Protein AF-A0A4W5QNN4-F1 (afdb_monomer_lite)

Secondary structure (DSSP, 8-state):
-------TT-S---HHHHHHHHHHHHHHHHHH-----HHHHHHHHHHHHHHHHHHHHHHHHHHHHHHHHHHHHHHHHHHHHHHHHHHHHHHHHHHHHHHHHHHHHHHHHHHHHHHHHHHHHHHHHHHHHHHHHHHHHHHHHHHHHHHHHHHHHHHHHHHHHHHHHHHHHHHHHTTTTTSSSSSSSSSSSSSHHHHHHHHHHHHHHHHHHHHHHHHHHHHHHHHHHHHHHHHHHHHHHHHHHHHHHHHHHHHHHHHHHHHHHHHHHHHHHHHHHHHHHHHHHHHHHHHHHHHHHHHHHHHHHHHHHHHHHHHHHHHHHHHHHHHHHHHHHHHHHHHHHHHHHHHHHHHHHHHHHHHHHHHHHHHHHHHHHHHHHHHHHHHHHHHHHHHH-SS-HHHHHHHHHHHHHHSS----

InterPro domains:
  IPR029090 Protein of unknown function DUF4659 [PF15558] (35-406)
  IPR029090 Protein of unknown function DUF4659 [PTHR33663] (2-407)

pLDDT: mean 85.76, std 15.89, range [29.8, 98.31]

Foldseek 3Di:
DDPPPDDPPDLPPDPVLVVVLVVVQVVCCVPPVDHDDPVVSSVSSVVVVVVVVVVVVVVVVVVVVVVVVVVVVVVVVVVVVVVVVVVVVVVVVVVVVVVVVVVVVVVVVVVVVVVVVVVVVVVVVVVVVVVVVVVVVVVVVVVVVVVVVVVVVVVVVVVVVVVVVVVVVVVVVVVPVVPPDPPPPPPPPPPPPVVVVVVVVVVVVVVVVVVVVVVVVVVVVVVVVVVVVVVVVVVVVVVVVVVVVVVVVVVVVVVVVVVVVVVVVVVVVVVVVVVVVVVVVVVVVVVVVVVVVVVVVVVVVVVVVVVVVVVVVVVVVVVVVVVVVVVVVVVVVVVVVVVVVVVVVVVVVVVVVVVVVVVVVVVVVVVVVVVVVVVVVVVVVVVVVVVVPPDDVVNVVVVVVVVVVVVPDDDD

Sequence (412 aa):
MMVSSLSLGDLRHSPATERQLERLTRDIRKKMNVTVPEKDRKIAALMLVKHQEEQCRLRLSQQEEQEREEARRQEEVQRVHAERRRRNELEKSMQRWQDGLEARRRQKERQEKELASQREQEVLLQEDRWRRLTQEQEVRKRDKKEMARREAEERKCLQEQLLKDMERLEQAGREKEVQLSQEKEQRARRSRVIRERRERKRLQQENQRENLRCLLLKREVQQQMEEEEALMRSALEEKLQRSWEKRSQAVALRLRELQVRSAREEEQIQRAQLRASWHSQQQLREKEVLAQLSQRRMEKASQHAHTQRRSKAQRAQQENMERLLCHQRLLDRVQREEETERQLRECCLSLKERRRERLQRQREEVQEEARRVARASFHMREKVREATDGRTFHQMALQAQLAASLLGRGKI

Radius of gyration: 88.64 Å; chains: 1; bounding box: 181×78×273 Å

Structure (mmCIF, N/CA/C/O backbone):
data_AF-A0A4W5QNN4-F1
#
_entry.id   AF-A0A4W5QNN4-F1
#
loop_
_atom_site.group_PDB
_atom_site.id
_atom_site.type_symbol
_atom_site.label_atom_id
_atom_site.label_alt_id
_atom_site.label_comp_id
_atom_site.label_asym_id
_atom_site.label_entity_id
_atom_site.label_seq_id
_atom_site.pdbx_PDB_ins_code
_atom_site.Cartn_x
_atom_site.Cartn_y
_atom_site.Cartn_z
_atom_site.occupancy
_atom_site.B_iso_or_equiv
_atom_site.auth_seq_id
_atom_site.auth_comp_id
_atom_site.auth_asym_id
_atom_site.auth_atom_id
_atom_site.pdbx_PDB_model_num
ATOM 1 N N . MET A 1 1 ? 22.170 22.038 -37.205 1.00 40.25 1 MET A N 1
ATOM 2 C CA . MET A 1 1 ? 22.817 22.479 -38.460 1.00 40.25 1 MET A CA 1
ATOM 3 C C . MET A 1 1 ? 23.568 21.286 -39.015 1.00 40.25 1 MET A C 1
ATOM 5 O O . MET A 1 1 ? 24.335 20.693 -38.268 1.00 40.25 1 MET A O 1
ATOM 9 N N . MET A 1 2 ? 23.264 20.863 -40.244 1.00 29.80 2 MET A N 1
ATOM 10 C CA . MET A 1 2 ? 23.907 19.695 -40.851 1.00 29.80 2 MET A CA 1
ATOM 11 C C . MET A 1 2 ? 25.413 19.943 -40.931 1.00 29.80 2 MET A C 1
ATOM 13 O O . MET A 1 2 ? 25.853 20.882 -41.590 1.00 29.80 2 MET A O 1
ATOM 17 N N . VAL A 1 3 ? 26.190 19.111 -40.240 1.00 44.44 3 VAL A N 1
ATOM 18 C CA . VAL A 1 3 ? 27.628 19.002 -40.472 1.00 44.44 3 VAL A CA 1
ATOM 19 C C . VAL A 1 3 ? 27.765 18.300 -41.815 1.00 44.44 3 VAL A C 1
ATOM 21 O O . VAL A 1 3 ? 27.774 17.074 -41.896 1.00 44.44 3 VAL A O 1
ATOM 24 N N . SER A 1 4 ? 27.761 19.090 -42.885 1.00 42.09 4 SER A N 1
ATOM 25 C CA . SER A 1 4 ? 28.131 18.631 -44.214 1.00 42.09 4 SER A CA 1
ATOM 26 C C . SER A 1 4 ? 29.523 18.026 -44.097 1.00 42.09 4 SER A C 1
ATOM 28 O O . SER A 1 4 ? 30.479 18.732 -43.787 1.00 42.09 4 SER A O 1
ATOM 30 N N . SER A 1 5 ? 29.638 16.714 -44.277 1.00 43.34 5 SER A N 1
ATOM 31 C CA . SER A 1 5 ? 30.927 16.042 -44.399 1.00 43.34 5 SER A CA 1
ATOM 32 C C . SER A 1 5 ? 31.689 16.697 -45.550 1.00 43.34 5 SER A C 1
ATOM 34 O O . SER A 1 5 ? 31.292 16.570 -46.710 1.00 43.34 5 SER A O 1
ATOM 36 N N . LEU A 1 6 ? 32.725 17.463 -45.213 1.00 50.00 6 LEU A N 1
ATOM 37 C CA . LEU A 1 6 ? 33.488 18.265 -46.157 1.00 50.00 6 LEU A CA 1
ATOM 38 C C . LEU A 1 6 ? 34.253 17.328 -47.100 1.00 50.00 6 LEU A C 1
ATOM 40 O O . LEU A 1 6 ? 35.199 16.641 -46.716 1.00 50.00 6 LEU A O 1
ATOM 44 N N . SER A 1 7 ? 33.769 17.257 -48.341 1.00 45.44 7 SER A N 1
ATOM 45 C CA . SER A 1 7 ? 34.364 16.492 -49.434 1.00 45.44 7 SER A CA 1
ATOM 46 C C . SER A 1 7 ? 35.771 17.014 -49.742 1.00 45.44 7 SER A C 1
ATOM 48 O O . SER A 1 7 ? 35.960 18.190 -50.043 1.00 45.44 7 SER A O 1
ATOM 50 N N . LEU A 1 8 ? 36.760 16.118 -49.708 1.00 52.94 8 LEU A N 1
ATOM 51 C CA . LEU A 1 8 ? 38.180 16.389 -49.983 1.00 52.94 8 LEU A CA 1
ATOM 52 C C . LEU A 1 8 ? 38.479 16.808 -51.437 1.00 52.94 8 LEU A C 1
ATOM 54 O O . LEU A 1 8 ? 39.624 17.139 -51.750 1.00 52.94 8 LEU A O 1
ATOM 58 N N . GLY A 1 9 ? 37.488 16.766 -52.332 1.00 51.56 9 GLY A N 1
ATOM 59 C CA . GLY A 1 9 ? 37.681 17.012 -53.762 1.00 51.56 9 GLY A CA 1
ATOM 60 C C . GLY A 1 9 ? 37.871 18.480 -54.141 1.00 51.56 9 GLY A C 1
ATOM 61 O O . GLY A 1 9 ? 38.321 18.759 -55.247 1.00 51.56 9 GLY A O 1
ATOM 62 N N . ASP A 1 10 ? 37.555 19.414 -53.242 1.00 54.44 10 ASP A N 1
ATOM 63 C CA . ASP A 1 10 ? 37.076 20.715 -53.690 1.00 54.44 10 ASP A CA 1
ATOM 64 C C . ASP A 1 10 ? 37.463 21.810 -52.668 1.00 54.44 10 ASP A C 1
ATOM 66 O O . ASP A 1 10 ? 36.779 22.115 -51.695 1.00 54.44 10 ASP A O 1
ATOM 70 N N . LEU A 1 11 ? 38.676 22.343 -52.839 1.00 54.69 11 LEU A N 1
ATOM 71 C CA . LEU A 1 11 ? 39.424 23.130 -51.838 1.00 54.69 11 LEU A CA 1
ATOM 72 C C . LEU A 1 11 ? 39.124 24.638 -51.842 1.00 54.69 11 LEU A C 1
ATOM 74 O O . LEU A 1 11 ? 39.886 25.420 -51.273 1.00 54.69 11 LEU A O 1
ATOM 78 N N . ARG A 1 12 ? 38.041 25.048 -52.506 1.00 54.34 12 ARG A N 1
ATOM 79 C CA . ARG A 1 12 ? 37.681 26.450 -52.771 1.00 54.34 12 ARG A CA 1
ATOM 80 C C . ARG A 1 12 ? 36.270 26.814 -52.301 1.00 54.34 12 ARG A C 1
ATOM 82 O O . ARG A 1 12 ? 35.530 27.456 -53.027 1.00 54.34 12 ARG A O 1
ATOM 89 N N . HIS A 1 13 ? 35.845 26.372 -51.114 1.00 58.59 13 HIS A N 1
ATOM 90 C CA . HIS A 1 13 ? 34.402 26.403 -50.795 1.00 58.59 13 HIS A CA 1
ATOM 91 C C . HIS A 1 13 ? 33.977 27.163 -49.544 1.00 58.59 13 HIS A C 1
ATOM 93 O O . HIS A 1 13 ? 32.803 27.131 -49.186 1.00 58.59 13 HIS A O 1
ATOM 99 N N . SER A 1 14 ? 34.870 27.928 -48.915 1.00 66.62 14 SER A N 1
ATOM 100 C CA . SER A 1 14 ? 34.431 28.991 -48.009 1.00 66.62 14 SER A CA 1
ATOM 101 C C . SER A 1 14 ? 35.081 30.317 -48.403 1.00 66.62 14 SER A C 1
ATOM 103 O O . SER A 1 14 ? 36.300 30.467 -48.283 1.00 66.62 14 SER A O 1
ATOM 105 N N . PRO A 1 15 ? 34.298 31.329 -48.826 1.00 71.50 15 PRO A N 1
ATOM 106 C CA . PRO A 1 15 ? 34.848 32.638 -49.172 1.00 71.50 15 PRO A CA 1
ATOM 107 C C . PRO A 1 15 ? 35.560 33.284 -47.973 1.00 71.50 15 PRO A C 1
ATOM 109 O O . PRO A 1 15 ? 36.391 34.171 -48.145 1.00 71.50 15 PRO A O 1
ATOM 112 N N . ALA A 1 16 ? 35.271 32.839 -46.744 1.00 74.94 16 ALA A N 1
ATOM 113 C CA . ALA A 1 16 ? 35.962 33.283 -45.540 1.00 74.94 16 ALA A CA 1
ATOM 114 C C . ALA A 1 16 ? 37.374 32.683 -45.406 1.00 74.94 16 ALA A C 1
ATOM 116 O O . ALA A 1 16 ? 38.309 33.424 -45.093 1.00 74.94 16 ALA A O 1
ATOM 117 N N . THR A 1 17 ? 37.557 31.383 -45.680 1.00 76.94 17 THR A N 1
ATOM 118 C CA . THR A 1 17 ? 38.886 30.740 -45.643 1.00 76.94 17 THR A CA 1
ATOM 119 C C . THR A 1 17 ? 39.766 31.230 -46.784 1.00 76.94 17 THR A C 1
ATOM 121 O O . THR A 1 17 ? 40.950 31.477 -46.573 1.00 76.94 17 THR A O 1
ATOM 124 N N . GLU A 1 18 ? 39.191 31.454 -47.968 1.00 76.88 18 GLU A N 1
ATOM 125 C CA . GLU A 1 18 ? 39.908 32.023 -49.114 1.00 76.88 18 GLU A CA 1
ATOM 126 C C . GLU A 1 18 ? 40.383 33.453 -48.840 1.00 76.88 18 GLU A C 1
ATOM 128 O O . GLU A 1 18 ? 41.553 33.766 -49.048 1.00 76.88 18 GLU A O 1
ATOM 133 N N . ARG A 1 19 ? 39.534 34.309 -48.254 1.00 82.12 19 ARG A N 1
ATOM 134 C CA . ARG A 1 19 ? 39.940 35.661 -47.827 1.00 82.12 19 ARG A CA 1
ATOM 135 C C . ARG A 1 19 ? 41.051 35.630 -46.774 1.00 82.12 19 ARG A C 1
ATOM 137 O O . ARG A 1 19 ? 41.921 36.499 -46.791 1.00 82.12 19 ARG A O 1
ATOM 144 N N . GLN A 1 20 ? 41.039 34.661 -45.856 1.00 83.38 20 GLN A N 1
ATOM 145 C CA . GLN A 1 20 ? 42.106 34.485 -44.862 1.00 83.38 20 GLN A CA 1
ATOM 146 C C . GLN A 1 20 ? 43.416 33.996 -45.500 1.00 83.38 20 GLN A C 1
ATOM 148 O O . GLN A 1 20 ? 44.473 34.553 -45.209 1.00 83.38 20 GLN A O 1
ATOM 153 N N . LEU A 1 21 ? 43.355 33.036 -46.426 1.00 84.81 21 LEU A N 1
ATOM 154 C CA . LEU A 1 21 ? 44.500 32.581 -47.226 1.00 84.81 21 LEU A CA 1
ATOM 155 C C . LEU A 1 21 ? 45.106 33.699 -48.067 1.00 84.81 21 LEU A C 1
ATOM 157 O O . LEU A 1 21 ? 46.327 33.841 -48.137 1.00 84.81 21 LEU A O 1
ATOM 161 N N . GLU A 1 22 ? 44.271 34.507 -48.711 1.00 83.38 22 GLU A N 1
ATOM 162 C CA . GLU A 1 22 ? 44.728 35.648 -49.492 1.00 83.38 22 GLU A CA 1
ATOM 163 C C . GLU A 1 22 ? 45.416 36.692 -48.617 1.00 83.38 22 GLU A C 1
ATOM 165 O O . GLU A 1 22 ? 46.450 37.222 -49.013 1.00 83.38 22 GLU A O 1
ATOM 170 N N . ARG A 1 23 ? 44.898 36.966 -47.413 1.00 87.00 23 ARG A N 1
ATOM 171 C CA . ARG A 1 23 ? 45.561 37.855 -46.446 1.00 87.00 23 ARG A CA 1
ATOM 172 C C . ARG A 1 23 ? 46.927 37.303 -46.038 1.00 87.00 23 ARG A C 1
ATOM 174 O O . ARG A 1 23 ? 47.924 37.993 -46.213 1.00 87.00 23 ARG A O 1
ATOM 181 N N . LEU A 1 24 ? 46.992 36.035 -45.628 1.00 86.25 24 LEU A N 1
ATOM 182 C CA . LEU A 1 24 ? 48.241 35.377 -45.228 1.00 86.25 24 LEU A CA 1
ATOM 183 C C . LEU A 1 24 ? 49.274 35.343 -46.363 1.00 86.25 24 LEU A C 1
ATOM 185 O O . LEU A 1 24 ? 50.443 35.659 -46.161 1.00 86.25 24 LEU A O 1
ATOM 189 N N . THR A 1 25 ? 48.851 35.020 -47.585 1.00 84.81 25 THR A N 1
ATOM 190 C CA . THR A 1 25 ? 49.751 34.994 -48.747 1.00 84.81 25 THR A CA 1
ATOM 191 C C . THR A 1 25 ? 50.188 36.391 -49.191 1.00 84.81 25 THR A C 1
ATOM 193 O O . THR A 1 25 ? 51.325 36.541 -49.638 1.00 84.81 25 THR A O 1
ATOM 196 N N . ARG A 1 26 ? 49.340 37.423 -49.057 1.00 85.62 26 ARG A N 1
ATOM 197 C CA . ARG A 1 26 ? 49.727 38.831 -49.273 1.00 85.62 26 ARG A CA 1
ATOM 198 C C . ARG A 1 26 ? 50.728 39.300 -48.214 1.00 85.62 26 ARG A C 1
ATOM 200 O O . ARG A 1 26 ? 51.687 39.977 -48.570 1.00 85.62 26 ARG A O 1
ATOM 207 N N . ASP A 1 27 ? 50.558 38.903 -46.957 1.00 86.06 27 ASP A N 1
ATOM 208 C CA . ASP A 1 27 ? 51.460 39.273 -45.861 1.00 86.06 27 ASP A CA 1
ATOM 209 C C . ASP A 1 27 ? 52.831 38.594 -45.982 1.00 86.06 27 ASP A C 1
ATOM 211 O O . ASP A 1 27 ? 53.856 39.245 -45.789 1.00 86.06 27 ASP A O 1
ATOM 215 N N . ILE A 1 28 ? 52.876 37.320 -46.388 1.00 85.56 28 ILE A N 1
ATOM 216 C CA . ILE A 1 28 ? 54.133 36.604 -46.671 1.00 85.56 28 ILE A CA 1
ATOM 217 C C . ILE A 1 28 ? 54.857 37.236 -47.866 1.00 85.56 28 ILE A C 1
ATOM 219 O O . ILE A 1 28 ? 56.062 37.477 -47.796 1.00 85.56 28 ILE A O 1
ATOM 223 N N . ARG A 1 29 ? 54.123 37.585 -48.935 1.00 84.00 29 ARG A N 1
ATOM 224 C CA . ARG A 1 29 ? 54.688 38.305 -50.088 1.00 84.00 29 ARG A CA 1
ATOM 225 C C . ARG A 1 29 ? 55.283 39.655 -49.682 1.00 84.00 29 ARG A C 1
ATOM 227 O O . ARG A 1 29 ? 56.365 39.975 -50.146 1.00 84.00 29 ARG A O 1
ATOM 234 N N . LYS A 1 30 ? 54.625 40.415 -48.798 1.00 85.44 30 LYS A N 1
ATOM 235 C CA . LYS A 1 30 ? 55.131 41.707 -48.293 1.00 85.44 30 LYS A CA 1
ATOM 236 C C . LYS A 1 30 ? 56.356 41.574 -47.383 1.00 85.44 30 LYS A C 1
ATOM 238 O O . LYS A 1 30 ? 57.214 42.444 -47.410 1.00 85.44 30 LYS A O 1
ATOM 243 N N . LYS A 1 31 ? 56.418 40.529 -46.550 1.00 84.69 31 LYS A N 1
ATOM 244 C CA . LYS A 1 31 ? 57.498 40.341 -45.563 1.00 84.69 31 LYS A CA 1
ATOM 245 C C . LYS A 1 31 ? 58.742 39.669 -46.140 1.00 84.69 31 LYS A C 1
ATOM 247 O O . LYS A 1 31 ? 59.839 39.949 -45.676 1.00 84.69 31 LYS A O 1
ATOM 252 N N . MET A 1 32 ? 58.575 38.765 -47.106 1.00 79.94 32 MET A N 1
ATOM 253 C CA . MET A 1 32 ? 59.659 37.911 -47.605 1.00 79.94 32 MET A CA 1
ATOM 254 C C . MET A 1 32 ? 59.909 38.039 -49.114 1.00 79.94 32 MET A C 1
ATOM 256 O O . MET A 1 32 ? 60.841 37.420 -49.606 1.00 79.94 32 MET A O 1
ATOM 260 N N . ASN A 1 33 ? 59.102 38.809 -49.860 1.00 76.06 33 ASN A N 1
ATOM 261 C CA . ASN A 1 33 ? 59.194 38.982 -51.322 1.00 76.06 33 ASN A CA 1
ATOM 262 C C . ASN A 1 33 ? 59.162 37.674 -52.143 1.00 76.06 33 ASN A C 1
ATOM 264 O O . ASN A 1 33 ? 59.575 37.652 -53.300 1.00 76.06 33 ASN A O 1
ATOM 268 N N . VAL A 1 34 ? 58.628 36.582 -51.580 1.00 78.75 34 VAL A N 1
ATOM 269 C CA . VAL A 1 34 ? 58.527 35.270 -52.242 1.00 78.75 34 VAL A CA 1
ATOM 270 C C . VAL A 1 34 ? 57.070 34.927 -52.558 1.00 78.75 34 VAL A C 1
ATOM 272 O O . VAL A 1 34 ? 56.147 35.190 -51.780 1.00 78.75 34 VAL A O 1
ATOM 275 N N . THR A 1 35 ? 56.844 34.316 -53.723 1.00 80.06 35 THR A N 1
ATOM 276 C CA . THR A 1 35 ? 55.543 33.773 -54.121 1.00 80.06 35 THR A CA 1
ATOM 277 C C . THR A 1 35 ? 55.355 32.368 -53.556 1.00 80.06 35 THR A C 1
ATOM 279 O O . THR A 1 35 ? 56.071 31.441 -53.910 1.00 80.06 35 THR A O 1
ATOM 282 N N . VAL A 1 36 ? 54.366 32.207 -52.673 1.00 82.69 36 VAL A N 1
ATOM 283 C CA . VAL A 1 36 ? 54.040 30.904 -52.069 1.00 82.69 36 VAL A CA 1
ATOM 284 C C . VAL A 1 36 ? 53.586 29.906 -53.151 1.00 82.69 36 VAL A C 1
ATOM 286 O O . VAL A 1 36 ? 52.629 30.231 -53.868 1.00 82.69 36 VAL A O 1
ATOM 289 N N . PRO A 1 37 ? 54.206 28.713 -53.243 1.00 87.94 37 PRO A N 1
ATOM 290 C CA . PRO A 1 37 ? 53.805 27.651 -54.164 1.00 87.94 37 PRO A CA 1
ATOM 291 C C . PRO A 1 37 ? 52.351 27.198 -53.974 1.00 87.94 37 PRO A C 1
ATOM 293 O O . PRO A 1 37 ? 51.795 27.236 -52.875 1.00 87.94 37 PRO A O 1
ATOM 296 N N . GLU A 1 38 ? 51.724 26.708 -55.045 1.00 80.94 38 GLU A N 1
ATOM 297 C CA . GLU A 1 38 ? 50.323 26.255 -55.013 1.00 80.94 38 GLU A CA 1
ATOM 298 C C . GLU A 1 38 ? 50.093 25.061 -54.076 1.00 80.94 38 GLU A C 1
ATOM 300 O O . GLU A 1 38 ? 49.039 24.965 -53.445 1.00 80.94 38 GLU A O 1
ATOM 305 N N . LYS A 1 39 ? 51.098 24.185 -53.930 1.00 84.62 39 LYS A N 1
ATOM 306 C CA . LYS A 1 39 ? 51.061 23.052 -52.993 1.00 84.62 39 LYS A CA 1
ATOM 307 C C . LYS A 1 39 ? 50.910 23.528 -51.546 1.00 84.62 39 LYS A C 1
ATOM 309 O O . LYS A 1 39 ? 50.015 23.060 -50.847 1.00 84.62 39 LYS A O 1
ATOM 314 N N . ASP A 1 40 ? 51.704 24.510 -51.131 1.00 84.94 40 ASP A N 1
ATOM 315 C CA . ASP A 1 40 ? 51.678 25.030 -49.758 1.00 84.94 40 ASP A CA 1
ATOM 316 C C . ASP A 1 40 ? 50.414 25.848 -49.484 1.00 84.94 40 ASP A C 1
ATOM 318 O O . ASP A 1 40 ? 49.848 25.778 -48.395 1.00 84.94 40 ASP A O 1
ATOM 322 N N . ARG A 1 41 ? 49.889 26.550 -50.498 1.00 82.50 41 ARG A N 1
ATOM 323 C CA . ARG A 1 41 ? 48.567 27.199 -50.418 1.00 82.50 41 ARG A CA 1
ATOM 324 C C . ARG A 1 41 ? 47.446 26.191 -50.180 1.00 82.50 41 ARG A C 1
ATOM 326 O O . ARG A 1 41 ? 46.555 26.450 -49.376 1.00 82.50 41 ARG A O 1
ATOM 333 N N . LYS A 1 42 ? 47.500 25.040 -50.852 1.00 83.94 42 LYS A N 1
ATOM 334 C CA . LYS A 1 42 ? 46.541 23.940 -50.686 1.00 83.94 42 LYS A CA 1
ATOM 335 C C . LYS A 1 42 ? 46.651 23.285 -49.305 1.00 83.94 42 LYS A C 1
ATOM 337 O O . LYS A 1 42 ? 45.623 23.001 -48.695 1.00 83.94 42 LYS A O 1
ATOM 342 N N . ILE A 1 43 ? 47.865 23.107 -48.783 1.00 84.44 43 ILE A N 1
ATOM 343 C CA . ILE A 1 43 ? 48.087 22.602 -47.418 1.00 84.44 43 ILE A CA 1
ATOM 344 C C . ILE A 1 43 ? 47.555 23.601 -46.381 1.00 84.44 43 ILE A C 1
ATOM 346 O O . ILE A 1 43 ? 46.793 23.212 -45.499 1.00 84.44 43 ILE A O 1
ATOM 350 N N . ALA A 1 44 ? 47.863 24.892 -46.522 1.00 84.75 44 ALA A N 1
ATOM 351 C CA . ALA A 1 44 ? 47.355 25.934 -45.631 1.00 84.75 44 ALA A CA 1
ATOM 352 C C . ALA A 1 44 ? 45.819 26.032 -45.663 1.00 84.75 44 ALA A C 1
ATOM 354 O O . ALA A 1 44 ? 45.192 26.220 -44.621 1.00 84.75 44 ALA A O 1
ATOM 355 N N . ALA A 1 45 ? 45.198 25.845 -46.833 1.00 83.50 45 ALA A N 1
ATOM 356 C CA . ALA A 1 45 ? 43.744 25.789 -46.960 1.00 83.50 45 ALA A CA 1
ATOM 357 C C . ALA A 1 45 ? 43.140 24.620 -46.180 1.00 83.50 45 ALA A C 1
ATOM 359 O O . ALA A 1 45 ? 42.201 24.816 -45.410 1.00 83.50 45 ALA A O 1
ATOM 360 N N . LEU A 1 46 ? 43.723 23.427 -46.317 1.00 84.75 46 LEU A N 1
ATOM 361 C CA . LEU A 1 46 ? 43.318 22.250 -45.550 1.00 84.75 46 LEU A CA 1
ATOM 362 C C . LEU A 1 46 ? 43.483 22.462 -44.043 1.00 84.75 46 LEU A C 1
ATOM 364 O O . LEU A 1 46 ? 42.593 22.091 -43.282 1.00 84.75 46 LEU A O 1
ATOM 368 N N . MET A 1 47 ? 44.581 23.082 -43.607 1.00 87.50 47 MET A N 1
ATOM 369 C CA . MET A 1 47 ? 44.819 23.377 -42.191 1.00 87.50 47 MET A CA 1
ATOM 370 C C . MET A 1 47 ? 43.786 24.353 -41.618 1.00 87.50 47 MET A C 1
ATOM 372 O O . MET A 1 47 ? 43.302 24.139 -40.510 1.00 87.50 47 MET A O 1
ATOM 376 N N . LEU A 1 48 ? 43.402 25.392 -42.366 1.00 86.56 48 LEU A N 1
ATOM 377 C CA . LEU A 1 48 ? 42.373 26.341 -41.927 1.00 86.56 48 LEU A CA 1
ATOM 378 C C . LEU A 1 48 ? 40.991 25.688 -41.825 1.00 86.56 48 LEU A C 1
ATOM 380 O O . LEU A 1 48 ? 40.271 25.946 -40.864 1.00 86.56 48 LEU A O 1
ATOM 384 N N . VAL A 1 49 ? 40.634 24.822 -42.777 1.00 85.81 49 VAL A N 1
ATOM 385 C CA . VAL A 1 49 ? 39.368 24.073 -42.739 1.00 85.81 49 VAL A CA 1
ATOM 386 C C . VAL A 1 49 ? 39.355 23.089 -41.568 1.00 85.81 49 VAL A C 1
ATOM 388 O O . VAL A 1 49 ? 38.408 23.093 -40.789 1.00 85.81 49 VAL A O 1
ATOM 391 N N . LYS A 1 50 ? 40.433 22.320 -41.371 1.00 84.56 50 LYS A N 1
ATOM 392 C CA . LYS A 1 50 ? 40.609 21.422 -40.215 1.00 84.56 50 LYS A CA 1
ATOM 393 C C . LYS A 1 50 ? 40.466 22.164 -38.888 1.00 84.56 50 LYS A C 1
ATOM 395 O O . LYS A 1 50 ? 39.725 21.723 -38.018 1.00 84.56 50 LYS A O 1
ATOM 400 N N . HIS A 1 51 ? 41.111 23.322 -38.758 1.00 87.62 51 HIS A N 1
ATOM 401 C CA . HIS A 1 51 ? 40.999 24.143 -37.558 1.00 87.62 51 HIS A CA 1
ATOM 402 C C . HIS A 1 51 ? 39.563 24.640 -37.331 1.00 87.62 51 HIS A C 1
ATOM 404 O O . HIS A 1 51 ? 39.081 24.651 -36.203 1.00 87.62 51 HIS A O 1
ATOM 410 N N . GLN A 1 52 ? 38.844 25.019 -38.392 1.00 85.81 52 GLN A N 1
ATOM 411 C CA . GLN A 1 52 ? 37.435 25.408 -38.286 1.00 85.81 52 GLN A CA 1
ATOM 412 C C . GLN A 1 52 ? 36.537 24.237 -37.879 1.00 85.81 52 GLN A C 1
ATOM 414 O O . GLN A 1 52 ? 35.681 24.411 -37.015 1.00 85.81 52 GLN A O 1
ATOM 419 N N . GLU A 1 53 ? 36.747 23.045 -38.439 1.00 86.75 53 GLU A N 1
ATOM 420 C CA . GLU A 1 53 ? 36.041 21.829 -38.025 1.00 86.75 53 GLU A CA 1
ATOM 421 C C . GLU A 1 53 ? 36.286 21.513 -36.545 1.00 86.75 53 GLU A C 1
ATOM 423 O O . GLU A 1 53 ? 35.341 21.216 -35.816 1.00 86.75 53 GLU A O 1
ATOM 428 N N . GLU A 1 54 ? 37.534 21.613 -36.084 1.00 89.94 54 GLU A N 1
ATOM 429 C CA . GLU A 1 54 ? 37.904 21.426 -34.679 1.00 89.94 54 GLU A CA 1
ATOM 430 C C . GLU A 1 54 ? 37.217 22.456 -33.776 1.00 89.94 54 GLU A C 1
ATOM 432 O O . GLU A 1 54 ? 36.619 22.082 -32.771 1.00 89.94 54 GLU A O 1
ATOM 437 N N . GLN A 1 55 ? 37.204 23.735 -34.160 1.00 88.50 55 GLN A N 1
ATOM 438 C CA . GLN A 1 55 ? 36.497 24.789 -33.424 1.00 88.50 55 GLN A CA 1
ATOM 439 C C . GLN A 1 55 ? 34.983 24.546 -33.374 1.00 88.50 55 GLN A C 1
ATOM 441 O O . GLN A 1 55 ? 34.357 24.733 -32.331 1.00 88.50 55 GLN A O 1
ATOM 446 N N . CYS A 1 56 ? 34.377 24.100 -34.476 1.00 89.56 56 CYS A N 1
ATOM 447 C CA . CYS A 1 56 ? 32.966 23.724 -34.507 1.00 89.56 56 CYS A CA 1
ATOM 448 C C . CYS A 1 56 ? 32.680 22.526 -33.594 1.00 89.56 56 CYS A C 1
ATOM 450 O O . CYS A 1 56 ? 31.711 22.564 -32.839 1.00 89.56 56 CYS A O 1
ATOM 452 N N . ARG A 1 57 ? 33.532 21.494 -33.611 1.00 91.94 57 ARG A N 1
ATOM 453 C CA . ARG A 1 57 ? 33.411 20.329 -32.721 1.00 91.94 57 ARG A CA 1
ATOM 454 C C . ARG A 1 57 ? 33.561 20.711 -31.252 1.00 91.94 57 ARG A C 1
ATOM 456 O O . ARG A 1 57 ? 32.770 20.253 -30.438 1.00 91.94 57 ARG A O 1
ATOM 463 N N . LEU A 1 58 ? 34.520 21.575 -30.919 1.00 94.88 58 LEU A N 1
ATOM 464 C CA . LEU A 1 58 ? 34.712 22.074 -29.556 1.00 94.88 58 LEU A CA 1
ATOM 465 C C . LEU A 1 58 ? 33.490 22.857 -29.069 1.00 94.88 58 LEU A C 1
ATOM 467 O O . LEU A 1 58 ? 33.021 22.612 -27.964 1.00 94.88 58 LEU A O 1
ATOM 471 N N . ARG A 1 59 ? 32.926 23.743 -29.901 1.00 95.69 59 ARG A N 1
ATOM 472 C CA . ARG A 1 59 ? 31.701 24.487 -29.558 1.00 95.69 59 ARG A CA 1
ATOM 473 C C . ARG A 1 59 ? 30.504 23.567 -29.344 1.00 95.69 59 ARG A C 1
ATOM 475 O O . ARG A 1 59 ? 29.774 23.763 -28.382 1.00 95.69 59 ARG A O 1
ATOM 482 N N . LEU A 1 60 ? 30.322 22.564 -30.204 1.00 94.19 60 LEU A N 1
ATOM 483 C CA . LEU A 1 60 ? 29.264 21.563 -30.037 1.00 94.19 60 LEU A CA 1
ATOM 484 C C . LEU A 1 60 ? 29.456 20.766 -28.742 1.00 94.19 60 LEU A C 1
ATOM 486 O O . LEU A 1 60 ? 28.515 20.622 -27.974 1.00 94.19 60 LEU A O 1
ATOM 490 N N . SER A 1 61 ? 30.683 20.329 -28.452 1.00 92.31 61 SER A N 1
ATOM 491 C CA . SER A 1 61 ? 30.999 19.626 -27.204 1.00 92.31 61 SER A CA 1
ATOM 492 C C . SER A 1 61 ? 30.714 20.483 -25.969 1.00 92.31 61 SER A C 1
ATOM 494 O O . SER A 1 61 ? 30.173 19.976 -24.992 1.00 92.31 61 SER A O 1
ATOM 496 N N . GLN A 1 62 ? 31.053 21.774 -26.007 1.00 95.44 62 GLN A N 1
ATOM 497 C CA . GLN A 1 62 ? 30.770 22.712 -24.917 1.00 95.44 62 GLN A CA 1
ATOM 498 C C . GLN A 1 62 ? 29.265 22.930 -24.729 1.00 95.44 62 GLN A C 1
ATOM 500 O O . GLN A 1 62 ? 28.795 22.991 -23.597 1.00 95.44 62 GLN A O 1
ATOM 505 N N . GLN A 1 63 ? 28.502 23.019 -25.821 1.00 94.75 63 GLN A N 1
ATOM 506 C CA . GLN A 1 63 ? 27.043 23.135 -25.769 1.00 94.75 63 GLN A CA 1
ATOM 507 C C . GLN A 1 63 ? 26.402 21.883 -25.163 1.00 94.75 63 GLN A C 1
ATOM 509 O O . GLN A 1 63 ? 25.584 21.995 -24.257 1.00 94.75 63 GLN A O 1
ATOM 514 N N . GLU A 1 64 ? 26.822 20.692 -25.591 1.00 94.19 64 GLU A N 1
ATOM 515 C CA . GLU A 1 64 ? 26.335 19.434 -25.015 1.00 94.19 64 GLU A CA 1
ATOM 516 C C . GLU A 1 64 ? 26.677 19.304 -23.523 1.00 94.19 64 GLU A C 1
ATOM 518 O O . GLU A 1 64 ? 25.896 18.755 -22.747 1.00 94.19 64 GLU A O 1
ATOM 523 N N . GLU A 1 65 ? 27.845 19.788 -23.100 1.00 94.00 65 GLU A N 1
ATOM 524 C CA . GLU A 1 65 ? 28.244 19.792 -21.692 1.00 94.00 65 GLU A CA 1
ATOM 525 C C . GLU A 1 65 ? 27.383 20.751 -20.861 1.00 94.00 65 GLU A C 1
ATOM 527 O O . GLU A 1 65 ? 26.888 20.359 -19.806 1.00 94.00 65 GLU A O 1
ATOM 532 N N . GLN A 1 66 ? 27.101 21.950 -21.377 1.00 95.56 66 GLN A N 1
ATOM 533 C CA . GLN A 1 66 ? 26.182 22.903 -20.748 1.00 95.56 66 GLN A CA 1
ATOM 534 C C . GLN A 1 66 ? 24.769 22.328 -20.610 1.00 95.56 66 GLN A C 1
ATOM 536 O O . GLN A 1 66 ? 24.199 22.365 -19.522 1.00 95.56 66 GLN A O 1
ATOM 541 N N . GLU A 1 67 ? 24.227 21.718 -21.666 1.00 95.38 67 GLU A N 1
ATOM 542 C CA . GLU A 1 67 ? 22.913 21.066 -21.615 1.00 95.38 67 GLU A CA 1
ATOM 543 C C . GLU A 1 67 ? 22.880 19.932 -20.576 1.00 95.38 67 GLU A C 1
ATOM 545 O O . GLU A 1 67 ? 21.898 19.769 -19.846 1.00 95.38 67 GLU A O 1
ATOM 550 N N . ARG A 1 68 ? 23.972 19.165 -20.446 1.00 94.56 68 ARG A N 1
ATOM 551 C CA . ARG A 1 68 ? 24.102 18.123 -19.414 1.00 94.56 68 ARG A CA 1
ATOM 552 C C . ARG A 1 68 ? 24.166 18.708 -18.007 1.00 94.56 68 ARG A C 1
ATOM 554 O O . ARG A 1 68 ? 23.575 18.132 -17.094 1.00 94.56 68 ARG A O 1
ATOM 561 N N . GLU A 1 69 ? 24.882 19.807 -17.805 1.00 95.75 69 GLU A N 1
ATOM 562 C CA . GLU A 1 69 ? 24.932 20.496 -16.514 1.00 95.75 69 GLU A CA 1
ATOM 563 C C . GLU A 1 69 ? 23.572 21.084 -16.133 1.00 95.75 69 GLU A C 1
ATOM 565 O O . GLU A 1 69 ? 23.135 20.940 -14.990 1.00 95.75 69 GLU A O 1
ATOM 570 N N . GLU A 1 70 ? 22.867 21.697 -17.081 1.00 95.88 70 GLU A N 1
ATOM 571 C CA . GLU A 1 70 ? 21.522 22.228 -16.871 1.00 95.88 70 GLU A CA 1
ATOM 572 C C . GLU A 1 70 ? 20.525 21.118 -16.538 1.00 95.88 70 GLU A C 1
ATOM 574 O O . GLU A 1 70 ? 19.762 21.252 -15.578 1.00 95.88 70 GLU A O 1
ATOM 579 N N . ALA A 1 71 ? 20.578 19.990 -17.252 1.00 94.88 71 ALA A N 1
ATOM 580 C CA . ALA A 1 71 ? 19.767 18.817 -16.942 1.00 94.88 71 ALA A CA 1
ATOM 581 C C . ALA A 1 71 ? 20.039 18.301 -15.517 1.00 94.88 71 ALA A C 1
ATOM 583 O O . ALA A 1 71 ? 19.098 18.056 -14.762 1.00 94.88 71 ALA A O 1
ATOM 584 N N . ARG A 1 72 ? 21.311 18.220 -15.099 1.00 95.31 72 ARG A N 1
ATOM 585 C CA . ARG A 1 72 ? 21.681 17.830 -13.724 1.00 95.31 72 ARG A CA 1
ATOM 586 C C . ARG A 1 72 ? 21.135 18.803 -12.684 1.00 95.31 72 ARG A C 1
ATOM 588 O O . ARG A 1 72 ? 20.542 18.362 -11.704 1.00 95.31 72 ARG A O 1
ATOM 595 N N . ARG A 1 73 ? 21.264 20.114 -12.908 1.00 96.94 73 ARG A N 1
ATOM 596 C CA . ARG A 1 73 ? 20.716 21.140 -12.001 1.00 96.94 73 ARG A CA 1
ATOM 597 C C . ARG A 1 73 ? 19.197 21.030 -11.884 1.00 96.94 73 ARG A C 1
ATOM 599 O O . ARG A 1 73 ? 18.654 21.121 -10.785 1.00 96.94 73 ARG A O 1
ATOM 606 N N . GLN A 1 74 ? 18.499 20.805 -12.996 1.00 94.31 74 GLN A N 1
ATOM 607 C CA . GLN A 1 74 ? 17.048 20.611 -12.990 1.00 94.31 74 GLN A CA 1
ATOM 608 C C . GLN A 1 74 ? 16.649 19.345 -12.225 1.00 94.31 74 GLN A C 1
ATOM 610 O O . GLN A 1 74 ? 15.715 19.388 -11.422 1.00 94.31 74 GLN A O 1
ATOM 615 N N . GLU A 1 75 ? 17.368 18.237 -12.414 1.00 95.06 75 GLU A N 1
ATOM 616 C CA . GLU A 1 75 ? 17.157 17.016 -11.635 1.00 95.06 75 GLU A CA 1
ATOM 617 C C . GLU A 1 75 ? 17.389 17.237 -10.136 1.00 95.06 75 GLU A C 1
ATOM 619 O O . GLU A 1 75 ? 16.585 16.789 -9.321 1.00 95.06 75 GLU A O 1
ATOM 624 N N . GLU A 1 76 ? 18.454 17.938 -9.749 1.00 95.31 76 GLU A N 1
ATOM 625 C CA . GLU A 1 76 ? 18.750 18.255 -8.348 1.00 95.31 76 GLU A CA 1
ATOM 626 C C . GLU A 1 76 ? 17.641 19.098 -7.714 1.00 95.31 76 GLU A C 1
ATOM 628 O O . GLU A 1 76 ? 17.152 18.765 -6.633 1.00 95.31 76 GLU A O 1
ATOM 633 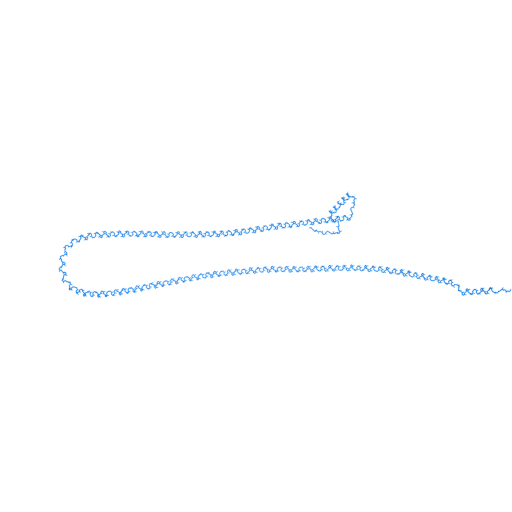N N . VAL A 1 77 ? 17.163 20.131 -8.413 1.00 97.06 77 VAL A N 1
ATOM 634 C CA . VAL A 1 77 ? 16.031 20.954 -7.964 1.00 97.06 77 VAL A CA 1
ATOM 635 C C . VAL A 1 77 ? 14.774 20.100 -7.781 1.00 97.06 77 VAL A C 1
ATOM 637 O O . VAL A 1 77 ? 14.096 20.203 -6.755 1.00 97.06 77 VAL A O 1
ATOM 640 N N . GLN A 1 78 ? 14.473 19.202 -8.724 1.00 95.69 78 GLN A N 1
ATOM 641 C CA . GLN A 1 78 ? 13.341 18.280 -8.601 1.00 95.69 78 GLN A CA 1
ATOM 642 C C . GLN A 1 78 ? 13.497 17.325 -7.410 1.00 95.69 78 GLN A C 1
ATOM 644 O O . GLN A 1 78 ? 12.531 17.115 -6.671 1.00 95.69 78 GLN A O 1
ATOM 649 N N . ARG A 1 79 ? 14.702 16.788 -7.177 1.00 94.94 79 ARG A N 1
ATOM 650 C CA . ARG A 1 79 ? 15.005 15.917 -6.030 1.00 94.94 79 ARG A CA 1
ATOM 651 C C . ARG A 1 79 ? 14.807 16.656 -4.710 1.00 94.94 79 ARG A C 1
ATOM 653 O O . ARG A 1 79 ? 14.084 16.159 -3.850 1.00 94.94 79 ARG A O 1
ATOM 660 N N . VAL A 1 80 ? 15.345 17.867 -4.577 1.00 97.00 80 VAL A N 1
ATOM 661 C CA . VAL A 1 80 ? 15.181 18.702 -3.375 1.00 97.00 80 VAL A CA 1
ATOM 662 C C . VAL A 1 80 ? 13.707 19.036 -3.133 1.00 97.00 80 VAL A C 1
ATOM 664 O O . VAL A 1 80 ? 13.220 18.935 -2.005 1.00 97.00 80 VAL A O 1
ATOM 667 N N . HIS A 1 81 ? 12.951 19.380 -4.179 1.00 96.88 81 HIS A N 1
ATOM 668 C CA . HIS A 1 81 ? 11.512 19.612 -4.048 1.00 96.88 81 HIS A CA 1
ATOM 669 C C . HIS A 1 81 ? 10.748 18.355 -3.623 1.00 96.88 81 HIS A C 1
ATOM 671 O O . HIS A 1 81 ? 9.855 18.447 -2.774 1.00 96.88 81 HIS A O 1
ATOM 677 N N . ALA A 1 82 ? 11.085 17.191 -4.178 1.00 95.75 82 ALA A N 1
ATOM 678 C CA . ALA A 1 82 ? 10.479 15.921 -3.799 1.00 95.75 82 ALA A CA 1
ATOM 679 C C . ALA A 1 82 ? 10.796 15.560 -2.339 1.00 95.75 82 ALA A C 1
ATOM 681 O O . ALA A 1 82 ? 9.893 15.179 -1.593 1.00 95.75 82 ALA A O 1
ATOM 682 N N . GLU A 1 83 ? 12.039 15.746 -1.893 1.00 96.69 83 GLU A N 1
ATOM 683 C CA . GLU A 1 83 ? 12.427 15.540 -0.496 1.00 96.69 83 GLU A CA 1
ATOM 684 C C . GLU A 1 83 ? 11.705 16.495 0.451 1.00 96.69 83 GLU A C 1
ATOM 686 O O . GLU A 1 83 ? 11.199 16.066 1.488 1.00 96.69 83 GLU A O 1
ATOM 691 N N . ARG A 1 84 ? 11.579 17.775 0.086 1.00 97.44 84 ARG A N 1
ATOM 692 C CA . ARG A 1 84 ? 10.836 18.752 0.888 1.00 97.44 84 ARG A CA 1
ATOM 693 C C . ARG A 1 84 ? 9.363 18.368 1.022 1.00 97.44 84 ARG A C 1
ATOM 695 O O . ARG A 1 84 ? 8.808 18.471 2.110 1.00 97.44 84 ARG A O 1
ATOM 702 N N . ARG A 1 85 ? 8.730 17.881 -0.053 1.00 96.44 85 ARG A N 1
ATOM 703 C CA . ARG A 1 85 ? 7.350 17.365 0.006 1.00 96.44 85 ARG A CA 1
ATOM 704 C C . ARG A 1 85 ? 7.239 16.163 0.939 1.00 96.44 85 ARG A C 1
ATOM 706 O O . ARG A 1 85 ? 6.374 16.174 1.807 1.00 96.44 85 ARG A O 1
ATOM 713 N N . ARG A 1 86 ? 8.154 15.194 0.826 1.00 96.88 86 ARG A N 1
ATOM 714 C CA . ARG A 1 86 ? 8.201 14.024 1.717 1.00 96.88 86 ARG A CA 1
ATOM 715 C C . ARG A 1 86 ? 8.358 14.426 3.184 1.00 96.88 86 ARG A C 1
ATOM 717 O O . ARG A 1 86 ? 7.627 13.921 4.028 1.00 96.88 86 ARG A O 1
ATOM 724 N N . ARG A 1 87 ? 9.262 15.364 3.493 1.00 96.38 87 ARG A N 1
ATOM 725 C CA . ARG A 1 87 ? 9.439 15.892 4.859 1.00 96.38 87 ARG A CA 1
ATOM 726 C C . ARG A 1 87 ? 8.164 16.558 5.374 1.00 96.38 87 ARG A C 1
ATOM 728 O O . ARG A 1 87 ? 7.697 16.202 6.449 1.00 96.38 87 ARG A O 1
ATOM 735 N N . ASN A 1 88 ? 7.541 17.423 4.575 1.00 97.44 88 ASN A N 1
ATOM 736 C CA . ASN A 1 88 ? 6.286 18.080 4.950 1.00 97.44 88 ASN A CA 1
ATOM 737 C C . ASN A 1 88 ? 5.142 17.075 5.187 1.00 97.44 88 ASN A C 1
ATOM 739 O O . ASN A 1 88 ? 4.297 17.282 6.055 1.00 97.44 88 ASN A O 1
ATOM 743 N N . GLU A 1 89 ? 5.064 16.001 4.399 1.00 97.25 89 GLU A N 1
ATOM 744 C CA . GLU A 1 89 ? 4.071 14.936 4.587 1.00 97.25 89 GLU A CA 1
ATOM 745 C C . GLU A 1 89 ? 4.311 14.156 5.883 1.00 97.25 89 GLU A C 1
ATOM 747 O O . GLU A 1 89 ? 3.359 13.897 6.623 1.00 97.25 89 GLU A O 1
ATOM 752 N N . LEU A 1 90 ? 5.572 13.845 6.195 1.00 97.31 90 LEU A N 1
ATOM 753 C CA . LEU A 1 90 ? 5.958 13.208 7.454 1.00 97.31 90 LEU A CA 1
ATOM 754 C C . LEU A 1 90 ? 5.629 14.095 8.659 1.00 97.31 90 LEU A C 1
ATOM 756 O O . LEU A 1 90 ? 5.019 13.615 9.613 1.00 97.31 90 LEU A O 1
ATOM 760 N N . GLU A 1 91 ? 5.953 15.388 8.598 1.00 97.44 91 GLU A N 1
ATOM 761 C CA . GLU A 1 91 ? 5.617 16.357 9.647 1.00 97.44 91 GLU A CA 1
ATOM 762 C C . GLU A 1 91 ? 4.105 16.436 9.873 1.00 97.44 91 GLU A C 1
ATOM 764 O O . GLU A 1 91 ? 3.645 16.323 11.008 1.00 97.44 91 GLU A O 1
ATOM 769 N N . LYS A 1 92 ? 3.307 16.524 8.801 1.00 97.06 92 LYS A N 1
ATOM 770 C CA . LYS A 1 92 ? 1.838 16.508 8.897 1.00 97.06 92 LYS A CA 1
ATOM 771 C C . LYS A 1 92 ? 1.308 15.202 9.484 1.00 97.06 92 LYS A C 1
ATOM 773 O O . LYS A 1 92 ? 0.346 15.219 10.248 1.00 97.06 92 LYS A O 1
ATOM 778 N N . SER A 1 93 ? 1.901 14.065 9.123 1.00 96.56 93 SER A N 1
ATOM 779 C CA . SER A 1 93 ? 1.524 12.766 9.688 1.00 96.56 93 SER A CA 1
ATOM 780 C C . SER A 1 93 ? 1.831 12.701 11.185 1.00 96.56 93 SER A C 1
ATOM 782 O O . SER A 1 93 ? 1.004 12.227 11.963 1.00 96.56 93 SER A O 1
ATOM 784 N N . MET A 1 94 ? 2.994 13.208 11.594 1.00 96.25 94 MET A N 1
ATOM 785 C CA . MET A 1 94 ? 3.405 13.266 12.993 1.00 96.25 94 MET A CA 1
ATOM 786 C C . MET A 1 94 ? 2.509 14.208 13.805 1.00 96.25 94 MET A C 1
ATOM 788 O O . MET A 1 94 ? 2.065 13.828 14.884 1.00 96.25 94 MET A O 1
ATOM 792 N N . GLN A 1 95 ? 2.170 15.382 13.263 1.00 97.56 95 GLN A N 1
ATOM 793 C CA . GLN A 1 95 ? 1.233 16.327 13.881 1.00 97.56 95 GLN A CA 1
ATOM 794 C C . GLN A 1 95 ? -0.140 15.689 14.103 1.00 97.56 95 GLN A C 1
ATOM 796 O O . GLN A 1 95 ? -0.622 15.656 15.226 1.00 97.56 95 GLN A O 1
ATOM 801 N N . ARG A 1 96 ? -0.726 15.055 13.077 1.00 97.56 96 ARG A N 1
ATOM 802 C CA . ARG A 1 96 ? -2.016 14.350 13.219 1.00 97.56 96 ARG A CA 1
ATOM 803 C C . ARG A 1 96 ? -1.978 13.259 14.286 1.00 97.56 96 ARG A C 1
ATOM 805 O O . ARG A 1 96 ? -2.973 13.017 14.965 1.00 97.56 96 ARG A O 1
ATOM 812 N N . TRP A 1 97 ? -0.847 12.569 14.410 1.00 97.12 97 TRP A N 1
ATOM 813 C CA . TRP A 1 97 ? -0.664 11.554 15.439 1.00 97.12 97 TRP A CA 1
ATOM 814 C C . TRP A 1 97 ? -0.580 12.173 16.842 1.00 97.12 97 TRP A C 1
ATOM 816 O O . TRP A 1 97 ? -1.239 11.675 17.756 1.00 97.12 97 TRP A O 1
ATOM 826 N N . GLN A 1 98 ? 0.157 13.277 17.004 1.00 96.56 98 GLN A N 1
ATOM 827 C CA . GLN A 1 98 ? 0.224 14.041 18.255 1.00 96.56 98 GLN A CA 1
ATOM 828 C C . GLN A 1 98 ? -1.154 14.590 18.646 1.00 96.56 98 GLN A C 1
ATOM 830 O O . GLN A 1 98 ? -1.611 14.330 19.758 1.00 96.56 98 GLN A O 1
ATOM 835 N N . ASP A 1 99 ? -1.868 15.219 17.712 1.00 97.44 99 ASP A N 1
ATOM 836 C CA . ASP A 1 99 ? -3.236 15.710 17.910 1.00 97.44 99 ASP A CA 1
ATOM 837 C C . ASP A 1 99 ? -4.183 14.574 18.320 1.00 97.44 99 ASP A C 1
ATOM 839 O O . ASP A 1 99 ? -4.993 14.712 19.238 1.00 97.44 99 ASP A O 1
ATOM 843 N N . GLY A 1 100 ? -4.056 13.408 17.677 1.00 97.69 100 GLY A N 1
ATOM 844 C CA . GLY A 1 100 ? -4.824 12.212 18.015 1.00 97.69 100 GLY A CA 1
ATOM 845 C C . GLY A 1 100 ? -4.536 11.695 19.428 1.00 97.69 100 GLY A C 1
ATOM 846 O O . GLY A 1 100 ? -5.456 11.258 20.126 1.00 97.69 100 GLY A O 1
ATOM 847 N N . LEU A 1 101 ? -3.282 11.755 19.882 1.00 97.00 101 LEU A N 1
ATOM 848 C CA . LEU A 1 101 ? -2.915 11.414 21.257 1.00 97.00 101 LEU A CA 1
ATOM 849 C C . LEU A 1 101 ? -3.451 12.430 22.264 1.00 97.00 101 LEU A C 1
ATOM 851 O O . LEU A 1 101 ? -3.990 12.028 23.297 1.00 97.00 101 LEU A O 1
ATOM 855 N N . GLU A 1 102 ? -3.336 13.724 21.976 1.00 97.38 102 GLU A N 1
ATOM 856 C CA . GLU A 1 102 ? -3.874 14.777 22.833 1.00 97.38 102 GLU A CA 1
ATOM 857 C C . GLU A 1 102 ? -5.393 14.697 22.947 1.00 97.38 102 GLU A C 1
ATOM 859 O O . GLU A 1 102 ? -5.925 14.778 24.053 1.00 97.38 102 GLU A O 1
ATOM 864 N N . ALA A 1 103 ? -6.103 14.461 21.843 1.00 96.81 103 ALA A N 1
ATOM 865 C CA . ALA A 1 103 ? -7.550 14.277 21.850 1.00 96.81 103 ALA A CA 1
ATOM 866 C C . ALA A 1 103 ? -7.961 13.106 22.755 1.00 96.81 103 ALA A C 1
ATOM 868 O O . ALA A 1 103 ? -8.877 13.245 23.567 1.00 96.81 103 ALA A O 1
ATOM 869 N N . ARG A 1 104 ? -7.236 11.980 22.689 1.00 96.50 104 ARG A N 1
ATOM 870 C CA . ARG A 1 104 ? -7.459 10.830 23.582 1.00 96.50 104 ARG A CA 1
ATOM 871 C C . ARG A 1 104 ? -7.173 11.168 25.043 1.00 96.50 104 ARG A C 1
ATOM 873 O O . ARG A 1 104 ? -7.937 10.754 25.909 1.00 96.50 104 ARG A O 1
ATOM 880 N N . ARG A 1 105 ? -6.101 11.916 25.333 1.00 97.00 105 ARG A N 1
ATOM 881 C CA . ARG A 1 105 ? -5.794 12.381 26.698 1.00 97.00 105 ARG A CA 1
ATOM 882 C C . ARG A 1 105 ? -6.903 13.284 27.237 1.00 97.00 105 ARG A C 1
ATOM 884 O O . ARG A 1 105 ? -7.416 13.011 28.314 1.00 97.00 105 ARG A O 1
ATOM 891 N N . ARG A 1 106 ? -7.340 14.279 26.459 1.00 97.38 106 ARG A N 1
ATOM 892 C CA . ARG A 1 106 ? -8.443 15.187 26.823 1.00 97.38 106 ARG A CA 1
ATOM 893 C C . ARG A 1 106 ? -9.756 14.433 27.033 1.00 97.38 106 ARG A C 1
ATOM 895 O O . ARG A 1 106 ? -10.514 14.768 27.934 1.00 97.38 106 ARG A O 1
ATOM 902 N N . GLN A 1 107 ? -10.036 13.413 26.221 1.00 96.69 107 GLN A N 1
ATOM 903 C CA . GLN A 1 107 ? -11.225 12.578 26.394 1.00 96.69 107 GLN A CA 1
ATOM 904 C C . GLN A 1 107 ? -11.176 11.782 27.702 1.00 96.69 107 GLN A C 1
ATOM 906 O O . GLN A 1 107 ? -12.167 11.771 28.426 1.00 96.69 107 GLN A O 1
ATOM 911 N N . LYS A 1 108 ? -10.032 11.168 28.029 1.00 96.44 108 LYS A N 1
ATOM 912 C CA . LYS A 1 108 ? -9.842 10.484 29.316 1.00 96.44 108 LYS A CA 1
ATOM 913 C C . LYS A 1 108 ? -10.001 11.440 30.491 1.00 96.44 108 LYS A C 1
ATOM 915 O O . LYS A 1 108 ? -10.739 11.132 31.411 1.00 96.44 108 LYS A O 1
ATOM 920 N N . GLU A 1 109 ? -9.393 12.620 30.417 1.00 96.75 109 GLU A N 1
ATOM 921 C CA . GLU A 1 109 ? -9.502 13.628 31.473 1.00 96.75 109 GLU A CA 1
ATOM 922 C C . GLU A 1 109 ? -10.957 14.088 31.682 1.00 96.75 109 GLU A C 1
ATOM 924 O O . GLU A 1 109 ? -11.395 14.275 32.813 1.00 96.75 109 GLU A O 1
ATOM 929 N N . ARG A 1 110 ? -11.744 14.234 30.606 1.00 96.81 110 ARG A N 1
ATOM 930 C CA . ARG A 1 110 ? -13.185 14.531 30.709 1.00 96.81 110 ARG A CA 1
ATOM 931 C C . ARG A 1 110 ? -13.952 13.399 31.385 1.00 96.81 110 ARG A C 1
ATOM 933 O O . ARG A 1 110 ? -14.728 13.671 32.290 1.00 96.81 110 ARG A O 1
ATOM 940 N N . GLN A 1 111 ? -13.697 12.155 30.987 1.00 96.00 111 GLN A N 1
ATOM 941 C CA . GLN A 1 111 ? -14.321 10.984 31.608 1.00 96.00 111 GLN A CA 1
ATOM 942 C C . GLN A 1 111 ? -13.957 10.872 33.092 1.00 96.00 111 GLN A C 1
ATOM 944 O O . GLN A 1 111 ? -14.821 10.604 33.918 1.00 96.00 111 GLN A O 1
ATOM 949 N N . GLU A 1 112 ? -12.698 11.117 33.451 1.00 96.00 112 GLU A N 1
ATOM 950 C CA . GLU A 1 112 ? -12.246 11.132 34.843 1.00 96.00 112 GLU A CA 1
ATOM 951 C C . GLU A 1 112 ? -12.930 12.238 35.650 1.00 96.00 112 GLU A C 1
ATOM 953 O O . GLU A 1 112 ? -13.373 11.977 36.765 1.00 96.00 112 GLU A O 1
ATOM 958 N N . LYS A 1 113 ? -13.085 13.441 35.079 1.00 96.44 113 LYS A N 1
ATOM 959 C CA . LYS A 1 113 ? -13.829 14.543 35.710 1.00 96.44 113 LYS A CA 1
ATOM 960 C C . LYS A 1 113 ? -15.304 14.203 35.901 1.00 96.44 113 LYS A C 1
ATOM 962 O O . LYS A 1 113 ? -15.823 14.404 36.989 1.00 96.44 113 LYS A O 1
ATOM 967 N N . GLU A 1 114 ? -15.963 13.649 34.887 1.00 96.44 114 GLU A N 1
ATOM 968 C CA . GLU A 1 114 ? -17.364 13.218 34.981 1.00 96.44 114 GLU A CA 1
ATOM 969 C C . GLU A 1 114 ? -17.550 12.148 36.064 1.00 96.44 114 GLU A C 1
ATOM 971 O O . GLU A 1 114 ? -18.454 12.256 36.891 1.00 96.44 114 GLU A O 1
ATOM 976 N N . LEU A 1 115 ? -16.663 11.150 36.111 1.00 96.94 115 LEU A N 1
ATOM 977 C CA . LEU A 1 115 ? -16.674 10.115 37.146 1.00 96.94 115 LEU A CA 1
ATOM 978 C C . LEU A 1 115 ? -16.385 10.688 38.538 1.00 96.94 115 LEU A C 1
ATOM 980 O O . LEU A 1 115 ? -17.003 10.262 39.512 1.00 96.94 115 LEU A O 1
ATOM 984 N N . ALA A 1 116 ? -15.462 11.645 38.656 1.00 96.31 116 ALA A N 1
ATOM 985 C CA . ALA A 1 116 ? -15.193 12.335 39.914 1.00 96.31 116 ALA A CA 1
ATOM 986 C C . ALA A 1 116 ? -16.427 13.115 40.389 1.00 96.31 116 ALA A C 1
ATOM 988 O O . ALA A 1 116 ? -16.838 12.945 41.532 1.00 96.31 116 ALA A O 1
ATOM 989 N N . SER A 1 117 ? -17.087 13.865 39.503 1.00 95.75 117 SER A N 1
ATOM 990 C CA . SER A 1 117 ? -18.326 14.581 39.825 1.00 95.75 117 SER A CA 1
ATOM 991 C C . SER A 1 117 ? -19.467 13.640 40.218 1.00 95.75 117 SER A C 1
ATOM 993 O O . SER A 1 117 ? -20.222 13.946 41.137 1.00 95.75 117 SER A O 1
ATOM 995 N N . GLN A 1 118 ? -19.593 12.475 39.574 1.00 95.75 118 GLN A N 1
ATOM 996 C CA . GLN A 1 118 ? -20.566 11.454 39.982 1.00 95.75 118 GLN A CA 1
ATOM 997 C C . GLN A 1 118 ? -20.273 10.935 41.393 1.00 95.75 118 GLN A C 1
ATOM 999 O O . GLN A 1 118 ? -21.180 10.862 42.218 1.00 95.75 118 GLN A O 1
ATOM 1004 N N . ARG A 1 119 ? -19.005 10.639 41.703 1.00 95.50 119 ARG A N 1
ATOM 1005 C CA . ARG A 1 119 ? -18.593 10.210 43.048 1.00 95.50 119 ARG A CA 1
ATOM 1006 C C . ARG A 1 119 ? -18.857 11.285 44.096 1.00 95.50 119 ARG A C 1
ATOM 1008 O O . ARG A 1 119 ? -19.337 10.962 45.174 1.00 95.50 119 ARG A O 1
ATOM 1015 N N . GLU A 1 120 ? -18.580 12.549 43.789 1.00 94.56 120 GLU A N 1
ATOM 1016 C CA . GLU A 1 120 ? -18.890 13.671 44.682 1.00 94.56 120 GLU A CA 1
ATOM 1017 C C . GLU A 1 120 ? -20.394 13.754 44.964 1.00 94.56 120 GLU A C 1
ATOM 1019 O O . GLU A 1 120 ? -20.797 13.860 46.120 1.00 94.56 120 GLU A O 1
ATOM 1024 N N . GLN A 1 121 ? -21.238 13.621 43.936 1.00 94.69 121 GLN A N 1
ATOM 1025 C CA . GLN A 1 121 ? -22.693 13.581 44.109 1.00 94.69 121 GLN A CA 1
ATOM 1026 C C . GLN A 1 121 ? -23.143 12.385 44.955 1.00 94.69 121 GLN A C 1
ATOM 1028 O O . GLN A 1 121 ? -23.985 12.540 45.839 1.00 94.69 121 GLN A O 1
ATOM 1033 N N . GLU A 1 122 ? -22.579 11.198 44.729 1.00 94.44 122 GLU A N 1
ATOM 1034 C CA . GLU A 1 122 ? -22.866 10.014 45.541 1.00 94.44 122 GLU A CA 1
ATOM 1035 C C . GLU A 1 122 ? -22.476 10.224 47.007 1.00 94.44 122 GLU A C 1
ATOM 1037 O O . GLU A 1 122 ? -23.264 9.900 47.896 1.00 94.44 122 GLU A O 1
ATOM 1042 N N . VAL A 1 123 ? -21.301 10.804 47.269 1.00 96.12 123 VAL A N 1
ATOM 1043 C CA . VAL A 1 123 ? -20.843 11.127 48.626 1.00 96.12 123 VAL A CA 1
ATOM 1044 C C . VAL A 1 123 ? -21.793 12.119 49.290 1.00 96.12 123 VAL A C 1
ATOM 1046 O O . VAL A 1 123 ? -22.232 11.854 50.406 1.00 96.12 123 VAL A O 1
ATOM 1049 N N . LEU A 1 124 ? -22.198 13.190 48.600 1.00 96.69 124 LEU A N 1
ATOM 1050 C CA . LEU A 1 124 ? -23.166 14.159 49.128 1.00 96.69 124 LEU A CA 1
ATOM 1051 C C . LEU A 1 124 ? -24.508 13.500 49.480 1.00 96.69 124 LEU A C 1
ATOM 1053 O O . LEU A 1 124 ? -25.050 13.721 50.562 1.00 96.69 124 LEU A O 1
ATOM 1057 N N . LEU A 1 125 ? -25.023 12.627 48.610 1.00 96.12 125 LEU A N 1
ATOM 1058 C CA . LEU A 1 125 ? -26.261 11.891 48.876 1.00 96.12 125 LEU A CA 1
ATOM 1059 C C . LEU A 1 125 ? -26.126 10.933 50.064 1.00 96.12 125 LEU A C 1
ATOM 1061 O O . LEU A 1 125 ? -27.083 10.753 50.822 1.00 96.12 125 LEU A O 1
ATOM 1065 N N . GLN A 1 126 ? -24.966 10.295 50.230 1.00 92.94 126 GLN A N 1
ATOM 1066 C CA . GLN A 1 126 ? -24.694 9.459 51.396 1.00 92.94 126 GLN A CA 1
ATOM 1067 C C . GLN A 1 126 ? -24.617 10.310 52.662 1.00 92.94 126 GLN A C 1
ATOM 1069 O O . GLN A 1 126 ? -25.289 9.983 53.638 1.00 92.94 126 GLN A O 1
ATOM 1074 N N . GLU A 1 127 ? -23.874 11.417 52.652 1.00 94.88 127 GLU A N 1
ATOM 1075 C CA . GLU A 1 127 ? -23.804 12.349 53.779 1.00 94.88 127 GLU A CA 1
ATOM 1076 C C . GLU A 1 127 ? -25.193 12.827 54.206 1.00 94.88 127 GLU A C 1
ATOM 1078 O O . GLU A 1 127 ? -25.505 12.794 55.394 1.00 94.88 127 GLU A O 1
ATOM 1083 N N . ASP A 1 128 ? -26.061 13.190 53.262 1.00 93.75 128 ASP A N 1
ATOM 1084 C CA . ASP A 1 128 ? -27.435 13.593 53.559 1.00 93.75 128 ASP A CA 1
ATOM 1085 C C . ASP A 1 128 ? -28.255 12.463 54.194 1.00 93.75 128 ASP A C 1
ATOM 1087 O O . ASP A 1 128 ? -29.017 12.701 55.136 1.00 93.75 128 ASP A O 1
ATOM 1091 N N . ARG A 1 129 ? -28.091 11.215 53.735 1.00 95.06 129 ARG A N 1
ATOM 1092 C CA . ARG A 1 129 ? -28.724 10.046 54.373 1.00 95.06 129 ARG A CA 1
ATOM 1093 C C . ARG A 1 129 ? -28.226 9.858 55.802 1.00 95.06 129 ARG A C 1
ATOM 1095 O O . ARG A 1 129 ? -29.040 9.650 56.699 1.00 95.06 129 ARG A O 1
ATOM 1102 N N . TRP A 1 130 ? -26.918 9.966 56.025 1.00 93.44 130 TRP A N 1
ATOM 1103 C CA . TRP A 1 130 ? -26.325 9.875 57.359 1.00 93.44 130 TRP A CA 1
ATOM 1104 C C . TRP A 1 130 ? -26.817 10.997 58.270 1.00 93.44 130 TRP A C 1
ATOM 1106 O O . TRP A 1 130 ? -27.216 10.711 59.394 1.00 93.44 130 TRP A O 1
ATOM 1116 N N . ARG A 1 131 ? -26.877 12.241 57.780 1.00 95.50 131 ARG A N 1
ATOM 1117 C CA . ARG A 1 131 ? -27.423 13.394 58.515 1.00 95.50 131 ARG A CA 1
ATOM 1118 C C . ARG A 1 131 ? -28.881 13.175 58.917 1.00 95.50 131 ARG A C 1
ATOM 1120 O O . ARG A 1 131 ? -29.247 13.468 60.050 1.00 95.50 131 ARG A O 1
ATOM 1127 N N . ARG A 1 132 ? -29.714 12.625 58.028 1.00 94.06 132 ARG A N 1
ATOM 1128 C CA . ARG A 1 132 ? -31.109 12.282 58.358 1.00 94.06 132 ARG A CA 1
ATOM 1129 C C . ARG A 1 132 ? -31.180 11.195 59.427 1.00 94.06 132 ARG A C 1
ATOM 1131 O O . ARG A 1 132 ? -31.899 11.357 60.406 1.00 94.06 132 ARG A O 1
ATOM 1138 N N . LEU A 1 133 ? -30.390 10.129 59.295 1.00 93.69 133 LEU A N 1
ATOM 1139 C CA . LEU A 1 133 ? -30.352 9.047 60.284 1.00 93.69 133 LEU A CA 1
ATOM 1140 C C . LEU A 1 133 ? -29.845 9.519 61.654 1.00 93.69 133 LEU A C 1
ATOM 1142 O O . LEU A 1 133 ? -30.371 9.086 62.680 1.00 93.69 133 LEU A O 1
ATOM 1146 N N . THR A 1 134 ? -28.842 10.401 61.702 1.00 92.56 134 THR A N 1
ATOM 1147 C CA . THR A 1 134 ? -28.357 10.969 62.968 1.00 92.56 134 THR A CA 1
ATOM 1148 C C . THR A 1 134 ? -29.401 11.884 63.595 1.00 92.56 134 THR A C 1
ATOM 1150 O O . THR A 1 134 ? -29.672 11.735 64.784 1.00 92.56 134 THR A O 1
ATOM 1153 N N . GLN A 1 135 ? -30.061 12.742 62.809 1.00 91.81 135 GLN A N 1
ATOM 1154 C CA . GLN A 1 135 ? -31.180 13.567 63.277 1.00 91.81 135 GLN A CA 1
ATOM 1155 C C . GLN A 1 135 ? -32.339 12.713 63.814 1.00 91.81 135 GLN A C 1
ATOM 1157 O O . GLN A 1 135 ? -32.823 12.963 64.916 1.00 91.81 135 GLN A O 1
ATOM 1162 N N . GLU A 1 136 ? -32.745 11.657 63.106 1.00 93.44 136 GLU A N 1
ATOM 1163 C CA . GLU A 1 136 ? -33.776 10.720 63.572 1.00 93.44 136 GLU A CA 1
ATOM 1164 C C . GLU A 1 136 ? -33.373 10.021 64.876 1.00 93.44 136 GLU A C 1
ATOM 1166 O O . GLU A 1 136 ? -34.191 9.869 65.787 1.00 93.44 136 GLU A O 1
ATOM 1171 N N . GLN A 1 137 ? -32.110 9.602 65.006 1.00 91.75 137 GLN A N 1
ATOM 1172 C CA . GLN A 1 137 ? -31.614 9.035 66.259 1.00 91.75 137 GLN A CA 1
ATOM 1173 C C . GLN A 1 137 ? -31.602 10.055 67.399 1.00 91.75 137 GLN A C 1
ATOM 1175 O O . GLN A 1 137 ? -31.905 9.687 68.535 1.00 91.75 137 GLN A O 1
ATOM 1180 N N . GLU A 1 138 ? -31.246 11.311 67.134 1.00 91.50 138 GLU A N 1
ATOM 1181 C CA . GLU A 1 138 ? -31.290 12.376 68.133 1.00 91.50 138 GLU A CA 1
ATOM 1182 C C . GLU A 1 138 ? -32.717 12.652 68.603 1.00 91.50 138 GLU A C 1
ATOM 1184 O O . GLU A 1 138 ? -32.939 12.716 69.813 1.00 91.50 138 GLU A O 1
ATOM 1189 N N . VAL A 1 139 ? -33.684 12.731 67.684 1.00 93.00 139 VAL A N 1
ATOM 1190 C CA . VAL A 1 139 ? -35.112 12.871 68.011 1.00 93.00 139 VAL A CA 1
ATOM 1191 C C . VAL A 1 139 ? -35.581 11.683 68.849 1.00 93.00 139 VAL A C 1
ATOM 1193 O O . VAL A 1 139 ? -36.043 11.881 69.966 1.00 93.00 139 VAL A O 1
ATOM 1196 N N . ARG A 1 140 ? -35.305 10.441 68.427 1.00 90.75 140 ARG A N 1
ATOM 1197 C CA . ARG A 1 140 ? -35.637 9.239 69.219 1.00 90.75 140 ARG A CA 1
ATOM 1198 C C . ARG A 1 140 ? -35.019 9.256 70.620 1.00 90.75 140 ARG A C 1
ATOM 1200 O O . ARG A 1 140 ? -35.634 8.782 71.573 1.00 90.75 140 ARG A O 1
ATOM 1207 N N . LYS A 1 141 ? -33.784 9.752 70.769 1.00 91.56 141 LYS A N 1
ATOM 1208 C CA . LYS A 1 141 ? -33.132 9.901 72.083 1.00 91.56 141 LYS A CA 1
ATOM 1209 C C . LYS A 1 141 ? -33.810 10.983 72.928 1.00 91.56 141 LYS A C 1
ATOM 1211 O O . LYS A 1 141 ? -33.885 10.805 74.142 1.00 91.56 141 LYS A O 1
ATOM 1216 N N . ARG A 1 142 ? -34.274 12.082 72.324 1.00 91.06 142 ARG A N 1
ATOM 1217 C CA . ARG A 1 142 ? -35.045 13.137 73.006 1.00 91.06 142 ARG A CA 1
ATOM 1218 C C . ARG A 1 142 ? -36.407 12.611 73.449 1.00 91.06 142 ARG A C 1
ATOM 1220 O O . ARG A 1 142 ? -36.680 12.672 74.641 1.00 91.06 142 ARG A O 1
ATOM 1227 N N . ASP A 1 143 ? -37.155 11.961 72.563 1.00 90.38 143 ASP A N 1
ATOM 1228 C CA . ASP A 1 143 ? -38.466 11.379 72.872 1.00 90.38 143 ASP A CA 1
ATOM 1229 C C . ASP A 1 143 ? -38.376 10.373 74.026 1.00 90.38 143 ASP A C 1
ATOM 1231 O O . ASP A 1 143 ? -39.141 10.442 74.981 1.00 90.38 143 ASP A O 1
ATOM 1235 N N . LYS A 1 144 ? -37.376 9.477 74.017 1.00 92.44 144 LYS A N 1
ATOM 1236 C CA . LYS A 1 144 ? -37.143 8.540 75.134 1.00 92.44 144 LYS A CA 1
ATOM 1237 C C . LYS A 1 144 ? -36.866 9.253 76.457 1.00 92.44 144 LYS A C 1
ATOM 1239 O O . LYS A 1 144 ? -37.331 8.801 77.500 1.00 92.44 144 LYS A O 1
ATOM 1244 N N . LYS A 1 145 ? -36.093 10.344 76.431 1.00 86.69 145 LYS A N 1
ATOM 1245 C CA . LYS A 1 145 ? -35.821 11.154 77.628 1.00 86.69 145 LYS A CA 1
ATOM 1246 C C . LYS A 1 145 ? -37.081 11.866 78.116 1.00 86.69 145 LYS A C 1
ATOM 1248 O O . LYS A 1 145 ? -37.280 11.947 79.322 1.00 86.69 145 LYS A O 1
ATOM 1253 N N . GLU A 1 146 ? -37.921 12.364 77.213 1.00 90.75 146 GLU A N 1
ATOM 1254 C CA . GLU A 1 146 ? -39.201 12.988 77.561 1.00 90.75 146 GLU A CA 1
ATOM 1255 C C . GLU A 1 146 ? -40.192 11.977 78.143 1.00 90.75 146 GLU A C 1
ATOM 1257 O O . GLU A 1 146 ? -40.783 12.247 79.184 1.00 90.75 146 GLU A O 1
ATOM 1262 N N . MET A 1 147 ? -40.310 10.786 77.550 1.00 87.44 147 MET A N 1
ATOM 1263 C CA . MET A 1 147 ? -41.144 9.705 78.088 1.00 87.44 147 MET A CA 1
ATOM 1264 C C . MET A 1 147 ? -40.674 9.268 79.478 1.00 87.44 147 MET A C 1
ATOM 1266 O O . MET A 1 147 ? -41.483 9.185 80.395 1.00 87.44 147 MET A O 1
ATOM 1270 N N . ALA A 1 148 ? -39.363 9.095 79.681 1.00 90.12 148 ALA A N 1
ATOM 1271 C CA . ALA A 1 148 ? -38.813 8.773 80.999 1.00 90.12 148 ALA A CA 1
ATOM 1272 C C . ALA A 1 148 ? -39.077 9.875 82.045 1.00 90.12 148 ALA A C 1
ATOM 1274 O O . ALA A 1 148 ? -39.282 9.566 83.217 1.00 90.12 148 ALA A O 1
ATOM 1275 N N . ARG A 1 149 ? -39.088 11.157 81.640 1.00 87.94 149 ARG A N 1
ATOM 1276 C CA . ARG A 1 149 ? -39.478 12.273 82.520 1.00 87.94 149 ARG A CA 1
ATOM 1277 C C . ARG A 1 149 ? -40.955 12.193 82.905 1.00 87.94 149 ARG A C 1
ATOM 1279 O O . ARG A 1 149 ? -41.247 12.273 84.092 1.00 87.94 149 ARG A O 1
ATOM 1286 N N . ARG A 1 150 ? -41.853 11.965 81.940 1.00 87.31 150 ARG A N 1
ATOM 1287 C CA . ARG A 1 150 ? -43.299 11.815 82.193 1.00 87.31 150 ARG A CA 1
ATOM 1288 C C . ARG A 1 150 ? -43.598 10.633 83.113 1.00 87.31 150 ARG A C 1
ATOM 1290 O O . ARG A 1 150 ? -44.292 10.802 84.104 1.00 87.31 150 ARG A O 1
ATOM 1297 N N . GLU A 1 151 ? -42.997 9.470 82.861 1.00 88.50 151 GLU A N 1
ATOM 1298 C CA . GLU A 1 151 ? -43.150 8.297 83.735 1.00 88.50 151 GLU A CA 1
ATOM 1299 C C . GLU A 1 151 ? -42.636 8.559 85.162 1.00 88.50 151 GLU A C 1
ATOM 1301 O O . GLU A 1 151 ? -43.218 8.079 86.135 1.00 88.50 151 GLU A O 1
ATOM 1306 N N . ALA A 1 152 ? -41.539 9.308 85.318 1.00 86.69 152 ALA A N 1
ATOM 1307 C CA . ALA A 1 152 ? -41.022 9.686 86.633 1.00 86.69 152 ALA A CA 1
ATOM 1308 C C . ALA A 1 152 ? -41.949 10.677 87.362 1.00 86.69 152 ALA A C 1
ATOM 1310 O O . ALA A 1 152 ? -42.152 10.542 88.570 1.00 86.69 152 ALA A O 1
ATOM 1311 N N . GLU A 1 153 ? -42.528 11.638 86.640 1.00 84.94 153 GLU A N 1
ATOM 1312 C CA . GLU A 1 153 ? -43.540 12.564 87.161 1.00 84.94 153 GLU A CA 1
ATOM 1313 C C . GLU A 1 153 ? -44.808 11.811 87.596 1.00 84.94 153 GLU A C 1
ATOM 1315 O O . GLU A 1 153 ? -45.267 11.993 88.721 1.00 84.94 153 GLU A O 1
ATOM 1320 N N . GLU A 1 154 ? -45.310 10.882 86.778 1.00 82.75 154 GLU A N 1
ATOM 1321 C CA . GLU A 1 154 ? -46.461 10.030 87.106 1.00 82.75 154 GLU A CA 1
ATOM 1322 C C . GLU A 1 154 ? -46.205 9.158 88.346 1.00 82.75 154 GLU A C 1
ATOM 1324 O O .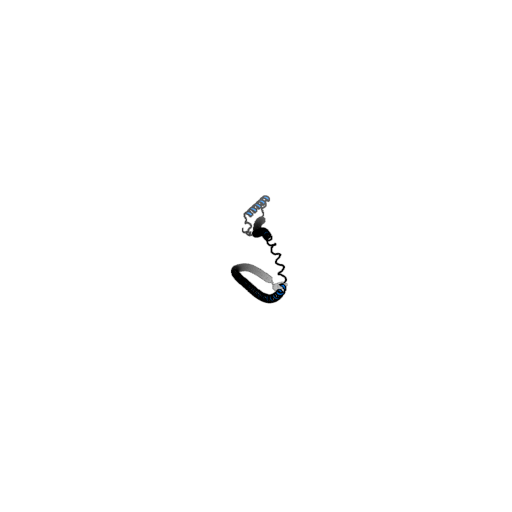 GLU A 1 154 ? -47.045 9.095 89.247 1.00 82.75 154 GLU A O 1
ATOM 1329 N N . ARG A 1 155 ? -45.022 8.534 88.457 1.00 86.25 155 ARG A N 1
ATOM 1330 C CA . ARG A 1 155 ? -44.627 7.756 89.648 1.00 86.25 155 ARG A CA 1
ATOM 1331 C C . ARG A 1 155 ? -44.576 8.616 90.907 1.00 86.25 155 ARG A C 1
ATOM 1333 O O . ARG A 1 155 ? -45.012 8.162 91.964 1.00 86.25 155 ARG A O 1
ATOM 1340 N N . LYS A 1 156 ? -44.078 9.851 90.799 1.00 82.88 156 LYS A N 1
ATOM 1341 C CA . LYS A 1 156 ? -44.060 10.810 91.910 1.00 82.88 156 LYS A CA 1
ATOM 1342 C C . LYS A 1 156 ? -45.484 11.175 92.341 1.00 82.88 156 LYS A C 1
ATOM 1344 O O . LYS A 1 156 ? -45.782 11.126 93.531 1.00 82.88 156 LYS A O 1
ATOM 1349 N N . CYS A 1 157 ? -46.381 11.448 91.393 1.00 75.81 157 CYS A N 1
ATOM 1350 C CA . CYS A 1 157 ? -47.787 11.730 91.688 1.00 75.81 157 CYS A CA 1
ATOM 1351 C C . CYS A 1 157 ? -48.494 10.548 92.373 1.00 75.81 157 CYS A C 1
ATOM 1353 O O . CYS A 1 157 ? -49.225 10.752 93.341 1.00 75.81 157 CYS A O 1
ATOM 1355 N N . LEU A 1 158 ? -48.252 9.313 91.921 1.00 81.25 158 LEU A N 1
ATOM 1356 C CA . LEU A 1 158 ? -48.809 8.106 92.547 1.00 81.25 158 LEU A CA 1
ATOM 1357 C C . LEU A 1 158 ? -48.285 7.906 93.978 1.00 81.25 158 LEU A C 1
ATOM 1359 O O . LEU A 1 158 ? -49.044 7.526 94.869 1.00 81.25 158 LEU A O 1
ATOM 1363 N N . GLN A 1 159 ? -47.008 8.206 94.224 1.00 80.38 159 GLN A N 1
ATOM 1364 C CA . GLN A 1 159 ? -46.409 8.123 95.556 1.00 80.38 159 GLN A CA 1
ATOM 1365 C C . GLN A 1 159 ? -46.986 9.178 96.517 1.00 80.38 159 GLN A C 1
ATOM 1367 O O . GLN A 1 159 ? -47.262 8.872 97.676 1.00 80.38 159 GLN A O 1
ATOM 1372 N N . GLU A 1 160 ? -47.238 10.397 96.034 1.00 77.94 160 GLU A N 1
ATOM 1373 C CA . GLU A 1 160 ? -47.898 11.462 96.803 1.00 77.94 160 GLU A CA 1
ATOM 1374 C C . GLU A 1 160 ? -49.369 11.141 97.126 1.00 77.94 160 GLU A C 1
ATOM 1376 O O . GLU A 1 160 ? -49.864 11.527 98.186 1.00 77.94 160 GLU A O 1
ATOM 1381 N N . GLN A 1 161 ? -50.075 10.426 96.242 1.00 70.56 161 GLN A N 1
ATOM 1382 C CA . GLN A 1 161 ? -51.442 9.951 96.497 1.00 70.56 161 GLN A CA 1
ATOM 1383 C C . GLN A 1 161 ? -51.470 8.840 97.555 1.00 70.56 161 GLN A C 1
ATOM 1385 O O . GLN A 1 161 ? -52.246 8.923 98.505 1.00 70.56 161 GLN A O 1
ATOM 1390 N N . LEU A 1 162 ? -50.569 7.858 97.450 1.00 80.00 162 LEU A N 1
ATOM 1391 C CA . LEU A 1 162 ? -50.434 6.769 98.423 1.00 80.00 162 LEU A CA 1
ATOM 1392 C C . LEU A 1 162 ? -50.141 7.274 99.843 1.00 80.00 162 LEU A C 1
ATOM 1394 O O . LEU A 1 162 ? -50.735 6.779 100.796 1.00 80.00 162 LEU A O 1
ATOM 1398 N N . LEU A 1 163 ? -49.267 8.274 100.000 1.00 76.19 163 LEU A N 1
ATOM 1399 C CA . LEU A 1 163 ? -48.955 8.845 101.316 1.00 76.19 163 LEU A CA 1
ATOM 1400 C C . LEU A 1 163 ? -50.171 9.538 101.954 1.00 76.19 163 LEU A C 1
ATOM 1402 O O . LEU A 1 163 ? -50.438 9.334 103.135 1.00 76.19 163 LEU A O 1
ATOM 1406 N N . LYS A 1 164 ? -50.968 10.268 101.163 1.00 68.00 164 LYS A N 1
ATOM 1407 C CA . LYS A 1 164 ? -52.208 10.907 101.639 1.00 68.00 164 LYS A CA 1
ATOM 1408 C C . LYS A 1 164 ? -53.274 9.896 102.064 1.00 68.00 164 LYS A C 1
ATOM 1410 O O . LYS A 1 164 ? -54.031 10.165 102.994 1.00 68.00 164 LYS A O 1
ATOM 1415 N N . ASP A 1 165 ? -53.353 8.746 101.400 1.00 67.06 165 ASP A N 1
ATOM 1416 C CA . ASP A 1 165 ? -54.305 7.692 101.763 1.00 67.06 165 ASP A CA 1
ATOM 1417 C C . ASP A 1 165 ? -53.843 6.878 102.983 1.00 67.06 165 ASP A C 1
ATOM 1419 O O . ASP A 1 165 ? -54.673 6.497 103.812 1.00 67.06 165 ASP A O 1
ATOM 1423 N N . MET A 1 166 ? -52.533 6.691 103.171 1.00 68.44 166 MET A N 1
ATOM 1424 C CA . MET A 1 166 ? -51.978 6.086 104.390 1.00 68.44 166 MET A CA 1
ATOM 1425 C C . MET A 1 166 ? -52.225 6.952 105.633 1.00 68.44 166 MET A C 1
ATOM 1427 O O . MET A 1 166 ? -52.662 6.430 106.659 1.00 68.44 166 MET A O 1
ATOM 1431 N N . GLU A 1 167 ? -52.067 8.275 105.528 1.00 65.56 167 GLU A N 1
ATOM 1432 C CA . GLU A 1 167 ? -52.392 9.219 106.611 1.00 65.56 167 GLU A CA 1
ATOM 1433 C C . GLU A 1 167 ? -53.882 9.166 107.016 1.00 65.56 167 GLU A C 1
ATOM 1435 O O . GLU A 1 167 ? -54.218 9.337 108.189 1.00 65.56 167 GLU A O 1
ATOM 1440 N N . ARG A 1 168 ? -54.788 8.863 106.072 1.00 58.22 168 ARG A N 1
ATOM 1441 C CA . ARG A 1 168 ? -56.232 8.685 106.333 1.00 58.22 168 ARG A CA 1
ATOM 1442 C C . ARG A 1 168 ? -56.556 7.351 107.012 1.00 58.22 168 ARG A C 1
ATOM 1444 O O . ARG A 1 168 ? -57.452 7.292 107.854 1.00 58.22 168 ARG A O 1
ATOM 1451 N N . LEU A 1 169 ? -55.846 6.278 106.662 1.00 62.44 169 LEU A N 1
ATOM 1452 C CA . LEU A 1 169 ? -56.058 4.941 107.232 1.00 62.44 169 LEU A CA 1
ATOM 1453 C C . LEU A 1 169 ? -55.528 4.824 108.668 1.00 62.44 169 LEU A C 1
ATOM 1455 O O . LEU A 1 169 ? -56.169 4.184 109.504 1.00 62.44 169 LEU A O 1
ATOM 1459 N N . GLU A 1 170 ? -54.414 5.483 108.988 1.00 60.84 170 GLU A N 1
ATOM 1460 C CA . GLU A 1 170 ? -53.872 5.522 110.354 1.00 60.84 170 GLU A CA 1
ATOM 1461 C C . GLU A 1 170 ? -54.790 6.266 111.337 1.00 60.84 170 GLU A C 1
ATOM 1463 O O . GLU A 1 170 ? -54.872 5.896 112.511 1.00 60.84 170 GLU A O 1
ATOM 1468 N N . GLN A 1 171 ? -55.546 7.260 110.861 1.00 51.53 171 GLN A N 1
ATOM 1469 C CA . GLN A 1 171 ? -56.570 7.945 111.656 1.00 51.53 171 GLN A CA 1
ATOM 1470 C C . GLN A 1 171 ? -57.779 7.036 111.948 1.00 51.53 171 GLN A C 1
ATOM 1472 O O . GLN A 1 171 ? -58.331 7.094 113.043 1.00 51.53 171 GLN A O 1
ATOM 1477 N N . ALA A 1 172 ? -58.136 6.129 111.029 1.00 52.94 172 ALA A N 1
ATOM 1478 C CA . ALA A 1 172 ? -59.261 5.200 111.188 1.00 52.94 172 ALA A CA 1
ATOM 1479 C C . ALA A 1 172 ? -58.942 3.942 112.032 1.00 52.94 172 ALA A C 1
ATOM 1481 O O . ALA A 1 172 ? -59.854 3.280 112.534 1.00 52.94 172 ALA A O 1
ATOM 1482 N N . GLY A 1 173 ? -57.661 3.576 112.180 1.00 57.19 173 GLY A N 1
ATOM 1483 C CA . GLY A 1 173 ? -57.222 2.378 112.913 1.00 57.19 173 GLY A CA 1
ATOM 1484 C C . GLY A 1 173 ? -57.256 2.514 114.439 1.00 57.19 173 GLY A C 1
ATOM 1485 O O . GLY A 1 173 ? -57.578 1.553 115.138 1.00 57.19 173 GLY A O 1
ATOM 1486 N N . ARG A 1 174 ? -57.015 3.721 114.964 1.00 48.69 174 ARG A N 1
ATOM 1487 C CA . ARG A 1 174 ? -56.930 3.980 116.415 1.00 48.69 174 ARG A CA 1
ATOM 1488 C C . ARG A 1 174 ? -58.268 3.832 117.154 1.00 48.69 174 ARG A C 1
ATOM 1490 O O . ARG A 1 174 ? -58.276 3.674 118.369 1.00 48.69 174 ARG A O 1
ATOM 1497 N N . GLU A 1 175 ? -59.390 3.807 116.436 1.00 50.44 175 GLU A N 1
ATOM 1498 C CA . GLU A 1 175 ? -60.736 3.692 117.018 1.00 50.44 175 GLU A CA 1
ATOM 1499 C C . GLU A 1 175 ? -61.260 2.242 117.099 1.00 50.44 175 GLU A C 1
ATOM 1501 O O . GLU A 1 175 ? -62.206 1.972 117.838 1.00 50.44 175 GLU A O 1
ATOM 1506 N N . LYS A 1 176 ? -60.648 1.274 116.394 1.00 48.75 176 LYS A N 1
ATOM 1507 C CA . LYS A 1 176 ? -61.154 -0.118 116.307 1.00 48.75 176 LYS A CA 1
ATOM 1508 C C . LYS A 1 176 ? -60.391 -1.146 117.154 1.00 48.75 176 LYS A C 1
ATOM 1510 O O . LYS A 1 176 ? -60.873 -2.267 117.319 1.00 48.75 176 LYS A O 1
ATOM 1515 N N . GLU A 1 177 ? -59.242 -0.793 117.728 1.00 45.50 177 GLU A N 1
ATOM 1516 C CA . GLU A 1 177 ? -58.398 -1.728 118.496 1.00 45.50 177 GLU A CA 1
ATOM 1517 C C . GLU A 1 177 ? -58.853 -1.985 119.944 1.00 45.50 177 GLU A C 1
ATOM 1519 O O . GLU A 1 177 ? -58.469 -2.992 120.534 1.00 45.50 177 GLU A O 1
ATOM 1524 N N . VAL A 1 178 ? -59.741 -1.165 120.514 1.00 50.34 178 VAL A N 1
ATOM 1525 C CA . VAL A 1 178 ? -60.190 -1.341 121.912 1.00 50.34 178 VAL A CA 1
ATOM 1526 C C . VAL A 1 178 ? -61.290 -2.410 122.061 1.00 50.34 178 VAL A C 1
ATOM 1528 O O . VAL A 1 178 ? -61.501 -2.930 123.151 1.00 50.34 178 VAL A O 1
ATOM 1531 N N . GLN A 1 179 ? -61.970 -2.810 120.981 1.00 44.81 179 GLN A N 1
ATOM 1532 C CA . GLN A 1 179 ? -63.212 -3.596 121.090 1.00 44.81 179 GLN A CA 1
ATOM 1533 C C . GLN A 1 179 ? -63.085 -5.107 120.804 1.00 44.81 179 GLN A C 1
ATOM 1535 O O . GLN A 1 179 ? -64.014 -5.850 121.097 1.00 44.81 179 GLN A O 1
ATOM 1540 N N . LEU A 1 180 ? -61.965 -5.613 120.268 1.00 53.34 180 LEU A N 1
ATOM 1541 C CA . LEU A 1 180 ? -61.890 -6.993 119.733 1.00 53.34 180 LEU A CA 1
ATOM 1542 C C . LEU A 1 180 ? -60.911 -7.946 120.444 1.00 53.34 180 LEU A C 1
ATOM 1544 O O . LEU A 1 180 ? -60.641 -9.037 119.929 1.00 53.34 180 LEU A O 1
ATOM 1548 N N . SER A 1 181 ? -60.385 -7.575 121.612 1.00 47.81 181 SER A N 1
ATOM 1549 C CA . SER A 1 181 ? -59.374 -8.370 122.327 1.00 47.81 181 SER A CA 1
ATOM 1550 C C . SER A 1 181 ? -59.938 -9.365 123.353 1.00 47.81 181 SER A C 1
ATOM 1552 O O . SER A 1 181 ? -59.251 -10.329 123.672 1.00 47.81 181 SER A O 1
ATOM 1554 N N . GLN A 1 182 ? -61.186 -9.226 123.816 1.00 41.28 182 GLN A N 1
ATOM 1555 C CA . GLN A 1 182 ? -61.717 -10.071 124.905 1.00 41.28 182 GLN A CA 1
ATOM 1556 C C . GLN A 1 182 ? -62.601 -11.255 124.456 1.00 41.28 182 GLN A C 1
ATOM 1558 O O . GLN A 1 182 ? -62.774 -12.209 125.210 1.00 41.28 182 GLN A O 1
ATOM 1563 N N . GLU A 1 183 ? -63.106 -11.285 123.217 1.00 47.19 183 GLU A N 1
ATOM 1564 C CA . GLU A 1 183 ? -64.076 -12.322 122.800 1.00 47.19 183 GLU A CA 1
ATOM 1565 C C . GLU A 1 183 ? -63.469 -13.540 122.075 1.00 47.19 183 GLU A C 1
ATOM 1567 O O . GLU A 1 183 ? -64.127 -14.573 121.908 1.00 47.19 183 GLU A O 1
ATOM 1572 N N . LYS A 1 184 ? -62.204 -13.468 121.638 1.00 46.34 184 LYS A N 1
ATOM 1573 C CA . LYS A 1 184 ? -61.608 -14.495 120.760 1.00 46.34 184 LYS A CA 1
ATOM 1574 C C . LYS A 1 184 ? -61.038 -15.715 121.488 1.00 46.34 184 LYS A C 1
ATOM 1576 O O . LYS A 1 184 ? -60.833 -16.751 120.854 1.00 46.34 184 LYS A O 1
ATOM 1581 N N . GLU A 1 185 ? -60.816 -15.652 122.799 1.00 43.66 185 GLU A N 1
ATOM 1582 C CA . GLU A 1 185 ? -59.979 -16.657 123.468 1.00 43.66 185 GLU A CA 1
ATOM 1583 C C . GLU A 1 185 ? -60.728 -17.923 123.925 1.00 43.66 185 GLU A C 1
ATOM 1585 O O . GLU A 1 185 ? -60.154 -19.014 123.946 1.00 43.66 185 GLU A O 1
ATOM 1590 N N . GLN A 1 186 ? -62.035 -17.849 124.199 1.00 42.81 186 GLN A N 1
ATOM 1591 C CA . GLN A 1 186 ? -62.763 -18.986 124.788 1.00 42.81 186 GLN A CA 1
ATOM 1592 C C . GLN A 1 186 ? -63.461 -19.909 123.770 1.00 42.81 186 GLN A C 1
ATOM 1594 O O . GLN A 1 186 ? -63.782 -21.056 124.088 1.00 42.81 186 GLN A O 1
ATOM 1599 N N . ARG A 1 187 ? -63.628 -19.487 122.507 1.00 43.47 187 ARG A N 1
ATOM 1600 C CA . ARG A 1 187 ? -64.285 -20.305 121.460 1.00 43.47 187 ARG A CA 1
ATOM 1601 C C . ARG A 1 187 ? -63.346 -21.271 120.719 1.00 43.47 187 ARG A C 1
ATOM 1603 O O . ARG A 1 187 ? -63.816 -22.217 120.087 1.00 43.47 187 ARG A O 1
ATOM 1610 N N . ALA A 1 188 ? -62.026 -21.093 120.809 1.00 49.19 188 ALA A N 1
ATOM 1611 C CA . ALA A 1 188 ? -61.074 -21.751 119.906 1.00 49.19 188 ALA A CA 1
ATOM 1612 C C . ALA A 1 188 ? -60.723 -23.217 120.245 1.00 49.19 188 ALA A C 1
ATOM 1614 O O . ALA A 1 188 ? -60.229 -23.941 119.380 1.00 49.19 188 ALA A O 1
ATOM 1615 N N . ARG A 1 189 ? -60.963 -23.704 121.472 1.00 50.84 189 ARG A N 1
ATOM 1616 C CA . ARG A 1 189 ? -60.354 -24.979 121.917 1.00 50.84 189 ARG A CA 1
ATOM 1617 C C . ARG A 1 189 ? -61.204 -26.239 121.719 1.00 50.84 189 ARG A C 1
ATOM 1619 O O . ARG A 1 189 ? -60.640 -27.325 121.662 1.00 50.84 189 ARG A O 1
ATOM 1626 N N . ARG A 1 190 ? -62.526 -26.140 121.543 1.00 48.12 190 ARG A N 1
ATOM 1627 C CA . ARG A 1 190 ? -63.408 -27.331 121.456 1.00 48.12 190 ARG A CA 1
ATOM 1628 C C . ARG A 1 190 ? -63.889 -27.677 120.035 1.00 48.12 190 ARG A C 1
ATOM 1630 O O . ARG A 1 190 ? -64.380 -28.775 119.810 1.00 48.12 190 ARG A O 1
ATOM 1637 N N . SER A 1 191 ? -63.654 -26.804 119.049 1.00 51.00 191 SER A N 1
ATOM 1638 C CA . SER A 1 191 ? -64.030 -27.020 117.637 1.00 51.00 191 SER A CA 1
ATOM 1639 C C . SER A 1 191 ? -62.962 -27.734 116.784 1.00 51.00 191 SER A C 1
ATOM 1641 O O . SER A 1 191 ? -63.254 -28.082 115.641 1.00 51.00 191 SER A O 1
ATOM 1643 N N . ARG A 1 192 ? -61.730 -27.930 117.276 1.00 55.66 192 ARG A N 1
ATOM 1644 C CA . ARG A 1 192 ? -60.558 -28.241 116.427 1.00 55.66 192 ARG A CA 1
ATOM 1645 C C . ARG A 1 192 ? -60.527 -29.690 115.903 1.00 55.66 192 ARG A C 1
ATOM 1647 O O . ARG A 1 192 ? -60.377 -29.912 114.710 1.00 55.66 192 ARG A O 1
ATOM 1654 N N . VAL A 1 193 ? -60.802 -30.679 116.756 1.00 55.75 193 VAL A N 1
ATOM 1655 C CA . VAL A 1 193 ? -60.536 -32.103 116.445 1.00 55.75 193 VAL A CA 1
ATOM 1656 C C . VAL A 1 193 ? -61.609 -32.767 115.558 1.00 55.75 193 VAL A C 1
ATOM 1658 O O . VAL A 1 193 ? -61.295 -33.570 114.681 1.00 55.75 193 VAL A O 1
ATOM 1661 N N . ILE A 1 194 ? -62.891 -32.415 115.716 1.00 56.50 194 ILE A N 1
ATOM 1662 C CA . ILE A 1 194 ? -63.981 -32.947 114.864 1.00 56.50 194 ILE A CA 1
ATOM 1663 C C . ILE A 1 194 ? -63.979 -32.284 113.475 1.00 56.50 194 ILE A C 1
ATOM 1665 O O . ILE A 1 194 ? -64.403 -32.885 112.482 1.00 56.50 194 ILE A O 1
ATOM 1669 N N . ARG A 1 195 ? -63.459 -31.056 113.396 1.00 59.84 195 ARG A N 1
ATOM 1670 C CA . ARG A 1 195 ? -63.327 -30.279 112.166 1.00 59.84 195 ARG A CA 1
ATOM 1671 C C . ARG A 1 195 ? -62.207 -30.832 111.275 1.00 59.84 195 ARG A C 1
ATOM 1673 O O . ARG A 1 195 ? -62.470 -31.112 110.109 1.00 59.84 195 ARG A O 1
ATOM 1680 N N . GLU A 1 196 ? -61.056 -31.181 111.849 1.00 64.25 196 GLU A N 1
ATOM 1681 C CA . GLU A 1 196 ? -59.906 -31.747 111.121 1.00 64.25 196 GLU A CA 1
ATOM 1682 C C . GLU A 1 196 ? -60.214 -33.079 110.402 1.00 64.25 196 GLU A C 1
ATOM 1684 O O . GLU A 1 196 ? -59.774 -33.306 109.272 1.00 64.25 196 GLU A O 1
ATOM 1689 N N . ARG A 1 197 ? -61.014 -33.977 111.001 1.00 65.06 197 ARG A N 1
ATOM 1690 C CA . ARG A 1 197 ? -61.352 -35.277 110.374 1.00 65.06 197 ARG A CA 1
ATOM 1691 C C . ARG A 1 197 ? -62.363 -35.141 109.226 1.00 65.06 197 ARG A C 1
ATOM 1693 O O . ARG A 1 197 ? -62.322 -35.929 108.280 1.00 65.06 197 ARG A O 1
ATOM 1700 N N . ARG A 1 198 ? -63.258 -34.147 109.296 1.00 68.06 198 ARG A N 1
ATOM 1701 C CA . ARG A 1 198 ? -64.188 -33.787 108.209 1.00 68.06 198 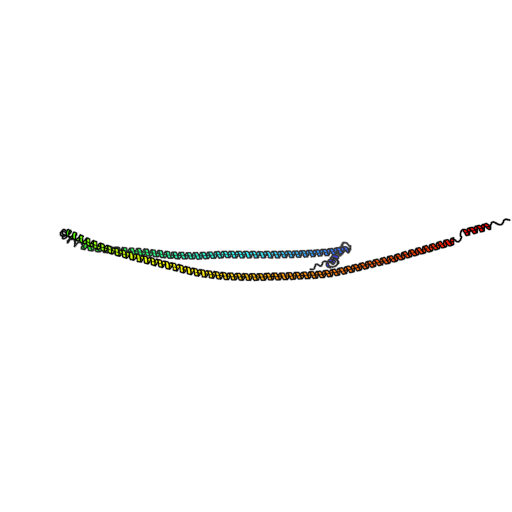ARG A CA 1
ATOM 1702 C C . ARG A 1 198 ? -63.463 -33.038 107.089 1.00 68.06 198 ARG A C 1
ATOM 1704 O O . ARG A 1 198 ? -63.729 -33.309 105.922 1.00 68.06 198 ARG A O 1
ATOM 1711 N N . GLU A 1 199 ? -62.509 -32.180 107.436 1.00 69.94 199 GLU A N 1
ATOM 1712 C CA . GLU A 1 199 ? -61.644 -31.473 106.486 1.00 69.94 199 GLU A CA 1
ATOM 1713 C C . GLU A 1 199 ? -60.747 -32.446 105.711 1.00 69.94 199 GLU A C 1
ATOM 1715 O O . GLU A 1 199 ? -60.697 -32.357 104.493 1.00 69.94 199 GLU A O 1
ATOM 1720 N N . ARG A 1 200 ? -60.161 -33.475 106.342 1.00 72.69 200 ARG A N 1
ATOM 1721 C CA . ARG A 1 200 ? -59.355 -34.487 105.622 1.00 72.69 200 ARG A CA 1
ATOM 1722 C C . ARG A 1 200 ? -60.122 -35.245 104.528 1.00 72.69 200 ARG A C 1
ATOM 1724 O O . ARG A 1 200 ? -59.562 -35.497 103.467 1.00 72.69 200 ARG A O 1
ATOM 1731 N N . LYS A 1 201 ? -61.394 -35.603 104.755 1.00 74.94 201 LYS A N 1
ATOM 1732 C CA . LYS A 1 201 ? -62.228 -36.267 103.729 1.00 74.94 201 LYS A CA 1
ATOM 1733 C C . LYS A 1 201 ? -62.676 -35.303 102.624 1.00 74.94 201 LYS A C 1
ATOM 1735 O O . LYS A 1 201 ? -62.751 -35.715 101.471 1.00 74.94 201 LYS A O 1
ATOM 1740 N N . ARG A 1 202 ? -62.936 -34.033 102.961 1.00 79.00 202 ARG A N 1
ATOM 1741 C CA . ARG A 1 202 ? -63.215 -32.973 101.975 1.00 79.00 202 ARG A CA 1
ATOM 1742 C C . ARG A 1 202 ? -62.002 -32.711 101.090 1.00 79.00 202 ARG A C 1
ATOM 1744 O O . ARG A 1 202 ? -62.140 -32.782 99.879 1.00 79.00 202 ARG A O 1
ATOM 1751 N N . LEU A 1 203 ? -60.817 -32.592 101.685 1.00 78.44 203 LEU A N 1
ATOM 1752 C CA . LEU A 1 203 ? -59.554 -32.416 100.970 1.00 78.44 203 LEU A CA 1
ATOM 1753 C C . LEU A 1 203 ? -59.244 -33.586 100.031 1.00 78.44 203 LEU A C 1
ATOM 1755 O O . LEU A 1 203 ? -58.742 -33.359 98.944 1.00 78.44 203 LEU A O 1
ATOM 1759 N N . GLN A 1 204 ? -59.562 -34.837 100.388 1.00 77.75 204 GLN A N 1
ATOM 1760 C CA . GLN A 1 204 ? -59.384 -35.972 99.466 1.00 77.75 204 GLN A CA 1
ATOM 1761 C C . GLN A 1 204 ? -60.306 -35.887 98.239 1.00 77.75 204 GLN A C 1
ATOM 1763 O O . GLN A 1 204 ? -59.871 -36.176 97.127 1.00 77.75 204 GLN A O 1
ATOM 1768 N N . GLN A 1 205 ? -61.562 -35.474 98.423 1.00 80.38 205 GLN A N 1
ATOM 1769 C CA . GLN A 1 205 ? -62.513 -35.289 97.321 1.00 80.38 205 GLN A CA 1
ATOM 1770 C C . GLN A 1 205 ? -62.183 -34.052 96.478 1.00 80.38 205 GLN A C 1
ATOM 1772 O O . GLN A 1 205 ? -62.301 -34.093 95.256 1.00 80.38 205 GLN A O 1
ATOM 1777 N N . GLU A 1 206 ? -61.741 -32.968 97.111 1.00 80.19 206 GLU A N 1
ATOM 1778 C CA . GLU A 1 206 ? -61.243 -31.760 96.449 1.00 80.19 206 GLU A CA 1
ATOM 1779 C C . GLU A 1 206 ? -59.980 -32.072 95.650 1.00 80.19 206 GLU A C 1
ATOM 1781 O O . GLU A 1 206 ? -59.932 -31.753 94.474 1.00 80.19 206 GLU A O 1
ATOM 1786 N N . ASN A 1 207 ? -59.040 -32.834 96.209 1.00 86.06 207 ASN A N 1
ATOM 1787 C CA . ASN A 1 207 ? -57.826 -33.262 95.519 1.00 86.06 207 ASN A CA 1
ATOM 1788 C C . ASN A 1 207 ? -58.145 -34.191 94.329 1.00 86.06 207 ASN A C 1
ATOM 1790 O O . ASN A 1 207 ? -57.582 -34.034 93.254 1.00 86.06 207 ASN A O 1
ATOM 1794 N N . GLN A 1 208 ? -59.121 -35.103 94.437 1.00 83.31 208 GLN A N 1
ATOM 1795 C CA . GLN A 1 208 ? -59.592 -35.884 93.278 1.00 83.31 208 GLN A CA 1
ATOM 1796 C C . GLN A 1 208 ? -60.229 -35.003 92.189 1.00 83.31 208 GLN A C 1
ATOM 1798 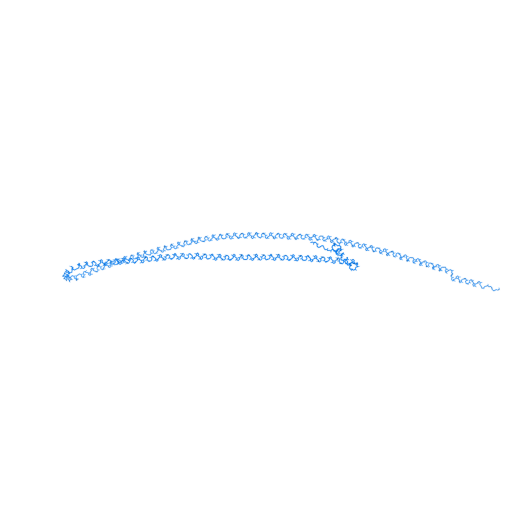O O . GLN A 1 208 ? -59.968 -35.208 91.003 1.00 83.31 208 GLN A O 1
ATOM 1803 N N . ARG A 1 209 ? -61.033 -34.005 92.574 1.00 85.06 209 ARG A N 1
ATOM 1804 C CA . ARG A 1 209 ? -61.636 -33.039 91.639 1.00 85.06 209 ARG A CA 1
ATOM 1805 C C . ARG A 1 209 ? -60.583 -32.147 90.985 1.00 85.06 209 ARG A C 1
ATOM 1807 O O . ARG A 1 209 ? -60.646 -31.922 89.781 1.00 85.06 209 ARG A O 1
ATOM 1814 N N . GLU A 1 210 ? -59.604 -31.682 91.749 1.00 84.50 210 GLU A N 1
ATOM 1815 C CA . GLU A 1 210 ? -58.468 -30.898 91.269 1.00 84.50 210 GLU A CA 1
ATOM 1816 C C . GLU A 1 210 ? -57.578 -31.725 90.344 1.00 84.50 210 GLU A C 1
ATOM 1818 O O . GLU A 1 210 ? -57.198 -31.233 89.291 1.00 84.50 210 GLU A O 1
ATOM 1823 N N . ASN A 1 211 ? -57.325 -32.999 90.649 1.00 85.50 211 ASN A N 1
ATOM 1824 C CA . ASN A 1 211 ? -56.568 -33.889 89.770 1.00 85.50 211 ASN A CA 1
ATOM 1825 C C . ASN A 1 211 ? -57.273 -34.103 88.428 1.00 85.50 211 ASN A C 1
ATOM 1827 O O . ASN A 1 211 ? -56.629 -34.020 87.384 1.00 85.50 211 ASN A O 1
ATOM 1831 N N . LEU A 1 212 ? -58.592 -34.320 88.428 1.00 88.94 212 LEU A N 1
ATOM 1832 C CA . LEU A 1 212 ? -59.371 -34.412 87.189 1.00 88.94 212 LEU A CA 1
ATOM 1833 C C . LEU A 1 212 ? -59.369 -33.083 86.422 1.00 88.94 212 LEU A C 1
ATOM 1835 O O . LEU A 1 212 ? -59.160 -33.086 85.211 1.00 88.94 212 LEU A O 1
ATOM 1839 N N . ARG A 1 213 ? -59.512 -31.949 87.117 1.00 91.12 213 ARG A N 1
ATOM 1840 C CA . ARG A 1 213 ? -59.411 -30.609 86.520 1.00 91.12 213 ARG A CA 1
ATOM 1841 C C . ARG A 1 213 ? -58.033 -30.367 85.896 1.00 91.12 213 ARG A C 1
ATOM 1843 O O . ARG A 1 213 ? -57.955 -29.885 84.773 1.00 91.12 213 ARG A O 1
ATOM 1850 N N . CYS A 1 214 ? -56.957 -30.747 86.580 1.00 86.94 214 CYS A N 1
ATOM 1851 C CA . CYS A 1 214 ? -55.584 -30.657 86.089 1.00 86.94 214 CYS A CA 1
ATOM 1852 C C . CYS A 1 214 ? -55.345 -31.570 84.880 1.00 86.94 214 CYS A C 1
ATOM 1854 O O . CYS A 1 214 ? -54.628 -31.182 83.964 1.00 86.94 214 CYS A O 1
ATOM 1856 N N . LEU A 1 215 ? -55.925 -32.774 84.854 1.00 91.62 215 LEU A N 1
ATOM 1857 C CA . LEU A 1 215 ? -55.822 -33.687 83.711 1.00 91.62 215 LEU A CA 1
ATOM 1858 C C . LEU A 1 215 ? -56.583 -33.170 82.484 1.00 91.62 215 LEU A C 1
ATOM 1860 O O . LEU A 1 215 ? -56.065 -33.280 81.376 1.00 91.62 215 LEU A O 1
ATOM 1864 N N . LEU A 1 216 ? -57.773 -32.595 82.670 1.00 90.56 216 LEU A N 1
ATOM 1865 C CA . LEU A 1 216 ? -58.535 -31.965 81.587 1.00 90.56 216 LEU A CA 1
ATOM 1866 C C . LEU A 1 216 ? -57.800 -30.744 81.037 1.00 90.56 216 LEU A C 1
ATOM 1868 O O . LEU A 1 216 ? -57.568 -30.685 79.837 1.00 90.56 216 LEU A O 1
ATOM 1872 N N . LEU A 1 217 ? -57.310 -29.862 81.912 1.00 93.19 217 LEU A N 1
ATOM 1873 C CA . LEU A 1 217 ? -56.516 -28.704 81.502 1.00 93.19 217 LEU A CA 1
ATOM 1874 C C . LEU A 1 217 ? -55.240 -29.126 80.756 1.00 93.19 217 LEU A C 1
ATOM 1876 O O . LEU A 1 217 ? -54.880 -28.519 79.758 1.00 93.19 217 LEU A O 1
ATOM 1880 N N . LYS A 1 218 ? -54.563 -30.199 81.191 1.00 92.88 218 LYS A N 1
ATOM 1881 C CA . LYS A 1 218 ? -53.408 -30.756 80.465 1.00 92.88 218 LYS A CA 1
ATOM 1882 C C . LYS A 1 218 ? -53.782 -31.249 79.068 1.00 92.88 218 LYS A C 1
ATOM 1884 O O . LYS A 1 218 ? -53.007 -31.025 78.147 1.00 92.88 218 LYS A O 1
ATOM 1889 N N . ARG A 1 219 ? -54.938 -31.904 78.909 1.00 93.06 219 ARG A N 1
ATOM 1890 C CA . ARG A 1 219 ? -55.435 -32.347 77.596 1.00 93.06 219 ARG A CA 1
ATOM 1891 C C . ARG A 1 219 ? -55.808 -31.168 76.703 1.00 93.06 219 ARG A C 1
ATOM 1893 O O . ARG A 1 219 ? -55.434 -31.178 75.541 1.00 93.06 219 ARG A O 1
ATOM 1900 N N . GLU A 1 220 ? -56.483 -30.158 77.245 1.00 92.44 220 GLU A N 1
ATOM 1901 C CA . GLU A 1 220 ? -56.830 -28.928 76.521 1.00 92.44 220 GLU A CA 1
ATOM 1902 C C . GLU A 1 220 ? -55.571 -28.188 76.057 1.00 92.44 220 GLU A C 1
ATOM 1904 O O . GLU A 1 220 ? -55.463 -27.830 74.891 1.00 92.44 220 GLU A O 1
ATOM 1909 N N . VAL A 1 221 ? -54.574 -28.038 76.935 1.00 93.44 221 VAL A N 1
ATOM 1910 C CA . VAL A 1 221 ? -53.282 -27.436 76.576 1.00 93.44 221 VAL A CA 1
ATOM 1911 C C . VAL A 1 221 ? -52.556 -28.273 75.520 1.00 93.44 221 VAL A C 1
ATOM 1913 O O . VAL A 1 221 ? -52.008 -27.711 74.583 1.00 93.44 221 VAL A O 1
ATOM 1916 N N . GLN A 1 222 ? -52.559 -29.606 75.625 1.00 93.00 222 GLN A N 1
ATOM 1917 C CA . GLN A 1 222 ? -51.955 -30.476 74.606 1.00 93.00 222 GLN A CA 1
ATOM 1918 C C . GLN A 1 222 ? -52.643 -30.336 73.244 1.00 93.00 222 GLN A C 1
ATOM 1920 O O . GLN A 1 222 ? -51.951 -30.206 72.241 1.00 93.00 222 GLN A O 1
ATOM 1925 N N . GLN A 1 223 ? -53.975 -30.293 73.210 1.00 92.50 223 GLN A N 1
ATOM 1926 C CA . GLN A 1 223 ? -54.735 -30.074 71.977 1.00 92.50 223 GLN A CA 1
ATOM 1927 C C . GLN A 1 223 ? -54.432 -28.704 71.365 1.00 92.50 223 GLN A C 1
ATOM 1929 O O . GLN A 1 223 ? -54.166 -28.625 70.171 1.00 92.50 223 GLN A O 1
ATOM 1934 N N . GLN A 1 224 ? -54.372 -27.644 72.177 1.00 91.81 224 GLN A N 1
ATOM 1935 C CA . GLN A 1 224 ? -53.992 -26.314 71.692 1.00 91.81 224 GLN A CA 1
ATOM 1936 C C . GLN A 1 224 ? -52.569 -26.286 71.128 1.00 91.81 224 GLN A C 1
ATOM 1938 O O . GLN A 1 224 ? -52.349 -25.709 70.070 1.00 91.81 224 GLN A O 1
ATOM 1943 N N . MET A 1 225 ? -51.613 -26.954 71.777 1.00 90.69 225 MET A N 1
ATOM 1944 C CA . MET A 1 225 ? -50.244 -27.060 71.263 1.00 90.69 225 MET A CA 1
ATOM 1945 C C . MET A 1 225 ? -50.191 -27.813 69.926 1.00 90.69 225 MET A C 1
ATOM 1947 O O . MET A 1 225 ? -49.494 -27.382 69.011 1.00 90.69 225 MET A O 1
ATOM 1951 N N . GLU A 1 226 ? -50.931 -28.914 69.782 1.00 93.81 226 GLU A N 1
ATOM 1952 C CA . GLU A 1 226 ? -51.005 -29.676 68.527 1.00 93.81 226 GLU A CA 1
ATOM 1953 C C . GLU A 1 226 ? -51.659 -28.863 67.396 1.00 93.81 226 GLU A C 1
ATOM 1955 O O . GLU A 1 226 ? -51.176 -28.878 66.260 1.00 93.81 226 GLU A O 1
ATOM 1960 N N . GLU A 1 227 ? -52.719 -28.112 67.704 1.00 93.19 227 GLU A N 1
ATOM 1961 C CA . GLU A 1 227 ? -53.379 -27.197 66.770 1.00 93.19 227 GLU A CA 1
ATOM 1962 C C . GLU A 1 227 ? -52.448 -26.049 66.351 1.00 93.19 227 GLU A C 1
ATOM 1964 O O . GLU A 1 227 ? -52.309 -25.769 65.158 1.00 93.19 227 GLU A O 1
ATOM 1969 N N . GLU A 1 228 ? -51.746 -25.422 67.297 1.00 93.44 228 GLU A N 1
ATOM 1970 C CA . GLU A 1 228 ? -50.752 -24.381 67.018 1.00 93.44 228 GLU A CA 1
ATOM 1971 C C . GLU A 1 228 ? -49.588 -24.919 66.177 1.00 93.44 228 GLU A C 1
ATOM 1973 O O . GLU A 1 228 ? -49.169 -24.276 65.213 1.00 93.44 228 GLU A O 1
ATOM 1978 N N . GLU A 1 229 ? -49.086 -26.120 66.473 1.00 94.25 229 GLU A N 1
ATOM 1979 C CA . GLU A 1 229 ? -48.055 -26.771 65.667 1.00 94.25 229 GLU A CA 1
ATOM 1980 C C . GLU A 1 229 ? -48.535 -27.069 64.243 1.00 94.25 229 GLU A C 1
ATOM 1982 O O . GLU A 1 229 ? -47.788 -26.844 63.288 1.00 94.25 229 GLU A O 1
ATOM 1987 N N . ALA A 1 230 ? -49.770 -27.543 64.068 1.00 95.12 230 ALA A N 1
ATOM 1988 C CA . ALA A 1 230 ? -50.353 -27.783 62.751 1.00 95.12 230 ALA A CA 1
ATOM 1989 C C . ALA A 1 230 ? -50.529 -26.478 61.952 1.00 95.12 230 ALA A C 1
ATOM 1991 O O . ALA A 1 230 ? -50.206 -26.425 60.758 1.00 95.12 230 ALA A O 1
ATOM 1992 N N . LEU A 1 231 ? -50.962 -25.396 62.607 1.00 96.31 231 LEU A N 1
ATOM 1993 C CA . LEU A 1 231 ? -51.038 -24.060 62.009 1.00 96.31 231 LEU A CA 1
ATOM 1994 C C . LEU A 1 231 ? -49.647 -23.523 61.642 1.00 96.31 231 LEU A C 1
ATOM 1996 O O . LEU A 1 231 ? -49.461 -22.954 60.567 1.00 96.31 231 LEU A O 1
ATOM 2000 N N . MET A 1 232 ? -48.635 -23.748 62.481 1.00 94.81 232 MET A N 1
ATOM 2001 C CA . MET A 1 232 ? -47.257 -23.373 62.163 1.00 94.81 232 MET A CA 1
ATOM 2002 C C . MET A 1 232 ? -46.699 -24.175 60.984 1.00 94.81 232 MET A C 1
ATOM 2004 O O . MET A 1 232 ? -46.064 -23.593 60.104 1.00 94.81 232 MET A O 1
ATOM 2008 N N . ARG A 1 233 ? -46.940 -25.491 60.932 1.00 96.31 233 ARG A N 1
ATOM 2009 C CA . ARG A 1 233 ? -46.489 -26.363 59.833 1.00 96.31 233 ARG A CA 1
ATOM 2010 C C . ARG A 1 233 ? -47.135 -25.967 58.507 1.00 96.31 233 ARG A C 1
ATOM 2012 O O . ARG A 1 233 ? -46.411 -25.722 57.546 1.00 96.31 233 ARG A O 1
ATOM 2019 N N . SER A 1 234 ? -48.455 -25.787 58.478 1.00 95.88 234 SER A N 1
ATOM 2020 C CA . SER A 1 234 ? -49.166 -25.315 57.279 1.00 95.88 234 SER A CA 1
ATOM 2021 C C . SER A 1 234 ? -48.696 -23.923 56.838 1.00 95.88 234 SER A C 1
ATOM 2023 O O . SER A 1 234 ? -48.387 -23.718 55.665 1.00 95.88 234 SER A O 1
ATOM 2025 N N . ALA A 1 235 ? -48.501 -22.984 57.770 1.00 96.94 235 ALA A N 1
ATOM 2026 C CA . ALA A 1 235 ? -47.958 -21.663 57.450 1.00 96.94 235 ALA A CA 1
ATOM 2027 C C . ALA A 1 235 ? -46.527 -21.721 56.877 1.00 96.94 235 ALA A C 1
ATOM 2029 O O . ALA A 1 235 ? -46.158 -20.892 56.038 1.00 96.94 235 ALA A O 1
ATOM 2030 N N . LEU A 1 236 ? -45.692 -22.665 57.323 1.00 96.62 236 LEU A N 1
ATOM 2031 C CA . LEU A 1 236 ? -44.352 -22.889 56.771 1.00 96.62 236 LEU A CA 1
ATOM 2032 C C . LEU A 1 236 ? -44.403 -23.528 55.380 1.00 96.62 236 LEU A C 1
ATOM 2034 O O . LEU A 1 236 ? -43.662 -23.096 54.495 1.00 96.62 236 LEU A O 1
ATOM 2038 N N . GLU A 1 237 ? -45.287 -24.498 55.163 1.00 96.75 237 GLU A N 1
ATOM 2039 C CA . GLU A 1 237 ? -45.510 -25.128 53.859 1.00 96.75 237 GLU A CA 1
ATOM 2040 C C . GLU A 1 237 ? -46.014 -24.117 52.825 1.00 96.75 237 GLU A C 1
ATOM 2042 O O . GLU A 1 237 ? -45.457 -24.035 51.729 1.00 96.75 237 GLU A O 1
ATOM 2047 N N . GLU A 1 238 ? -46.967 -23.256 53.188 1.00 96.81 238 GLU A N 1
ATOM 2048 C CA . GLU A 1 238 ? -47.415 -22.164 52.322 1.00 96.81 238 GLU A CA 1
ATOM 2049 C C . GLU A 1 238 ? -46.276 -21.193 51.986 1.00 96.81 238 GLU A C 1
ATOM 2051 O O . GLU A 1 238 ? -46.110 -20.780 50.836 1.00 96.81 238 GLU A O 1
ATOM 2056 N N . LYS A 1 239 ? -45.451 -20.814 52.972 1.00 97.19 239 LYS A N 1
ATOM 2057 C CA . LYS A 1 239 ? -44.279 -19.953 52.728 1.00 97.19 239 LYS A CA 1
ATOM 2058 C C . LYS A 1 239 ? -43.287 -20.623 51.780 1.00 97.19 239 LYS A C 1
ATOM 2060 O O . LYS A 1 239 ? -42.740 -19.951 50.900 1.00 97.19 239 LYS A O 1
ATOM 2065 N N . LEU A 1 240 ? -43.066 -21.926 51.941 1.00 97.25 240 LEU A N 1
ATOM 2066 C CA . LEU A 1 240 ? -42.195 -22.712 51.081 1.00 97.25 240 LEU A CA 1
ATOM 2067 C C . LEU A 1 240 ? -42.742 -22.750 49.650 1.00 97.25 240 LEU A C 1
ATOM 2069 O O . LEU A 1 240 ? -42.003 -22.408 48.727 1.00 97.25 240 LEU A O 1
ATOM 2073 N N . GLN A 1 241 ? -44.025 -23.060 49.462 1.00 96.94 241 GLN A N 1
ATOM 2074 C CA . GLN A 1 241 ? -44.695 -23.051 48.157 1.00 96.94 241 GLN A CA 1
ATOM 2075 C C . GLN A 1 241 ? -44.581 -21.683 47.475 1.00 96.94 241 GLN A C 1
ATOM 2077 O O . GLN A 1 241 ? -44.061 -21.592 46.364 1.00 96.94 241 GLN A O 1
ATOM 2082 N N . ARG A 1 242 ? -44.912 -20.595 48.184 1.00 97.44 242 ARG A N 1
ATOM 2083 C CA . ARG A 1 242 ? -44.759 -19.222 47.670 1.00 97.44 242 ARG A CA 1
ATOM 2084 C C . ARG A 1 242 ? -43.311 -18.909 47.280 1.00 97.44 242 ARG A C 1
ATOM 2086 O O . ARG A 1 242 ? -43.067 -18.162 46.334 1.00 97.44 242 ARG A O 1
ATOM 2093 N N . SER A 1 243 ? -42.324 -19.445 48.002 1.00 97.25 243 SER A N 1
ATOM 2094 C CA . SER A 1 243 ? -40.907 -19.269 47.655 1.00 97.25 243 SER A CA 1
ATOM 2095 C C . SER A 1 243 ? -40.518 -20.031 46.382 1.00 97.25 243 SER A C 1
ATOM 2097 O O . SER A 1 243 ? -39.770 -19.497 45.560 1.00 97.25 243 SER A O 1
ATOM 2099 N N . TRP A 1 244 ? -41.059 -21.235 46.178 1.00 96.31 244 TRP A N 1
ATOM 2100 C CA . TRP A 1 244 ? -40.863 -22.029 44.965 1.00 96.31 244 TRP A CA 1
ATOM 2101 C C . TRP A 1 244 ? -41.517 -21.386 43.750 1.00 96.31 244 TRP A C 1
ATOM 2103 O O . TRP A 1 244 ? -40.867 -21.252 42.715 1.00 96.31 244 TRP A O 1
ATOM 2113 N N . GLU A 1 245 ? -42.749 -20.902 43.886 1.00 97.75 245 GLU A N 1
ATOM 2114 C CA . GLU A 1 245 ? -43.450 -20.169 42.833 1.00 97.75 245 GLU A CA 1
ATOM 2115 C C . GLU A 1 245 ? -42.656 -18.935 42.405 1.00 97.75 245 GLU A C 1
ATOM 2117 O O . GLU A 1 245 ? -42.356 -18.776 41.223 1.00 97.75 245 GLU A O 1
ATOM 2122 N N . LYS A 1 246 ? -42.196 -18.120 43.362 1.00 97.12 246 LYS A N 1
ATOM 2123 C CA . LYS A 1 246 ? -41.345 -16.953 43.077 1.00 97.12 246 LYS A CA 1
ATOM 2124 C C . LYS A 1 246 ? -40.053 -17.333 42.355 1.00 97.12 246 LYS A C 1
ATOM 2126 O O . LYS A 1 246 ? -39.669 -16.663 41.399 1.00 97.12 246 LYS A O 1
ATOM 2131 N N . ARG A 1 247 ? -39.387 -18.414 42.778 1.00 96.81 247 ARG A N 1
ATOM 2132 C CA . ARG A 1 247 ? -38.181 -18.926 42.103 1.00 96.81 247 ARG A CA 1
ATOM 2133 C C . ARG A 1 247 ? -38.490 -19.380 40.678 1.00 96.81 247 ARG A C 1
ATOM 2135 O O . ARG A 1 247 ? -37.761 -19.011 39.762 1.00 96.81 247 ARG A O 1
ATOM 2142 N N . SER A 1 248 ? -39.576 -20.122 40.476 1.00 96.94 248 SER A N 1
ATOM 2143 C CA . SER A 1 248 ? -39.989 -20.600 39.152 1.00 96.94 248 SER A CA 1
ATOM 2144 C C . SER A 1 248 ? -40.308 -19.443 38.201 1.00 96.94 248 SER A C 1
ATOM 2146 O O . SER A 1 248 ? -39.848 -19.436 37.061 1.00 96.94 248 SER A O 1
ATOM 2148 N N . GLN A 1 249 ? -40.997 -18.408 38.692 1.00 97.62 249 GLN A N 1
ATOM 2149 C CA . GLN A 1 249 ? -41.310 -17.200 37.933 1.00 97.62 249 GLN A CA 1
ATOM 2150 C C . GLN A 1 249 ? -40.040 -16.426 37.576 1.00 97.62 249 GLN A C 1
ATOM 2152 O O . GLN A 1 249 ? -39.877 -16.020 36.427 1.00 97.62 249 GLN A O 1
ATOM 2157 N N . ALA A 1 250 ? -39.105 -16.274 38.518 1.00 97.56 250 ALA A N 1
ATOM 2158 C CA . ALA A 1 250 ? -37.825 -15.620 38.260 1.00 97.56 250 ALA A CA 1
ATOM 2159 C C . ALA A 1 250 ? -37.006 -16.361 37.188 1.00 97.56 250 ALA A C 1
ATOM 2161 O O . ALA A 1 250 ? -36.466 -15.733 36.277 1.00 97.56 250 ALA A O 1
ATOM 2162 N N . VAL A 1 251 ? -36.960 -17.697 37.246 1.00 97.94 251 VAL A N 1
ATOM 2163 C CA . VAL A 1 251 ? -36.293 -18.522 36.227 1.00 97.94 251 VAL A CA 1
ATOM 2164 C C . VAL A 1 251 ? -36.996 -18.398 34.874 1.00 97.94 251 VAL A C 1
ATOM 2166 O O . VAL A 1 251 ? -36.327 -18.212 33.860 1.00 97.94 251 VAL A O 1
ATOM 2169 N N . ALA A 1 252 ? -38.330 -18.429 34.837 1.00 97.56 252 ALA A N 1
ATOM 2170 C CA . ALA A 1 252 ? -39.095 -18.281 33.601 1.00 97.56 252 ALA A CA 1
ATOM 2171 C C . ALA A 1 252 ? -38.883 -16.907 32.943 1.00 97.56 252 ALA A C 1
ATOM 2173 O O . ALA A 1 252 ? -38.680 -16.828 31.730 1.00 97.56 252 ALA A O 1
ATOM 2174 N N . LEU A 1 253 ? -38.875 -15.825 33.730 1.00 97.75 253 LEU A N 1
ATOM 2175 C CA . LEU A 1 253 ? -38.542 -14.485 33.241 1.00 97.75 253 LEU A CA 1
ATOM 2176 C C . LEU A 1 253 ? -37.116 -14.441 32.694 1.00 97.75 253 LEU A C 1
ATOM 2178 O O . LEU A 1 253 ? -36.898 -13.929 31.597 1.00 97.75 253 LEU A O 1
ATOM 2182 N N . ARG A 1 254 ? -36.160 -15.054 33.398 1.00 97.12 254 ARG A N 1
ATOM 2183 C CA . ARG A 1 254 ? -34.771 -15.101 32.945 1.00 97.12 254 ARG A CA 1
ATOM 2184 C C . ARG A 1 254 ? -34.604 -15.872 31.638 1.00 97.12 254 ARG A C 1
ATOM 2186 O O . ARG A 1 254 ? -33.866 -15.425 30.765 1.00 97.12 254 ARG A O 1
ATOM 2193 N N . LEU A 1 255 ? -35.293 -16.999 31.475 1.00 97.88 255 LEU A N 1
ATOM 2194 C CA . LEU A 1 255 ? -35.283 -17.763 30.227 1.00 97.88 255 LEU A CA 1
ATOM 2195 C C . LEU A 1 255 ? -35.852 -16.942 29.065 1.00 97.88 255 LEU A C 1
ATOM 2197 O O . LEU A 1 255 ? -35.247 -16.910 27.997 1.00 97.88 255 LEU A O 1
ATOM 2201 N N . ARG A 1 256 ? -36.954 -16.215 29.284 1.00 97.62 256 ARG A N 1
ATOM 2202 C CA . ARG A 1 256 ? -37.526 -15.310 28.273 1.00 97.62 256 ARG A CA 1
ATOM 2203 C C . ARG A 1 256 ? -36.558 -14.188 27.899 1.00 97.62 256 ARG A C 1
ATOM 2205 O O . ARG A 1 256 ? -36.378 -13.908 26.719 1.00 97.62 256 ARG A O 1
ATOM 2212 N N . GLU A 1 257 ? -35.893 -13.571 28.876 1.00 97.38 257 GLU A N 1
ATOM 2213 C CA . GLU A 1 257 ? -34.858 -12.563 28.609 1.00 97.38 257 GLU A CA 1
ATOM 2214 C C . GLU A 1 257 ? -33.712 -13.123 27.763 1.00 97.38 257 GLU A C 1
ATOM 2216 O O . GLU A 1 257 ? -33.251 -12.455 26.839 1.00 97.38 257 GLU A O 1
ATOM 2221 N N . LEU A 1 258 ? -33.246 -14.336 28.074 1.00 97.44 258 LEU A N 1
ATOM 2222 C CA . LEU A 1 258 ? -32.179 -14.995 27.324 1.00 97.44 258 LEU A CA 1
ATOM 2223 C C . LEU A 1 258 ? -32.610 -15.317 25.891 1.00 97.44 258 LEU A C 1
ATOM 2225 O O . LEU A 1 258 ? -31.841 -15.052 24.977 1.00 97.44 258 LEU A O 1
ATOM 2229 N N . GLN A 1 259 ? -33.841 -15.788 25.684 1.00 97.50 259 GLN A N 1
ATOM 2230 C CA . GLN A 1 259 ? -34.398 -16.028 24.347 1.00 97.50 259 GLN A CA 1
ATOM 2231 C C . GLN A 1 259 ? -34.494 -14.740 23.519 1.00 97.50 259 GLN A C 1
ATOM 2233 O O . GLN A 1 259 ? -34.172 -14.724 22.335 1.00 97.50 259 GLN A O 1
ATOM 2238 N N . VAL A 1 260 ? -34.895 -13.626 24.137 1.00 97.19 260 VAL A N 1
ATOM 2239 C CA . VAL A 1 260 ? -34.927 -12.327 23.449 1.00 97.19 260 VAL A CA 1
ATOM 2240 C C . VAL A 1 260 ? -33.512 -11.850 23.110 1.00 97.19 260 VAL A C 1
ATOM 2242 O O . VAL A 1 260 ? -33.304 -11.242 22.060 1.00 97.19 260 VAL A O 1
ATOM 2245 N N . ARG A 1 261 ? -32.523 -12.112 23.974 1.00 97.44 261 ARG A N 1
ATOM 2246 C CA . ARG A 1 261 ? -31.116 -11.780 23.699 1.00 97.44 261 ARG A CA 1
ATOM 2247 C C . ARG A 1 261 ? -30.543 -12.635 22.572 1.00 97.44 261 ARG A C 1
ATOM 2249 O O . ARG A 1 261 ? -29.980 -12.052 21.653 1.00 97.44 261 ARG A O 1
ATOM 2256 N N . SER A 1 262 ? -30.755 -13.952 22.589 1.00 94.62 262 SER A N 1
ATOM 2257 C CA . SER A 1 262 ? -30.283 -14.842 21.522 1.00 94.62 262 SER A CA 1
ATOM 2258 C C . SER A 1 262 ? -30.897 -14.470 20.175 1.00 94.62 262 SER A C 1
ATOM 2260 O O . SER A 1 262 ? -30.167 -14.333 19.203 1.00 94.62 262 SER A O 1
ATOM 2262 N N . ALA A 1 263 ? -32.201 -14.177 20.122 1.00 97.25 263 ALA A N 1
ATOM 2263 C CA . ALA A 1 263 ? -32.855 -13.727 18.892 1.00 97.25 263 ALA A CA 1
ATOM 2264 C C . ALA A 1 263 ? -32.245 -12.417 18.352 1.00 97.25 263 ALA A C 1
ATOM 2266 O O . ALA A 1 263 ? -31.982 -12.286 17.159 1.00 97.25 263 ALA A O 1
ATOM 2267 N N . ARG A 1 264 ? -31.947 -11.448 19.231 1.00 97.31 264 ARG A N 1
ATOM 2268 C CA . ARG A 1 264 ? -31.275 -10.195 18.835 1.00 97.31 264 ARG A CA 1
ATOM 2269 C C . ARG A 1 264 ? -29.851 -10.430 18.336 1.00 97.31 264 ARG A C 1
ATOM 2271 O O . ARG A 1 264 ? -29.422 -9.760 17.399 1.00 97.31 264 ARG A O 1
ATOM 2278 N N . GLU A 1 265 ? -29.111 -11.333 18.968 1.00 96.38 265 GLU A N 1
ATOM 2279 C CA . GLU A 1 265 ? -27.759 -11.709 18.548 1.00 96.38 265 GLU A CA 1
ATOM 2280 C C . GLU A 1 265 ? -27.783 -12.416 17.188 1.00 96.38 265 GLU A C 1
ATOM 2282 O O . GLU A 1 265 ? -27.009 -12.058 16.303 1.00 96.38 265 GLU A O 1
ATOM 2287 N N . GLU A 1 266 ? -28.725 -13.333 16.969 1.00 96.75 266 GLU A N 1
ATOM 2288 C CA . GLU A 1 266 ? -28.945 -13.996 15.681 1.00 96.75 266 GLU A CA 1
ATOM 2289 C C . GLU A 1 266 ? -29.273 -12.990 14.574 1.00 96.75 266 GLU A C 1
ATOM 2291 O O . GLU A 1 266 ? -28.658 -13.031 13.507 1.00 96.75 266 GLU A O 1
ATOM 2296 N N . GLU A 1 267 ? -30.160 -12.024 14.828 1.00 97.12 267 GLU A N 1
ATOM 2297 C CA . GLU A 1 267 ? -30.441 -10.946 13.875 1.00 97.12 267 GLU A CA 1
ATOM 2298 C C . GLU A 1 267 ? -29.189 -10.117 13.549 1.00 97.12 267 GLU A C 1
ATOM 2300 O O . GLU A 1 267 ? -28.961 -9.743 12.394 1.00 97.12 267 GLU A O 1
ATOM 2305 N N . GLN A 1 268 ? -28.356 -9.812 14.549 1.00 96.38 268 GLN A N 1
ATOM 2306 C CA . GLN A 1 268 ? -27.101 -9.089 14.332 1.00 96.38 268 GLN A CA 1
ATOM 2307 C C . GLN A 1 268 ? -26.109 -9.914 13.509 1.00 96.38 268 GLN A C 1
ATOM 2309 O O . GLN A 1 268 ? -25.492 -9.372 12.588 1.00 96.38 268 GLN A O 1
ATOM 2314 N N . ILE A 1 269 ? -25.995 -11.213 13.789 1.00 96.88 269 ILE A N 1
ATOM 2315 C CA . ILE A 1 269 ? -25.150 -12.145 13.039 1.00 96.88 269 ILE A CA 1
ATOM 2316 C C . ILE A 1 269 ? -25.621 -12.227 11.587 1.00 96.88 269 ILE A C 1
ATOM 2318 O O . ILE A 1 269 ? -24.805 -12.065 10.682 1.00 96.88 269 ILE A O 1
ATOM 2322 N N . GLN A 1 270 ? -26.922 -12.385 11.341 1.00 97.25 270 GLN A N 1
ATOM 2323 C CA . GLN A 1 270 ? -27.480 -12.418 9.988 1.00 97.25 270 GLN A CA 1
ATOM 2324 C C . GLN A 1 270 ? -27.201 -11.113 9.233 1.00 97.25 270 GLN A C 1
ATOM 2326 O O . GLN A 1 270 ? -26.732 -11.134 8.095 1.00 97.25 270 GLN A O 1
ATOM 2331 N N . ARG A 1 271 ? -27.398 -9.950 9.871 1.00 97.69 271 ARG A N 1
ATOM 2332 C CA . ARG A 1 271 ? -27.068 -8.647 9.263 1.00 97.69 271 ARG A CA 1
ATOM 2333 C C . ARG A 1 271 ? -25.578 -8.524 8.950 1.00 97.69 271 ARG A C 1
ATOM 2335 O O . ARG A 1 271 ? -25.221 -7.996 7.896 1.00 97.69 271 ARG A O 1
ATOM 2342 N N . ALA A 1 272 ? -24.708 -8.997 9.841 1.00 97.12 272 ALA A N 1
ATOM 2343 C CA . ALA A 1 272 ? -23.266 -8.994 9.627 1.00 97.12 272 ALA A CA 1
ATOM 2344 C C . ALA A 1 272 ? -22.862 -9.921 8.470 1.00 97.12 272 ALA A C 1
ATOM 2346 O O . ALA A 1 272 ? -22.086 -9.510 7.610 1.00 97.12 272 ALA A O 1
ATOM 2347 N N . GLN A 1 273 ? -23.440 -11.122 8.396 1.00 97.88 273 GLN A N 1
ATOM 2348 C CA . GLN A 1 273 ? -23.229 -12.072 7.302 1.00 97.88 273 GLN A CA 1
ATOM 2349 C C . GLN A 1 273 ? -23.685 -11.498 5.960 1.00 97.88 273 GLN A C 1
ATOM 2351 O O . GLN A 1 273 ? -22.936 -11.562 4.987 1.00 97.88 273 GLN A O 1
ATOM 2356 N N . LEU A 1 274 ? -24.859 -10.862 5.905 1.00 97.88 274 LEU A N 1
ATOM 2357 C CA . LEU A 1 274 ? -25.347 -10.208 4.690 1.00 97.88 274 LEU A CA 1
ATOM 2358 C C . LEU A 1 274 ? -24.394 -9.096 4.234 1.00 97.88 274 LEU A C 1
ATOM 2360 O O . LEU A 1 274 ? -24.004 -9.072 3.067 1.00 97.88 274 LEU A O 1
ATOM 2364 N N . ARG A 1 275 ? -23.931 -8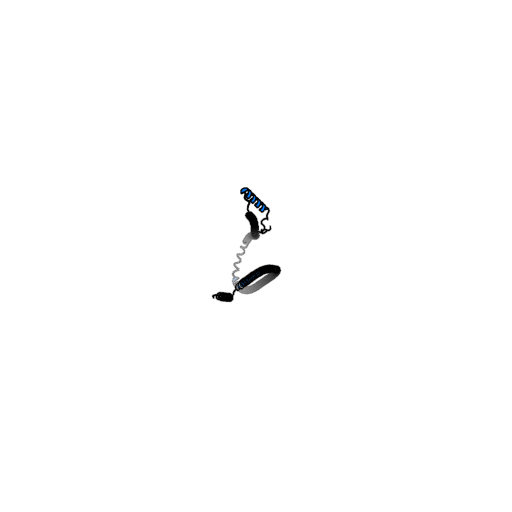.231 5.146 1.00 97.62 275 ARG A N 1
ATOM 2365 C CA . ARG A 1 275 ? -22.937 -7.189 4.822 1.00 97.62 275 ARG A CA 1
ATOM 2366 C C . ARG A 1 275 ? -21.620 -7.786 4.333 1.00 97.62 275 ARG A C 1
ATOM 2368 O O . ARG A 1 275 ? -21.081 -7.324 3.331 1.00 97.62 275 ARG A O 1
ATOM 2375 N N . ALA A 1 276 ? -21.120 -8.822 5.002 1.00 97.44 276 ALA A N 1
ATOM 2376 C CA . ALA A 1 276 ? -19.897 -9.509 4.605 1.00 97.44 276 ALA A CA 1
ATOM 2377 C C . ALA A 1 276 ? -20.034 -10.151 3.215 1.00 97.44 276 ALA A C 1
ATOM 2379 O O . ALA A 1 276 ? -19.141 -10.006 2.383 1.00 97.44 276 ALA A O 1
ATOM 2380 N N . SER A 1 277 ? -21.172 -10.793 2.935 1.00 97.25 277 SER A N 1
ATOM 2381 C CA . SER A 1 277 ? -21.460 -11.392 1.629 1.00 97.25 277 SER A CA 1
ATOM 2382 C C . SER A 1 277 ? -21.523 -10.338 0.522 1.00 97.25 277 SER A C 1
ATOM 2384 O O . SER A 1 277 ? -20.915 -10.520 -0.532 1.00 97.25 277 SER A O 1
ATOM 2386 N N . TRP A 1 278 ? -22.160 -9.193 0.784 1.00 97.38 278 TRP A N 1
ATOM 2387 C CA . TRP A 1 278 ? -22.237 -8.082 -0.159 1.00 97.38 278 TRP A CA 1
ATOM 2388 C C . TRP A 1 278 ? -20.852 -7.497 -0.456 1.00 97.38 278 TRP A C 1
ATOM 2390 O O . TRP A 1 278 ? -20.481 -7.347 -1.619 1.00 97.38 278 TRP A O 1
ATOM 2400 N N . HIS A 1 279 ? -20.043 -7.253 0.580 1.00 96.56 279 HIS A N 1
ATOM 2401 C CA . HIS A 1 279 ? -18.664 -6.796 0.406 1.00 96.56 279 HIS A CA 1
ATOM 2402 C C . HIS A 1 279 ? -17.807 -7.813 -0.353 1.00 96.56 279 HIS A C 1
ATOM 2404 O O . HIS A 1 279 ? -17.030 -7.424 -1.222 1.00 96.56 279 HIS A O 1
ATOM 2410 N N . SER A 1 280 ? -17.961 -9.109 -0.074 1.00 96.56 280 SER A N 1
ATOM 2411 C CA . SER A 1 280 ? -17.249 -10.170 -0.789 1.00 96.56 280 SER A CA 1
ATOM 2412 C C . SER A 1 280 ? -17.606 -10.184 -2.278 1.00 96.56 280 SER A C 1
ATOM 2414 O O . SER A 1 280 ? -16.714 -10.199 -3.126 1.00 96.56 280 SER A O 1
ATOM 2416 N N . GLN A 1 281 ? -18.896 -10.083 -2.614 1.00 97.62 281 GLN A N 1
ATOM 2417 C CA . GLN A 1 281 ? -19.349 -9.992 -4.003 1.00 97.62 281 GLN A CA 1
ATOM 2418 C C . GLN A 1 281 ? -18.834 -8.731 -4.698 1.00 97.62 281 GLN A C 1
ATOM 2420 O O . GLN A 1 281 ? -18.407 -8.798 -5.850 1.00 97.62 281 GLN A O 1
ATOM 2425 N N . GLN A 1 282 ? -18.837 -7.586 -4.015 1.00 96.56 282 GLN A N 1
ATOM 2426 C CA . GLN A 1 282 ? -18.291 -6.352 -4.571 1.00 96.56 282 GLN A CA 1
ATOM 2427 C C . GLN A 1 282 ? -16.789 -6.490 -4.859 1.00 96.56 282 GLN A C 1
ATOM 2429 O O . GLN A 1 282 ? -16.349 -6.166 -5.959 1.00 96.56 282 GLN A O 1
ATOM 2434 N N . GLN A 1 283 ? -16.017 -7.043 -3.921 1.00 96.12 283 GLN A N 1
ATOM 2435 C CA . GLN A 1 283 ? -14.587 -7.291 -4.116 1.00 96.12 283 GLN A CA 1
ATOM 2436 C C . GLN A 1 283 ? -14.318 -8.259 -5.270 1.00 96.12 283 GLN A C 1
ATOM 2438 O O . GLN A 1 283 ? -13.349 -8.078 -6.006 1.00 96.12 283 GLN A O 1
ATOM 2443 N N . LEU A 1 284 ? -15.150 -9.290 -5.440 1.00 98.06 284 LEU A N 1
ATOM 2444 C CA . LEU A 1 284 ? -15.046 -10.201 -6.580 1.00 98.06 284 LEU A CA 1
ATOM 2445 C C . LEU A 1 284 ? -15.274 -9.456 -7.899 1.00 98.06 284 LEU A C 1
ATOM 2447 O O . LEU A 1 284 ? -14.433 -9.552 -8.787 1.00 98.06 284 LEU A O 1
ATOM 2451 N N . ARG A 1 285 ? -16.321 -8.628 -7.992 1.00 96.88 285 ARG A N 1
ATOM 2452 C CA . ARG A 1 285 ? -16.586 -7.798 -9.181 1.00 96.88 285 ARG A CA 1
ATOM 2453 C C . ARG A 1 285 ? -15.444 -6.829 -9.479 1.00 96.88 285 ARG A C 1
ATOM 2455 O O . ARG A 1 285 ? -15.037 -6.690 -10.627 1.00 96.88 285 ARG A O 1
ATOM 2462 N N . GLU A 1 286 ? -14.895 -6.172 -8.459 1.00 97.19 286 GLU A N 1
ATOM 2463 C CA . GLU A 1 286 ? -13.742 -5.277 -8.618 1.00 97.19 286 GLU A CA 1
ATOM 2464 C C . GLU A 1 286 ? -12.518 -6.035 -9.154 1.00 97.19 286 GLU A C 1
ATOM 2466 O O . GLU A 1 286 ? -11.860 -5.571 -10.089 1.00 97.19 286 GLU A O 1
ATOM 2471 N N . LYS A 1 287 ? -12.245 -7.237 -8.631 1.00 98.19 287 LYS A N 1
ATOM 2472 C CA . LYS A 1 287 ? -11.172 -8.111 -9.130 1.00 98.19 287 LYS A CA 1
ATOM 2473 C C . LYS A 1 287 ? -11.417 -8.566 -10.569 1.00 98.19 287 LYS A C 1
ATOM 2475 O O . LYS A 1 287 ? -10.481 -8.548 -11.364 1.00 98.19 287 LYS A O 1
ATOM 2480 N N . GLU A 1 288 ? -12.647 -8.931 -10.920 1.00 97.88 288 GLU A N 1
ATOM 2481 C CA . GLU A 1 288 ? -13.029 -9.311 -12.285 1.00 97.88 288 GLU A CA 1
ATOM 2482 C C . GLU A 1 288 ? -12.814 -8.157 -13.270 1.00 97.88 288 GLU A C 1
ATOM 2484 O O . GLU A 1 288 ? -12.200 -8.347 -14.319 1.00 97.88 288 GLU A O 1
ATOM 2489 N N . VAL A 1 289 ? -13.235 -6.939 -12.917 1.00 97.88 289 VAL A N 1
ATOM 2490 C CA . VAL A 1 289 ? -13.011 -5.744 -13.744 1.00 97.88 289 VAL A CA 1
ATOM 2491 C C . VAL A 1 289 ? -11.515 -5.478 -13.921 1.00 97.88 289 VAL A C 1
ATOM 2493 O O . VAL A 1 289 ? -11.062 -5.208 -15.035 1.00 97.88 289 VAL A O 1
ATOM 2496 N N . LEU A 1 290 ? -10.721 -5.592 -12.854 1.00 98.31 290 LEU A N 1
ATOM 2497 C CA . LEU A 1 290 ? -9.268 -5.431 -12.934 1.00 98.31 290 LEU A CA 1
ATOM 2498 C C . LEU A 1 290 ? -8.612 -6.499 -13.820 1.00 98.31 290 LEU A C 1
ATOM 2500 O O . LEU A 1 290 ? -7.729 -6.164 -14.613 1.00 98.31 290 LEU A O 1
ATOM 2504 N N . ALA A 1 291 ? -9.062 -7.753 -13.734 1.00 98.06 291 ALA A N 1
ATOM 2505 C CA . ALA A 1 291 ? -8.591 -8.841 -14.586 1.00 98.06 291 ALA A CA 1
ATOM 2506 C C . ALA A 1 291 ? -8.943 -8.604 -16.065 1.00 98.06 291 ALA A C 1
ATOM 2508 O O . ALA A 1 291 ? -8.098 -8.763 -16.942 1.00 98.06 291 ALA A O 1
ATOM 2509 N N . GLN A 1 292 ? -10.154 -8.127 -16.359 1.00 98.19 292 GLN A N 1
ATOM 2510 C CA . GLN A 1 292 ? -10.541 -7.765 -17.726 1.00 98.19 292 GLN A CA 1
ATOM 2511 C C . GLN A 1 292 ? -9.708 -6.594 -18.265 1.00 98.19 292 GLN A C 1
ATOM 2513 O O . GLN A 1 292 ? -9.307 -6.587 -19.431 1.00 98.19 292 GLN A O 1
ATOM 2518 N N . LEU A 1 293 ? -9.416 -5.591 -17.433 1.00 98.19 293 LEU A N 1
ATOM 2519 C CA . LEU A 1 293 ? -8.571 -4.463 -17.825 1.00 98.19 293 LEU A CA 1
ATOM 2520 C C . LEU A 1 293 ? -7.123 -4.891 -18.084 1.00 98.19 293 LEU A C 1
ATOM 2522 O O . LEU A 1 293 ? -6.521 -4.421 -19.053 1.00 98.19 293 LEU A O 1
ATOM 2526 N N . SER A 1 294 ? -6.560 -5.772 -17.254 1.00 97.00 294 SER A N 1
ATOM 2527 C CA . SER A 1 294 ? -5.209 -6.299 -17.466 1.00 97.00 294 SER A CA 1
ATOM 2528 C C . SER A 1 294 ? -5.141 -7.156 -18.731 1.00 97.00 294 SER A C 1
ATOM 2530 O O . SER A 1 294 ? -4.233 -6.958 -19.541 1.00 97.00 294 SER A O 1
ATOM 2532 N N . GLN A 1 295 ? -6.150 -7.997 -18.975 1.00 97.88 295 GLN A N 1
ATOM 2533 C CA . GLN A 1 295 ? -6.274 -8.779 -20.201 1.00 97.88 295 GLN A CA 1
ATOM 2534 C C . GLN A 1 295 ? -6.330 -7.874 -21.438 1.00 97.88 295 GLN A C 1
ATOM 2536 O O . GLN A 1 295 ? -5.522 -8.035 -22.349 1.00 97.88 295 GLN A O 1
ATOM 2541 N N . ARG A 1 296 ? -7.193 -6.850 -21.449 1.00 98.06 296 ARG A N 1
ATOM 2542 C CA . ARG A 1 296 ? -7.283 -5.895 -22.571 1.00 98.06 296 ARG A CA 1
ATOM 2543 C C . ARG A 1 296 ? -5.966 -5.160 -22.822 1.00 98.06 296 ARG A C 1
ATOM 2545 O O . ARG A 1 296 ? -5.622 -4.880 -23.969 1.00 98.06 296 ARG A O 1
ATOM 2552 N N . ARG A 1 297 ? -5.218 -4.814 -21.767 1.00 98.06 297 ARG A N 1
ATOM 2553 C CA . ARG A 1 297 ? -3.885 -4.196 -21.901 1.00 98.06 297 ARG A CA 1
ATOM 2554 C C . ARG A 1 297 ? -2.888 -5.165 -22.527 1.00 98.06 297 ARG A C 1
ATOM 2556 O O . ARG A 1 297 ? -2.153 -4.765 -23.426 1.00 98.06 297 ARG A O 1
ATOM 2563 N N . MET A 1 298 ? -2.895 -6.421 -22.091 1.00 97.19 298 MET A N 1
ATOM 2564 C CA . MET A 1 298 ? -2.046 -7.473 -22.643 1.00 97.19 298 MET A CA 1
ATOM 2565 C C . MET A 1 298 ? -2.378 -7.756 -24.112 1.00 97.19 298 MET A C 1
ATOM 2567 O O . MET A 1 298 ? -1.471 -7.825 -24.936 1.00 97.19 298 MET A O 1
ATOM 2571 N N . GLU A 1 299 ? -3.660 -7.842 -24.466 1.00 97.62 299 GLU A N 1
ATOM 2572 C CA . GLU A 1 299 ? -4.118 -8.025 -25.846 1.00 97.62 299 GLU A CA 1
ATOM 2573 C C . GLU A 1 299 ? -3.675 -6.865 -26.741 1.00 97.62 299 GLU A C 1
ATOM 2575 O O . GLU A 1 299 ? -3.091 -7.098 -27.797 1.00 97.62 299 GLU A O 1
ATOM 2580 N N . LYS A 1 300 ? -3.853 -5.613 -26.297 1.00 97.56 300 LYS A N 1
ATOM 2581 C CA . LYS A 1 300 ? -3.371 -4.431 -27.032 1.00 97.56 300 LYS A CA 1
ATOM 2582 C C . LYS A 1 300 ? -1.853 -4.437 -27.206 1.00 97.56 300 LYS A C 1
ATOM 2584 O O . LYS A 1 300 ? -1.364 -4.152 -28.297 1.00 97.56 300 LYS A O 1
ATOM 2589 N N . ALA A 1 301 ? -1.104 -4.774 -26.156 1.00 97.88 301 ALA A N 1
ATOM 2590 C CA . ALA A 1 301 ? 0.352 -4.873 -26.224 1.00 97.88 301 ALA A CA 1
ATOM 2591 C C . ALA A 1 301 ? 0.800 -5.989 -27.183 1.00 97.88 301 ALA A C 1
ATOM 2593 O O . ALA A 1 301 ? 1.703 -5.781 -27.991 1.00 97.88 301 ALA A O 1
ATOM 2594 N N . SER A 1 302 ? 0.128 -7.142 -27.148 1.00 97.69 302 SER A N 1
ATOM 2595 C CA . SER A 1 302 ? 0.360 -8.268 -28.057 1.00 97.69 302 SER A CA 1
ATOM 2596 C C . SER A 1 302 ? 0.081 -7.888 -29.512 1.00 97.69 302 SER A C 1
ATOM 2598 O O . SER A 1 302 ? 0.934 -8.086 -30.378 1.00 97.69 302 SER A O 1
ATOM 2600 N N . GLN A 1 303 ? -1.063 -7.253 -29.784 1.00 97.88 303 GLN A N 1
ATOM 2601 C CA . GLN A 1 303 ? -1.418 -6.759 -31.115 1.00 97.88 303 GLN A CA 1
ATOM 2602 C C . GLN A 1 303 ? -0.399 -5.735 -31.622 1.00 97.88 303 GLN A C 1
ATOM 2604 O O . GLN A 1 303 ? 0.040 -5.822 -32.767 1.00 97.88 303 GLN A O 1
ATOM 2609 N N . HIS A 1 304 ? 0.027 -4.797 -30.773 1.00 97.94 304 HIS A N 1
ATOM 2610 C CA . HIS A 1 304 ? 1.052 -3.819 -31.129 1.00 97.94 304 HIS A CA 1
ATOM 2611 C C . HIS A 1 304 ? 2.405 -4.479 -31.431 1.00 97.94 304 HIS A C 1
ATOM 2613 O O . HIS A 1 304 ? 3.040 -4.172 -32.439 1.00 97.94 304 HIS A O 1
ATOM 2619 N N . ALA A 1 305 ? 2.834 -5.442 -30.613 1.00 97.75 305 ALA A N 1
ATOM 2620 C CA . ALA A 1 305 ? 4.058 -6.196 -30.865 1.00 97.75 305 ALA A CA 1
ATOM 2621 C C . ALA A 1 305 ? 3.965 -7.006 -32.169 1.00 97.75 305 ALA A C 1
ATOM 2623 O O . ALA A 1 305 ? 4.926 -7.060 -32.939 1.00 97.75 305 ALA A O 1
ATOM 2624 N N . HIS A 1 306 ? 2.808 -7.609 -32.451 1.00 97.56 306 HIS A N 1
ATOM 2625 C CA . HIS A 1 306 ? 2.573 -8.361 -33.679 1.00 97.56 306 HIS A CA 1
ATOM 2626 C C . HIS A 1 306 ? 2.616 -7.458 -34.920 1.00 97.56 306 HIS A C 1
ATOM 2628 O O . HIS A 1 306 ? 3.331 -7.766 -35.876 1.00 97.56 306 HIS A O 1
ATOM 2634 N N . THR A 1 307 ? 1.925 -6.313 -34.901 1.00 97.62 307 THR A N 1
ATOM 2635 C CA . THR A 1 307 ? 1.950 -5.353 -36.017 1.00 97.62 307 THR A CA 1
ATOM 2636 C C . THR A 1 307 ? 3.344 -4.773 -36.228 1.00 97.62 307 THR A C 1
ATOM 2638 O O . THR A 1 307 ? 3.799 -4.684 -37.369 1.00 97.62 307 THR A O 1
ATOM 2641 N N . GLN A 1 308 ? 4.076 -4.471 -35.153 1.00 97.75 308 GLN A N 1
ATOM 2642 C CA . GLN A 1 308 ? 5.456 -4.001 -35.242 1.00 97.75 308 GLN A CA 1
ATOM 2643 C C . GLN A 1 308 ? 6.384 -5.062 -35.851 1.00 97.75 308 GLN A C 1
ATOM 2645 O O . GLN A 1 308 ? 7.183 -4.739 -36.731 1.00 97.75 308 GLN A O 1
ATOM 2650 N N . ARG A 1 309 ? 6.275 -6.330 -35.427 1.00 97.19 309 ARG A N 1
ATOM 2651 C CA . ARG A 1 309 ? 7.044 -7.444 -36.011 1.00 97.19 309 ARG A CA 1
ATOM 2652 C C . ARG A 1 309 ? 6.731 -7.618 -37.493 1.00 97.19 309 ARG A C 1
ATOM 2654 O O . ARG A 1 309 ? 7.658 -7.716 -38.291 1.00 97.19 309 ARG A O 1
ATOM 2661 N N . ARG A 1 310 ? 5.449 -7.586 -37.874 1.00 97.81 310 ARG A N 1
ATOM 2662 C CA . ARG A 1 310 ? 5.021 -7.680 -39.276 1.00 97.81 310 ARG A CA 1
ATOM 2663 C C . ARG A 1 310 ? 5.563 -6.521 -40.113 1.00 97.81 310 ARG A C 1
ATOM 2665 O O . ARG A 1 310 ? 6.109 -6.761 -41.183 1.00 97.81 310 ARG A O 1
ATOM 2672 N N . SER A 1 311 ? 5.478 -5.289 -39.609 1.00 97.25 311 SER A N 1
ATOM 2673 C CA . SER A 1 311 ? 6.015 -4.111 -40.300 1.00 97.25 311 SER A CA 1
ATOM 2674 C C . SER A 1 311 ? 7.533 -4.197 -40.479 1.00 97.25 311 SER A C 1
ATOM 2676 O O . SER A 1 311 ? 8.035 -3.936 -41.569 1.00 97.25 311 SER A O 1
ATOM 2678 N N . LYS A 1 312 ? 8.273 -4.629 -39.447 1.00 97.75 312 LYS A N 1
ATOM 2679 C CA . LYS A 1 312 ? 9.723 -4.861 -39.542 1.00 97.75 312 LYS A CA 1
ATOM 2680 C C . LYS A 1 312 ? 10.066 -5.941 -40.569 1.00 97.75 312 LYS A C 1
ATOM 2682 O O . LYS A 1 312 ? 10.978 -5.737 -41.361 1.00 97.75 312 LYS A O 1
ATOM 2687 N N . ALA A 1 313 ? 9.328 -7.051 -40.586 1.00 97.56 313 ALA A N 1
ATOM 2688 C CA . ALA A 1 313 ? 9.530 -8.117 -41.564 1.00 97.56 313 ALA A CA 1
ATOM 2689 C C . ALA A 1 313 ? 9.286 -7.629 -43.002 1.00 97.56 313 ALA A C 1
ATOM 2691 O O . ALA A 1 313 ? 10.091 -7.911 -43.883 1.00 97.56 313 ALA A O 1
ATOM 2692 N N . GLN A 1 314 ? 8.230 -6.842 -43.227 1.00 97.44 314 GLN A N 1
ATOM 2693 C CA . GLN A 1 314 ? 7.941 -6.248 -44.537 1.00 97.44 314 GLN A CA 1
ATOM 2694 C C . GLN A 1 314 ? 9.028 -5.264 -44.982 1.00 97.44 314 GLN A C 1
ATOM 2696 O O . GLN A 1 314 ? 9.458 -5.320 -46.130 1.00 97.44 314 GLN A O 1
ATOM 2701 N N . ARG A 1 315 ? 9.519 -4.404 -44.080 1.00 97.56 315 ARG A N 1
ATOM 2702 C CA . ARG A 1 315 ? 10.639 -3.495 -44.379 1.00 97.56 315 ARG A CA 1
ATOM 2703 C C . ARG A 1 315 ? 11.905 -4.265 -44.737 1.00 97.56 315 ARG A C 1
ATOM 2705 O O . ARG A 1 315 ? 12.507 -3.988 -45.762 1.00 97.56 315 ARG A O 1
ATOM 2712 N N . ALA A 1 316 ? 12.251 -5.290 -43.959 1.00 97.25 316 ALA A N 1
ATOM 2713 C CA . ALA A 1 316 ? 13.402 -6.138 -44.255 1.00 97.25 316 ALA A CA 1
ATOM 2714 C C . ALA A 1 316 ? 13.261 -6.851 -45.612 1.00 97.25 316 ALA A C 1
ATOM 2716 O O . ALA A 1 316 ? 14.232 -6.961 -46.353 1.00 97.25 316 ALA A O 1
ATOM 2717 N N . GLN A 1 317 ? 12.054 -7.305 -45.971 1.00 97.19 317 GLN A N 1
ATOM 2718 C CA . GLN A 1 317 ? 11.787 -7.870 -47.297 1.00 97.19 317 GLN A CA 1
ATOM 2719 C C . GLN A 1 317 ? 12.002 -6.840 -48.413 1.00 97.19 317 GLN A C 1
ATOM 2721 O O . GLN A 1 317 ? 12.657 -7.161 -49.400 1.00 97.19 317 GLN A O 1
ATOM 2726 N N . GLN A 1 318 ? 11.500 -5.613 -48.252 1.00 97.06 318 GLN A N 1
ATOM 2727 C CA . GLN A 1 318 ? 11.700 -4.529 -49.221 1.00 97.06 318 GLN A CA 1
ATOM 2728 C C . GLN A 1 318 ? 13.183 -4.175 -49.372 1.00 97.06 318 GLN A C 1
ATOM 2730 O O . GLN A 1 318 ? 13.696 -4.186 -50.486 1.00 97.06 318 GLN A O 1
ATOM 2735 N N . GLU A 1 319 ? 13.895 -3.974 -48.262 1.00 97.25 319 GLU A N 1
ATOM 2736 C CA . GLU A 1 319 ? 15.337 -3.702 -48.262 1.00 97.25 319 GLU A CA 1
ATOM 2737 C C . GLU A 1 319 ? 16.129 -4.831 -48.934 1.00 97.25 319 GLU A C 1
ATOM 2739 O O . GLU A 1 319 ? 17.059 -4.578 -49.698 1.00 97.25 319 GLU A O 1
ATOM 2744 N N . ASN A 1 320 ? 15.761 -6.091 -48.689 1.00 97.31 320 ASN A N 1
ATOM 2745 C CA . ASN A 1 320 ? 16.396 -7.230 -49.346 1.00 97.31 320 ASN A CA 1
ATOM 2746 C C . ASN A 1 320 ? 16.135 -7.231 -50.858 1.00 97.31 320 ASN A C 1
ATOM 2748 O O . ASN A 1 320 ? 17.066 -7.462 -51.625 1.00 97.31 320 ASN A O 1
ATOM 2752 N N . MET A 1 321 ? 14.910 -6.933 -51.298 1.00 97.25 321 MET A N 1
ATOM 2753 C CA . MET A 1 321 ? 14.586 -6.811 -52.724 1.00 97.25 321 MET A CA 1
ATOM 2754 C C . MET A 1 321 ? 15.378 -5.680 -53.389 1.00 97.25 321 MET A C 1
ATOM 2756 O O . MET A 1 321 ? 15.950 -5.877 -54.458 1.00 97.25 321 MET A O 1
ATOM 2760 N N . GLU A 1 322 ? 15.479 -4.519 -52.743 1.00 96.56 322 GLU A N 1
ATOM 2761 C CA . GLU A 1 322 ? 16.284 -3.395 -53.230 1.00 96.56 322 GLU A CA 1
ATOM 2762 C C . GLU A 1 322 ? 17.767 -3.767 -53.332 1.00 96.56 322 GLU A C 1
ATOM 2764 O O . GLU A 1 322 ? 18.406 -3.498 -54.350 1.00 96.56 322 GLU A O 1
ATOM 2769 N N . ARG A 1 323 ? 18.314 -4.451 -52.319 1.00 97.31 323 ARG A N 1
ATOM 2770 C CA . ARG A 1 323 ? 19.695 -4.955 -52.341 1.00 97.31 323 ARG A CA 1
ATOM 2771 C C . ARG A 1 323 ? 19.928 -5.942 -53.480 1.00 97.31 323 ARG A C 1
ATOM 2773 O O . ARG A 1 323 ? 20.962 -5.848 -54.137 1.00 97.31 323 ARG A O 1
ATOM 2780 N N . LEU A 1 324 ? 18.984 -6.848 -53.740 1.00 97.06 324 LEU A N 1
ATOM 2781 C CA . LEU A 1 324 ? 19.064 -7.792 -54.859 1.00 97.06 324 LEU A CA 1
ATOM 2782 C C . LEU A 1 324 ? 19.078 -7.064 -56.207 1.00 97.06 324 LEU A C 1
ATOM 2784 O O . LEU A 1 324 ? 19.939 -7.348 -57.036 1.00 97.06 324 LEU A O 1
ATOM 2788 N N . LEU A 1 325 ? 18.192 -6.085 -56.407 1.00 97.44 325 LEU A N 1
ATOM 2789 C CA . LEU A 1 325 ? 18.162 -5.276 -57.631 1.00 97.44 325 LEU A CA 1
ATOM 2790 C C . LEU A 1 325 ? 19.455 -4.472 -57.818 1.00 97.44 325 LEU A C 1
ATOM 2792 O O . LEU A 1 325 ? 19.995 -4.399 -58.921 1.00 97.44 325 LEU A O 1
ATOM 2796 N N . CYS A 1 326 ? 19.981 -3.883 -56.743 1.00 96.62 326 CYS A N 1
ATOM 2797 C CA . CYS A 1 326 ? 21.267 -3.190 -56.771 1.00 96.62 326 CYS A CA 1
ATOM 2798 C C . CYS A 1 326 ? 22.412 -4.143 -57.125 1.00 96.62 326 CYS A C 1
ATOM 2800 O O . CYS A 1 326 ? 23.248 -3.802 -57.959 1.00 96.62 326 CYS A O 1
ATOM 2802 N N . HIS A 1 327 ? 22.436 -5.341 -56.538 1.00 97.19 327 HIS A N 1
ATOM 2803 C CA . HIS A 1 327 ? 23.446 -6.349 -56.841 1.00 97.19 327 HIS A CA 1
ATOM 2804 C C . HIS A 1 327 ? 23.390 -6.785 -58.309 1.00 97.19 327 HIS A C 1
ATOM 2806 O O . HIS A 1 327 ? 24.425 -6.799 -58.963 1.00 97.19 327 HIS A O 1
ATOM 2812 N N . GLN A 1 328 ? 22.196 -7.043 -58.852 1.00 97.06 328 GLN A N 1
ATOM 2813 C CA . GLN A 1 328 ? 22.015 -7.366 -60.272 1.00 97.06 328 GLN A CA 1
ATOM 2814 C C . GLN A 1 328 ? 22.569 -6.264 -61.182 1.00 97.06 328 GLN A C 1
ATOM 2816 O O . GLN A 1 328 ? 23.377 -6.541 -62.059 1.00 97.06 328 GLN A O 1
ATOM 2821 N N . ARG A 1 329 ? 22.236 -4.994 -60.914 1.00 97.19 329 ARG A N 1
ATOM 2822 C CA . ARG A 1 329 ? 22.766 -3.860 -61.693 1.00 97.19 329 ARG A CA 1
ATOM 2823 C C . ARG A 1 329 ? 24.289 -3.754 -61.630 1.00 97.19 329 ARG A C 1
ATOM 2825 O O . ARG A 1 329 ? 24.916 -3.370 -62.614 1.00 97.19 329 ARG A O 1
ATOM 2832 N N . LEU A 1 330 ? 24.883 -4.046 -60.471 1.00 96.75 330 LEU A N 1
ATOM 2833 C CA . LEU A 1 330 ? 26.337 -4.070 -60.317 1.00 96.75 330 LEU A CA 1
ATOM 2834 C C . LEU A 1 330 ? 26.957 -5.218 -61.114 1.00 96.75 330 LEU A C 1
ATOM 2836 O O . LEU A 1 330 ? 27.950 -4.988 -61.796 1.00 96.75 330 LEU A O 1
ATOM 2840 N N . LEU A 1 331 ? 26.362 -6.413 -61.077 1.00 97.69 331 LEU A N 1
ATOM 2841 C CA . LEU A 1 331 ? 26.811 -7.550 -61.880 1.00 97.69 331 LEU A CA 1
ATOM 2842 C C . LEU A 1 331 ? 26.755 -7.235 -63.377 1.00 97.69 331 LEU A C 1
ATOM 2844 O O . LEU A 1 331 ? 27.758 -7.420 -64.056 1.00 97.69 331 LEU A O 1
ATOM 2848 N N . ASP A 1 332 ? 25.644 -6.684 -63.872 1.00 96.75 332 ASP A N 1
ATOM 2849 C CA . ASP A 1 332 ? 25.504 -6.299 -65.283 1.00 96.75 332 ASP A CA 1
ATOM 2850 C C . ASP A 1 332 ? 26.565 -5.271 -65.696 1.00 96.75 332 ASP A C 1
ATOM 2852 O O . ASP A 1 332 ? 27.117 -5.323 -66.795 1.00 96.75 332 ASP A O 1
ATOM 2856 N N . ARG A 1 333 ? 26.869 -4.313 -64.811 1.00 97.12 333 ARG A N 1
ATOM 2857 C CA . ARG A 1 333 ? 27.911 -3.315 -65.058 1.00 97.12 333 ARG A CA 1
ATOM 2858 C C . ARG A 1 333 ? 29.291 -3.960 -65.145 1.00 97.12 333 ARG A C 1
ATOM 2860 O O . ARG A 1 333 ? 30.018 -3.665 -66.087 1.00 97.12 333 ARG A O 1
ATOM 2867 N N . VAL A 1 334 ? 29.623 -4.837 -64.199 1.00 97.19 334 VAL A N 1
ATOM 2868 C CA . VAL A 1 334 ? 30.896 -5.569 -64.195 1.00 97.19 334 VAL A CA 1
ATOM 2869 C C . VAL A 1 334 ? 31.016 -6.437 -65.446 1.00 97.19 334 VAL A C 1
ATOM 2871 O O . VAL A 1 334 ? 32.055 -6.413 -66.093 1.00 97.19 334 VAL A O 1
ATOM 2874 N N . GLN A 1 335 ? 29.949 -7.130 -65.852 1.00 96.44 335 GLN A N 1
ATOM 2875 C CA . GLN A 1 335 ? 29.937 -7.925 -67.082 1.00 96.44 335 GLN A CA 1
ATOM 2876 C C . GLN A 1 335 ? 30.214 -7.070 -68.322 1.00 96.44 335 GLN A C 1
ATOM 2878 O O . GLN A 1 335 ? 31.057 -7.437 -69.135 1.00 96.44 335 GLN A O 1
ATOM 2883 N N . ARG A 1 336 ? 29.575 -5.900 -68.446 1.00 96.06 336 ARG A N 1
ATOM 2884 C CA . ARG A 1 336 ? 29.842 -4.967 -69.555 1.00 96.06 336 ARG A CA 1
ATOM 2885 C C . ARG A 1 336 ? 31.280 -4.463 -69.544 1.00 96.06 336 ARG A C 1
ATOM 2887 O O . ARG A 1 336 ? 31.911 -4.407 -70.593 1.00 96.06 336 ARG A O 1
ATOM 2894 N N . GLU A 1 337 ? 31.801 -4.092 -68.377 1.00 95.81 337 GLU A N 1
ATOM 2895 C CA . GLU A 1 337 ? 33.192 -3.654 -68.231 1.00 95.81 337 GLU A CA 1
ATOM 2896 C C . GLU A 1 337 ? 34.154 -4.784 -68.652 1.00 95.81 337 GLU A C 1
ATOM 2898 O O . GLU A 1 337 ? 35.014 -4.567 -69.506 1.00 95.81 337 GLU A O 1
ATOM 2903 N N . GLU A 1 338 ? 33.937 -6.019 -68.190 1.00 95.94 338 GLU A N 1
ATOM 2904 C CA . GLU A 1 338 ? 34.711 -7.188 -68.623 1.00 95.94 338 GLU A CA 1
ATOM 2905 C C . GLU A 1 338 ? 34.619 -7.450 -70.131 1.00 95.94 338 GLU A C 1
ATOM 2907 O O . GLU A 1 338 ? 35.632 -7.749 -70.760 1.00 95.94 338 GLU A O 1
ATOM 2912 N N . GLU A 1 339 ? 33.435 -7.347 -70.736 1.00 96.00 339 GLU A N 1
ATOM 2913 C CA . GLU A 1 339 ? 33.251 -7.501 -72.183 1.00 96.00 339 GLU A CA 1
ATOM 2914 C C . GLU A 1 339 ? 34.021 -6.435 -72.958 1.00 96.00 339 GLU A C 1
ATOM 2916 O O . GLU A 1 339 ? 34.718 -6.762 -73.921 1.00 96.00 339 GLU A O 1
ATOM 2921 N N . THR A 1 340 ? 33.972 -5.175 -72.515 1.00 95.00 340 THR A N 1
ATOM 2922 C CA . THR A 1 340 ? 34.761 -4.109 -73.144 1.00 95.00 340 THR A CA 1
ATOM 2923 C C . THR A 1 340 ? 36.257 -4.369 -73.015 1.00 95.00 340 THR A C 1
ATOM 2925 O O . THR A 1 340 ? 36.995 -4.211 -73.988 1.00 95.00 340 THR A O 1
ATOM 2928 N N . GLU A 1 341 ? 36.724 -4.850 -71.861 1.00 95.31 341 GLU A N 1
ATOM 2929 C CA . GLU A 1 341 ? 38.121 -5.236 -71.693 1.00 95.31 341 GLU A CA 1
ATOM 2930 C C . GLU A 1 341 ? 38.506 -6.416 -72.591 1.00 95.31 341 GLU A C 1
ATOM 2932 O O . GLU A 1 341 ? 39.591 -6.407 -73.176 1.00 95.31 341 GLU A O 1
ATOM 2937 N N . ARG A 1 342 ? 37.637 -7.424 -72.733 1.00 96.38 342 ARG A N 1
ATOM 2938 C CA . ARG A 1 342 ? 37.856 -8.568 -73.632 1.00 96.38 342 ARG A CA 1
ATOM 2939 C C . ARG A 1 342 ? 37.979 -8.102 -75.080 1.00 96.38 342 ARG A C 1
ATOM 2941 O O . ARG A 1 342 ? 38.972 -8.428 -75.723 1.00 96.38 342 ARG A O 1
ATOM 2948 N N . GLN A 1 343 ? 37.065 -7.255 -75.549 1.00 95.88 343 GLN A N 1
ATOM 2949 C CA . GLN A 1 343 ? 37.120 -6.671 -76.894 1.00 95.88 343 GLN A CA 1
ATOM 2950 C C . GLN A 1 343 ? 38.394 -5.846 -77.112 1.00 95.88 343 GLN A C 1
ATOM 2952 O O . GLN A 1 343 ? 39.034 -5.949 -78.158 1.00 95.88 343 GLN A O 1
ATOM 2957 N N . LEU A 1 344 ? 38.820 -5.053 -76.124 1.00 96.19 344 LEU A N 1
ATOM 2958 C CA . LEU A 1 344 ? 40.080 -4.310 -76.202 1.00 96.19 344 LEU A CA 1
ATOM 2959 C C . LEU A 1 344 ? 41.287 -5.253 -76.303 1.00 96.19 344 LEU A C 1
ATOM 2961 O O . LEU A 1 344 ? 42.192 -4.999 -77.103 1.00 96.19 344 LEU A O 1
ATOM 2965 N N . ARG A 1 345 ? 41.298 -6.353 -75.537 1.00 95.81 345 ARG A N 1
ATOM 2966 C CA . ARG A 1 345 ? 42.348 -7.386 -75.599 1.00 95.81 345 ARG A CA 1
ATOM 2967 C C . ARG A 1 345 ? 42.366 -8.062 -76.973 1.00 95.81 345 ARG A C 1
ATOM 2969 O O . ARG A 1 345 ? 43.438 -8.163 -77.564 1.00 95.81 345 ARG A O 1
ATOM 2976 N N . GLU A 1 346 ? 41.212 -8.447 -77.510 1.00 95.69 346 GLU A N 1
ATOM 2977 C CA . GLU A 1 346 ? 41.067 -9.042 -78.847 1.00 95.69 346 GLU A CA 1
ATOM 2978 C C . GLU A 1 346 ? 41.529 -8.088 -79.957 1.00 95.69 346 GLU A C 1
ATOM 2980 O O . GLU A 1 346 ? 42.347 -8.461 -80.799 1.00 95.69 346 GLU A O 1
ATOM 2985 N N . CYS A 1 347 ? 41.109 -6.821 -79.917 1.00 94.75 347 CYS A N 1
ATOM 2986 C CA . CYS A 1 347 ? 41.582 -5.787 -80.837 1.00 94.75 347 CYS A CA 1
ATOM 2987 C C . CYS A 1 347 ? 43.109 -5.635 -80.769 1.00 94.75 347 CYS A C 1
ATOM 2989 O O . CYS A 1 347 ? 43.781 -5.635 -81.804 1.00 94.75 347 CYS A O 1
ATOM 2991 N N . CYS A 1 348 ? 43.682 -5.571 -79.563 1.00 95.31 348 CYS A N 1
ATOM 2992 C CA . CYS A 1 348 ? 45.132 -5.511 -79.371 1.00 95.31 348 CYS A CA 1
ATOM 2993 C C . CYS A 1 348 ? 45.850 -6.737 -79.954 1.00 95.31 348 CYS A C 1
ATOM 2995 O O . CYS A 1 348 ? 46.902 -6.584 -80.582 1.00 95.31 348 CYS A O 1
ATOM 2997 N N . LEU A 1 349 ? 45.304 -7.939 -79.751 1.00 95.62 349 LEU A N 1
ATOM 2998 C CA . LEU A 1 349 ? 45.846 -9.176 -80.314 1.00 95.62 349 LEU A CA 1
ATOM 2999 C C . LEU A 1 349 ? 45.788 -9.153 -81.845 1.00 95.62 349 LEU A C 1
ATOM 3001 O O . LEU A 1 349 ? 46.825 -9.335 -82.478 1.00 95.62 349 LEU A O 1
ATOM 3005 N N . SER A 1 350 ? 44.647 -8.790 -82.435 1.00 94.75 350 SER A N 1
ATOM 3006 C CA . SER A 1 350 ? 44.487 -8.700 -83.894 1.00 94.75 350 SER A CA 1
ATOM 3007 C C . SER A 1 350 ? 45.459 -7.695 -84.533 1.00 94.75 350 SER A C 1
ATOM 3009 O O . SER A 1 350 ? 46.043 -7.956 -85.586 1.00 94.75 350 SER A O 1
ATOM 3011 N N . LEU A 1 351 ? 45.718 -6.552 -83.883 1.00 95.88 351 LEU A N 1
ATOM 3012 C CA . LEU A 1 351 ? 46.702 -5.574 -84.352 1.00 95.88 351 LEU A CA 1
ATOM 3013 C C . LEU A 1 351 ? 48.129 -6.134 -84.296 1.00 95.88 351 LEU A C 1
ATOM 3015 O O . LEU A 1 351 ? 48.919 -5.899 -85.219 1.00 95.88 351 LEU A O 1
ATOM 3019 N N . LYS A 1 352 ? 48.466 -6.882 -83.236 1.00 95.62 352 LYS A N 1
ATOM 3020 C CA . LYS A 1 352 ? 49.758 -7.574 -83.107 1.00 95.62 352 LYS A CA 1
ATOM 3021 C C . LYS A 1 352 ? 49.914 -8.671 -84.161 1.00 95.62 352 LYS A C 1
ATOM 3023 O O . LYS A 1 352 ? 50.987 -8.758 -84.754 1.00 95.62 352 LYS A O 1
ATOM 3028 N N . GLU A 1 353 ? 48.869 -9.442 -84.443 1.00 95.12 353 GLU A N 1
ATOM 3029 C CA . GLU A 1 353 ? 48.850 -10.467 -85.494 1.00 95.12 353 GLU A CA 1
ATOM 3030 C C . GLU A 1 353 ? 49.036 -9.852 -86.880 1.00 95.12 353 GLU A C 1
ATOM 3032 O O . GLU A 1 353 ? 49.981 -10.210 -87.576 1.00 95.12 353 GLU A O 1
ATOM 3037 N N . ARG A 1 354 ? 48.271 -8.811 -87.234 1.00 94.38 354 ARG A N 1
ATOM 3038 C CA . ARG A 1 354 ? 48.462 -8.065 -88.494 1.00 94.38 354 ARG A CA 1
ATOM 3039 C C . ARG A 1 354 ? 49.868 -7.482 -88.625 1.00 94.38 354 ARG A C 1
ATOM 3041 O O . ARG A 1 354 ? 50.410 -7.364 -89.724 1.00 94.38 354 ARG A O 1
ATOM 3048 N N . ARG A 1 355 ? 50.477 -7.033 -87.521 1.00 95.69 355 ARG A N 1
ATOM 3049 C CA . ARG A 1 355 ? 51.879 -6.580 -87.524 1.00 95.69 355 ARG A CA 1
ATOM 3050 C C . ARG A 1 355 ? 52.830 -7.754 -87.758 1.00 95.69 355 ARG A C 1
ATOM 3052 O O . ARG A 1 355 ? 53.752 -7.611 -88.555 1.00 95.69 355 ARG A O 1
ATOM 3059 N N . ARG A 1 356 ? 52.607 -8.891 -87.094 1.00 95.31 356 ARG A N 1
ATOM 3060 C CA . ARG A 1 356 ? 53.394 -10.118 -87.263 1.00 95.31 356 ARG A CA 1
ATOM 3061 C C . ARG A 1 356 ? 53.328 -10.630 -88.702 1.00 95.31 356 ARG A C 1
ATOM 3063 O O . ARG A 1 356 ? 54.380 -10.891 -89.268 1.00 95.31 356 ARG A O 1
ATOM 3070 N N . GLU A 1 357 ? 52.144 -10.699 -89.302 1.00 94.81 357 GLU A N 1
ATOM 3071 C CA . GLU A 1 357 ? 51.946 -11.106 -90.699 1.00 94.81 357 GLU A CA 1
ATOM 3072 C C . GLU A 1 357 ? 52.669 -10.177 -91.675 1.00 94.81 357 GLU A C 1
ATOM 3074 O O . GLU A 1 357 ? 53.376 -10.647 -92.560 1.00 94.81 357 GLU A O 1
ATOM 3079 N N . ARG A 1 358 ? 52.558 -8.852 -91.494 1.00 93.94 358 ARG A N 1
ATOM 3080 C CA . ARG A 1 358 ? 53.296 -7.879 -92.319 1.00 93.94 358 ARG A CA 1
ATOM 3081 C C . ARG A 1 358 ? 54.805 -8.078 -92.226 1.00 93.94 358 ARG A C 1
ATOM 3083 O O . ARG A 1 358 ? 55.474 -8.116 -93.251 1.00 93.94 358 ARG A O 1
ATOM 3090 N N . LEU A 1 359 ? 55.333 -8.242 -91.011 1.00 94.44 359 LEU A N 1
ATOM 3091 C CA . LEU A 1 359 ? 56.755 -8.524 -90.803 1.00 94.44 359 LEU A CA 1
ATOM 3092 C C . LEU A 1 359 ? 57.166 -9.874 -91.404 1.00 94.44 359 LEU A C 1
ATOM 3094 O O . LEU A 1 359 ? 58.286 -10.005 -91.887 1.00 94.44 359 LEU A O 1
ATOM 3098 N N . GLN A 1 360 ? 56.287 -10.876 -91.375 1.00 93.56 360 GLN A N 1
ATOM 3099 C CA . GLN A 1 360 ? 56.542 -12.175 -91.988 1.00 93.56 360 GLN A CA 1
ATOM 3100 C C . GLN A 1 360 ? 56.601 -12.073 -93.516 1.00 93.56 360 GLN A C 1
ATOM 3102 O O . GLN A 1 360 ? 57.573 -12.551 -94.089 1.00 93.56 360 GLN A O 1
ATOM 3107 N N . ARG A 1 361 ? 55.657 -11.370 -94.156 1.00 93.88 361 ARG A N 1
ATOM 3108 C CA . ARG A 1 361 ? 55.693 -11.107 -95.606 1.00 93.88 361 ARG A CA 1
ATOM 3109 C C . ARG A 1 361 ? 56.959 -10.363 -96.016 1.00 93.88 361 ARG A C 1
ATOM 3111 O O . ARG A 1 361 ? 57.643 -10.806 -96.921 1.00 93.88 361 ARG A O 1
ATOM 3118 N N . GLN A 1 362 ? 57.336 -9.313 -95.284 1.00 93.00 362 GLN A N 1
ATOM 3119 C CA . GLN A 1 362 ? 58.595 -8.595 -95.530 1.00 93.00 362 GLN A CA 1
ATOM 3120 C C . GLN A 1 362 ? 59.820 -9.512 -95.403 1.00 93.00 362 GLN A C 1
ATOM 3122 O O . GLN A 1 362 ? 60.762 -9.408 -96.181 1.00 93.00 362 GLN A O 1
ATOM 3127 N N . ARG A 1 363 ? 59.829 -10.431 -94.428 1.00 93.31 363 ARG A N 1
ATOM 3128 C CA . ARG A 1 363 ? 60.904 -11.426 -94.293 1.00 93.31 363 ARG A CA 1
ATOM 3129 C C . ARG A 1 363 ? 60.920 -12.409 -95.461 1.00 93.31 363 ARG A C 1
ATOM 3131 O O . ARG A 1 363 ? 62.004 -12.750 -95.919 1.00 93.31 363 ARG A O 1
ATOM 3138 N N . GLU A 1 364 ? 59.759 -12.870 -95.915 1.00 93.62 364 GLU A N 1
ATOM 3139 C CA . GLU A 1 364 ? 59.621 -13.760 -97.072 1.00 93.62 364 GLU A CA 1
ATOM 3140 C C . GLU A 1 364 ? 60.069 -13.059 -98.364 1.00 93.62 364 GLU A C 1
ATOM 3142 O O . GLU A 1 364 ? 60.872 -13.626 -99.096 1.00 93.62 364 GLU A O 1
ATOM 3147 N N . GLU A 1 365 ? 59.672 -11.803 -98.585 1.00 93.31 365 GLU A N 1
ATOM 3148 C CA . GLU A 1 365 ? 60.120 -10.958 -99.702 1.00 93.31 365 GLU A CA 1
ATOM 3149 C C . GLU A 1 365 ? 61.644 -10.795 -99.704 1.00 93.31 365 GLU A C 1
ATOM 3151 O O . GLU A 1 365 ? 62.294 -11.109 -100.697 1.00 93.31 365 GLU A O 1
ATOM 3156 N N . VAL A 1 366 ? 62.242 -10.413 -98.569 1.00 93.75 366 VAL A N 1
ATOM 3157 C CA . VAL A 1 366 ? 63.706 -10.298 -98.426 1.00 93.75 366 VAL A CA 1
ATOM 3158 C C . VAL A 1 366 ? 64.396 -11.645 -98.679 1.00 93.75 366 VAL A C 1
ATOM 3160 O O . VAL A 1 366 ? 65.458 -11.697 -99.302 1.00 93.75 366 VAL A O 1
ATOM 3163 N N . GLN A 1 367 ? 63.809 -12.759 -98.227 1.00 92.00 367 GLN A N 1
ATOM 3164 C CA . GLN A 1 367 ? 64.332 -14.098 -98.513 1.00 92.00 367 GLN A CA 1
ATOM 3165 C C . GLN A 1 367 ? 64.224 -14.456 -100.000 1.00 92.00 367 GLN A C 1
ATOM 3167 O O . GLN A 1 367 ? 65.151 -15.053 -100.550 1.00 92.00 367 GLN A O 1
ATOM 3172 N N . GLU A 1 368 ? 63.122 -14.119 -100.668 1.00 91.69 368 GLU A N 1
ATOM 3173 C CA . GLU A 1 368 ? 62.947 -14.333 -102.103 1.00 91.69 368 GLU A CA 1
ATOM 3174 C C . GLU A 1 368 ? 63.895 -13.472 -102.931 1.00 91.69 368 GLU A C 1
ATOM 3176 O O . GLU A 1 368 ? 64.513 -13.985 -103.862 1.00 91.69 368 GLU A O 1
ATOM 3181 N N . GLU A 1 369 ? 64.063 -12.198 -102.583 1.00 91.50 369 GLU A N 1
ATOM 3182 C CA . GLU A 1 369 ? 65.043 -11.302 -103.192 1.00 91.50 369 GLU A CA 1
ATOM 3183 C C . GLU A 1 369 ? 66.457 -11.852 -103.020 1.00 91.50 369 GLU A C 1
ATOM 3185 O O . GLU A 1 369 ? 67.179 -11.999 -104.007 1.00 91.50 369 GLU A O 1
ATOM 3190 N N . ALA A 1 370 ? 66.831 -12.273 -101.807 1.00 90.31 370 ALA A N 1
ATOM 3191 C CA . ALA A 1 370 ? 68.115 -12.920 -101.555 1.00 90.31 370 ALA A CA 1
ATOM 3192 C C . ALA A 1 370 ? 68.293 -14.191 -102.407 1.00 90.31 370 ALA A C 1
ATOM 3194 O O . ALA A 1 370 ? 69.356 -14.397 -102.997 1.00 90.31 370 ALA A O 1
ATOM 3195 N N . ARG A 1 371 ? 67.248 -15.024 -102.551 1.00 92.88 371 ARG A N 1
ATOM 3196 C CA . ARG A 1 371 ? 67.257 -16.198 -103.446 1.00 92.88 371 ARG A CA 1
ATOM 3197 C C . ARG A 1 371 ? 67.392 -15.800 -104.919 1.00 92.88 371 ARG A C 1
ATOM 3199 O O . ARG A 1 371 ? 68.134 -16.461 -105.643 1.00 92.88 371 ARG A O 1
ATOM 3206 N N . ARG A 1 372 ? 66.711 -14.746 -105.386 1.00 91.62 372 ARG A N 1
ATOM 3207 C CA . ARG A 1 372 ? 66.818 -14.226 -106.764 1.00 91.62 372 ARG A CA 1
ATOM 3208 C C . ARG A 1 372 ? 68.222 -13.704 -107.045 1.00 91.62 372 ARG A C 1
ATOM 3210 O O . ARG A 1 372 ? 68.798 -14.080 -108.060 1.00 91.62 372 ARG A O 1
ATOM 3217 N N . VAL A 1 373 ? 68.801 -12.923 -106.133 1.00 91.94 373 VAL A N 1
ATOM 3218 C CA . VAL A 1 373 ? 70.188 -12.440 -106.218 1.00 91.94 373 VAL A CA 1
ATOM 3219 C C . VAL A 1 373 ? 71.164 -13.612 -106.219 1.00 91.94 373 VAL A C 1
ATOM 3221 O O . VAL A 1 373 ? 72.080 -13.631 -107.037 1.00 91.94 373 VAL A O 1
ATOM 3224 N N . ALA A 1 374 ? 70.957 -14.629 -105.378 1.00 89.62 374 ALA A N 1
ATOM 3225 C CA . ALA A 1 374 ? 71.789 -15.829 -105.369 1.00 89.62 374 ALA A CA 1
ATOM 3226 C C . ALA A 1 374 ? 71.698 -16.603 -106.696 1.00 89.62 374 ALA A C 1
ATOM 3228 O O . ALA A 1 374 ? 72.728 -16.996 -107.241 1.00 89.62 374 ALA A O 1
ATOM 3229 N N . ARG A 1 375 ? 70.493 -16.766 -107.262 1.00 92.06 375 ARG A N 1
ATOM 3230 C CA . ARG A 1 375 ? 70.287 -17.378 -108.588 1.00 92.06 375 ARG A CA 1
ATOM 3231 C C . ARG A 1 375 ? 70.937 -16.562 -109.700 1.00 92.06 375 ARG A C 1
ATOM 3233 O O . ARG A 1 375 ? 71.641 -17.144 -110.514 1.00 92.06 375 ARG A O 1
ATOM 3240 N N . ALA A 1 376 ? 70.748 -15.244 -109.726 1.00 88.88 376 ALA A N 1
ATOM 3241 C CA . ALA A 1 376 ? 71.382 -14.355 -110.699 1.00 88.88 376 ALA A CA 1
ATOM 3242 C C . ALA A 1 376 ? 72.911 -14.421 -110.589 1.00 88.88 376 ALA A C 1
ATOM 3244 O O . ALA A 1 376 ? 73.598 -14.548 -111.597 1.00 88.88 376 ALA A O 1
ATOM 3245 N N . SER A 1 377 ? 73.434 -14.424 -109.359 1.00 87.94 377 SER A N 1
ATOM 3246 C CA . SER A 1 377 ? 74.861 -14.602 -109.073 1.00 87.94 377 SER A CA 1
ATOM 3247 C C . SER A 1 377 ? 75.371 -15.957 -109.565 1.00 87.94 377 SER A C 1
ATOM 3249 O O . SER A 1 377 ? 76.455 -16.024 -110.136 1.00 87.94 377 SER A O 1
ATOM 3251 N N . PHE A 1 378 ? 74.599 -17.033 -109.376 1.00 88.75 378 PHE A N 1
ATOM 3252 C CA . PHE A 1 378 ? 74.914 -18.364 -109.897 1.00 88.75 378 PHE A CA 1
ATOM 3253 C C . PHE A 1 378 ? 74.943 -18.376 -111.430 1.00 88.75 378 PHE A C 1
ATOM 3255 O O . PHE A 1 378 ? 75.944 -18.795 -111.996 1.00 88.75 378 PHE A O 1
ATOM 3262 N N . HIS A 1 379 ? 73.920 -17.829 -112.095 1.00 88.62 379 HIS A N 1
ATOM 3263 C CA . HIS A 1 379 ? 73.865 -17.741 -113.560 1.00 88.62 379 HIS A CA 1
ATOM 3264 C C . HIS A 1 379 ? 75.001 -16.876 -114.124 1.00 88.62 379 HIS A C 1
ATOM 3266 O O . HIS A 1 379 ? 75.566 -17.203 -115.158 1.00 88.62 379 HIS A O 1
ATOM 3272 N N . MET A 1 380 ? 75.378 -15.782 -113.452 1.00 84.50 380 MET A N 1
ATOM 3273 C CA . MET A 1 380 ? 76.559 -14.985 -113.813 1.00 84.50 380 MET A CA 1
ATOM 3274 C C . MET A 1 380 ? 77.841 -15.814 -113.706 1.00 84.50 380 MET A C 1
ATOM 3276 O O . MET A 1 380 ? 78.646 -15.809 -114.630 1.00 84.50 380 MET A O 1
ATOM 3280 N N . ARG A 1 381 ? 78.021 -16.561 -112.607 1.00 83.50 381 AR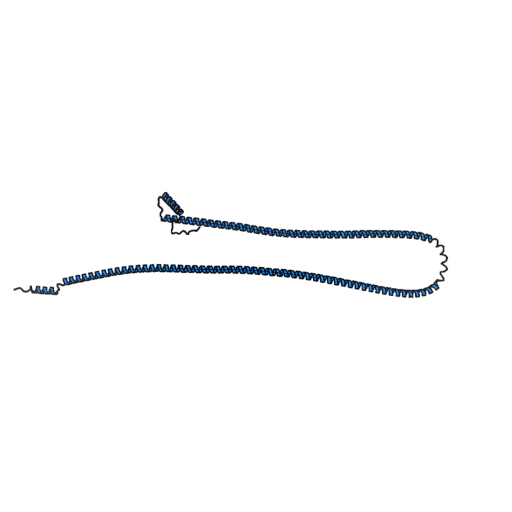G A N 1
ATOM 3281 C CA . ARG A 1 381 ? 79.168 -17.469 -112.440 1.00 83.50 381 ARG A CA 1
ATOM 3282 C C . ARG A 1 381 ? 79.190 -18.562 -113.507 1.00 83.50 381 ARG A C 1
ATOM 3284 O O . ARG A 1 381 ? 80.268 -18.900 -113.975 1.00 83.50 381 ARG A O 1
ATOM 3291 N N . GLU A 1 382 ? 78.037 -19.100 -113.884 1.00 81.88 382 GLU A N 1
ATOM 3292 C CA . GLU A 1 382 ? 77.898 -20.115 -114.929 1.00 81.88 382 GLU A CA 1
ATOM 3293 C C . GLU A 1 382 ? 78.200 -19.544 -116.317 1.00 81.88 382 GLU A C 1
ATOM 3295 O O . GLU A 1 382 ? 79.042 -20.098 -117.005 1.00 81.88 382 GLU A O 1
ATOM 3300 N N . LYS A 1 383 ? 77.674 -18.365 -116.676 1.00 81.38 383 LYS A N 1
ATOM 3301 C CA . LYS A 1 383 ? 78.054 -17.654 -117.911 1.00 81.38 383 LYS A CA 1
ATOM 3302 C C . LYS A 1 383 ? 79.540 -17.313 -117.966 1.00 81.38 383 LYS A C 1
ATOM 3304 O O . LYS A 1 383 ? 80.145 -17.379 -119.029 1.00 81.38 383 LYS A O 1
ATOM 3309 N N . VAL A 1 384 ? 80.141 -16.935 -116.834 1.00 76.88 384 VAL A N 1
ATOM 3310 C CA . VAL A 1 384 ? 81.596 -16.753 -116.747 1.00 76.88 384 VAL A CA 1
ATOM 3311 C C . VAL A 1 384 ? 82.302 -18.089 -116.967 1.00 76.88 384 VAL A C 1
ATOM 3313 O O . VAL A 1 384 ? 83.256 -18.113 -117.734 1.00 76.88 384 VAL A O 1
ATOM 3316 N N . ARG A 1 385 ? 81.837 -19.199 -116.374 1.00 76.69 385 ARG A N 1
ATOM 3317 C CA . ARG A 1 385 ? 82.381 -20.539 -116.662 1.00 76.69 385 ARG A CA 1
ATOM 3318 C C . ARG A 1 385 ? 82.262 -20.881 -118.143 1.00 76.69 385 ARG A C 1
ATOM 3320 O O . ARG A 1 385 ? 83.292 -21.116 -118.743 1.00 76.69 385 ARG A O 1
ATOM 3327 N N . GLU A 1 386 ? 81.088 -20.766 -118.755 1.00 75.19 386 GLU A N 1
ATOM 3328 C CA . GLU A 1 386 ? 80.868 -21.004 -120.190 1.00 75.19 386 GLU A CA 1
ATOM 3329 C C . GLU A 1 386 ? 81.771 -20.132 -121.084 1.00 75.19 386 GLU A C 1
ATOM 3331 O O . GLU A 1 386 ? 82.351 -20.622 -122.049 1.00 75.19 386 GLU A O 1
ATOM 3336 N N . ALA A 1 387 ? 81.948 -18.847 -120.750 1.00 67.31 387 ALA A N 1
ATOM 3337 C CA . ALA A 1 387 ? 82.860 -17.951 -121.465 1.00 67.31 387 ALA A CA 1
ATOM 3338 C C . ALA A 1 387 ? 84.343 -18.314 -121.261 1.00 67.31 387 ALA A C 1
ATOM 3340 O O . ALA A 1 387 ? 85.169 -18.074 -122.142 1.00 67.31 387 ALA A O 1
ATOM 3341 N N . THR A 1 388 ? 84.688 -18.902 -120.114 1.00 61.38 388 THR A N 1
ATOM 3342 C CA . THR A 1 388 ? 86.047 -19.377 -119.808 1.00 61.38 388 THR A CA 1
ATOM 3343 C C . THR A 1 388 ? 86.296 -20.778 -120.393 1.00 61.38 388 THR A C 1
ATOM 3345 O O . THR A 1 388 ? 87.417 -21.084 -120.792 1.00 61.38 388 THR A O 1
ATOM 3348 N N . ASP A 1 389 ? 85.243 -21.585 -120.561 1.00 56.06 389 ASP A N 1
ATOM 3349 C CA . ASP A 1 389 ? 85.238 -22.933 -121.147 1.00 56.06 389 ASP A CA 1
ATOM 3350 C C . ASP A 1 389 ? 85.314 -22.914 -122.690 1.00 56.06 389 ASP A C 1
ATOM 3352 O O . ASP A 1 389 ? 85.287 -23.956 -123.345 1.00 56.06 389 ASP A O 1
ATOM 3356 N N . GLY A 1 390 ? 85.519 -21.738 -123.295 1.00 55.12 390 GLY A N 1
ATOM 3357 C CA . GLY A 1 390 ? 85.751 -21.553 -124.731 1.00 55.12 390 GLY A CA 1
ATOM 3358 C C . GLY A 1 390 ? 87.084 -22.100 -125.269 1.00 55.12 390 GLY A C 1
ATOM 3359 O O . GLY A 1 390 ? 87.385 -21.891 -126.444 1.00 55.12 390 GLY A O 1
ATOM 3360 N N . ARG A 1 391 ? 87.901 -22.785 -124.454 1.00 61.00 391 ARG A N 1
ATOM 3361 C CA . ARG A 1 391 ? 89.117 -23.502 -124.885 1.00 61.00 391 ARG A CA 1
ATOM 3362 C C . ARG A 1 391 ? 89.345 -24.736 -124.020 1.00 61.00 391 ARG A C 1
ATOM 3364 O O . ARG A 1 391 ? 90.079 -24.700 -123.035 1.00 61.00 391 ARG A O 1
ATOM 3371 N N . THR A 1 392 ? 88.740 -25.857 -124.396 1.00 62.41 392 THR A N 1
ATOM 3372 C CA . THR A 1 392 ? 89.046 -27.134 -123.741 1.00 62.41 392 THR A CA 1
ATOM 3373 C C . THR A 1 392 ? 90.510 -27.508 -123.994 1.00 62.41 392 THR A C 1
ATOM 3375 O O . THR A 1 392 ? 91.032 -27.333 -125.095 1.00 62.41 392 THR A O 1
ATOM 3378 N N . PHE A 1 393 ? 91.194 -28.040 -122.974 1.00 65.62 393 PHE A N 1
ATOM 3379 C CA . PHE A 1 393 ? 92.603 -28.460 -123.055 1.00 65.62 393 PHE A CA 1
ATOM 3380 C C . PHE A 1 393 ? 92.887 -29.356 -124.272 1.00 65.62 393 PHE A C 1
ATOM 3382 O O . PHE A 1 393 ? 93.941 -29.249 -124.892 1.00 65.62 393 PHE A O 1
ATOM 3389 N N . HIS A 1 394 ? 91.913 -30.176 -124.676 1.00 61.47 394 HIS A N 1
ATOM 3390 C CA . HIS A 1 394 ? 91.987 -30.993 -125.886 1.00 61.47 394 HIS A CA 1
ATOM 3391 C C . HIS A 1 394 ? 92.139 -30.172 -127.178 1.00 61.47 394 HIS A C 1
ATOM 3393 O O . HIS A 1 394 ? 92.934 -30.546 -128.035 1.00 61.47 394 HIS A O 1
ATOM 3399 N N . GLN A 1 395 ? 91.454 -29.031 -127.312 1.00 66.00 395 GLN A N 1
ATOM 3400 C CA . GLN A 1 395 ? 91.616 -28.135 -128.465 1.00 66.00 395 GLN A CA 1
ATOM 3401 C C . GLN A 1 395 ? 92.978 -27.427 -128.460 1.00 66.00 395 GLN A C 1
ATOM 3403 O O . GLN A 1 395 ? 93.594 -27.288 -129.516 1.00 66.00 395 GLN A O 1
ATOM 3408 N N . MET A 1 396 ? 93.491 -27.046 -127.283 1.00 66.38 396 MET A N 1
ATOM 3409 C CA . MET A 1 396 ? 94.847 -26.488 -127.160 1.00 66.38 396 MET A CA 1
ATOM 3410 C C . MET A 1 396 ? 95.932 -27.531 -127.481 1.00 66.38 396 MET A C 1
ATOM 3412 O O . MET A 1 396 ? 96.914 -27.208 -128.147 1.00 66.38 396 MET A O 1
ATOM 3416 N N . ALA A 1 397 ? 95.742 -28.790 -127.075 1.00 66.88 397 ALA A N 1
ATOM 3417 C CA . ALA A 1 397 ? 96.655 -29.888 -127.388 1.00 66.88 397 ALA A CA 1
ATOM 3418 C C . ALA A 1 397 ? 96.668 -30.227 -128.891 1.00 66.88 397 ALA A C 1
ATOM 3420 O O . ALA A 1 397 ? 97.738 -30.443 -129.462 1.00 66.88 397 ALA A O 1
ATOM 3421 N N . LEU A 1 398 ? 95.504 -30.206 -129.552 1.00 70.75 398 LEU A N 1
ATOM 3422 C CA . LEU A 1 398 ? 95.399 -30.440 -130.995 1.00 70.75 398 LEU A CA 1
ATOM 3423 C C . LEU A 1 398 ? 96.083 -29.322 -131.803 1.00 70.75 398 LEU A C 1
ATOM 3425 O O . LEU A 1 398 ? 96.807 -29.599 -132.756 1.00 70.75 398 LEU A O 1
ATOM 3429 N N . GLN A 1 399 ? 95.915 -28.057 -131.397 1.00 67.31 399 GLN A N 1
ATOM 3430 C CA . GLN A 1 399 ? 96.605 -26.923 -132.024 1.00 67.31 399 GLN A CA 1
ATOM 3431 C C . GLN A 1 399 ? 98.122 -26.958 -131.800 1.00 67.31 399 GLN A C 1
ATOM 3433 O O . GLN A 1 399 ? 98.871 -26.644 -132.722 1.00 67.31 399 GLN A O 1
ATOM 3438 N N . ALA A 1 400 ? 98.593 -27.398 -130.629 1.00 67.31 400 ALA A N 1
ATOM 3439 C CA . ALA A 1 400 ? 100.020 -27.597 -130.382 1.00 67.31 400 ALA A CA 1
ATOM 3440 C C . ALA A 1 400 ? 100.612 -28.728 -131.249 1.00 67.31 400 ALA A C 1
ATOM 3442 O O . ALA A 1 400 ? 101.707 -28.573 -131.789 1.00 67.31 400 ALA A O 1
ATOM 3443 N N . GLN A 1 401 ? 99.882 -29.832 -131.458 1.00 70.81 401 GLN A N 1
ATOM 3444 C CA . GLN A 1 401 ? 100.300 -30.909 -132.371 1.00 70.81 401 GLN A CA 1
ATOM 3445 C C . GLN A 1 401 ? 100.312 -30.466 -133.843 1.00 70.81 401 GLN A C 1
ATOM 3447 O O . GLN A 1 401 ? 101.241 -30.804 -134.582 1.00 70.81 401 GLN A O 1
ATOM 3452 N N . LEU A 1 402 ? 99.324 -29.676 -134.275 1.00 67.50 402 LEU A N 1
ATOM 3453 C CA . LEU A 1 402 ? 99.271 -29.116 -135.631 1.00 67.50 402 LEU A CA 1
ATOM 3454 C C . LEU A 1 402 ? 100.381 -28.071 -135.871 1.00 67.50 402 LEU A C 1
ATOM 3456 O O . LEU A 1 402 ? 101.000 -28.061 -136.931 1.00 67.50 402 LEU A O 1
ATOM 3460 N N . ALA A 1 403 ? 100.712 -27.248 -134.871 1.00 65.62 403 ALA A N 1
ATOM 3461 C CA . ALA A 1 403 ? 101.830 -26.303 -134.946 1.00 65.62 403 ALA A CA 1
ATOM 3462 C C . ALA A 1 403 ? 103.203 -27.007 -134.956 1.00 65.62 403 ALA A C 1
ATOM 3464 O O . ALA A 1 403 ? 104.106 -26.591 -135.680 1.00 65.62 403 ALA A O 1
ATOM 3465 N N . ALA A 1 404 ? 103.356 -28.109 -134.214 1.00 64.44 404 ALA A N 1
ATOM 3466 C CA . ALA A 1 404 ? 104.582 -28.909 -134.211 1.00 64.44 404 ALA A CA 1
ATOM 3467 C C . ALA A 1 404 ? 104.793 -29.693 -135.522 1.00 64.44 404 ALA A C 1
ATOM 3469 O O . ALA A 1 404 ? 105.930 -29.891 -135.947 1.00 64.44 404 ALA A O 1
ATOM 3470 N N . SER A 1 405 ? 103.717 -30.107 -136.198 1.00 61.78 405 SER A N 1
ATOM 3471 C CA . SER A 1 405 ? 103.796 -30.830 -137.478 1.00 61.78 405 SER A CA 1
ATOM 3472 C C . SER A 1 405 ? 104.065 -29.922 -138.687 1.00 61.78 405 SER A C 1
ATOM 3474 O O . SER A 1 405 ? 104.633 -30.393 -139.673 1.00 61.78 405 SER A O 1
ATOM 3476 N N . LEU A 1 406 ? 103.761 -28.620 -138.600 1.00 61.03 406 LEU A N 1
ATOM 3477 C CA . LEU A 1 406 ? 104.034 -27.631 -139.657 1.00 61.03 406 LEU A CA 1
ATOM 3478 C C . LEU A 1 406 ? 105.446 -27.008 -139.604 1.00 61.03 406 LEU A C 1
ATOM 3480 O O . LEU A 1 406 ? 105.895 -26.457 -140.604 1.00 61.03 406 LEU A O 1
ATOM 3484 N N . LEU A 1 407 ? 106.183 -27.141 -138.494 1.00 60.03 407 LEU A N 1
ATOM 3485 C CA . LEU A 1 407 ? 107.551 -26.606 -138.329 1.00 60.03 407 LEU A CA 1
ATOM 3486 C C . LEU A 1 407 ? 108.672 -27.657 -138.513 1.00 60.03 407 LEU A C 1
ATOM 3488 O O . LEU A 1 407 ? 109.844 -27.353 -138.304 1.00 60.03 407 LEU A O 1
ATOM 3492 N N . GLY A 1 408 ? 108.335 -28.885 -138.936 1.00 57.25 408 GLY A N 1
ATOM 3493 C CA . GLY A 1 408 ? 109.265 -30.025 -139.025 1.00 57.25 408 GLY A CA 1
ATOM 3494 C C . GLY A 1 408 ? 109.612 -30.552 -140.428 1.00 57.25 408 GLY A C 1
ATOM 3495 O O . GLY A 1 408 ? 110.264 -31.591 -140.522 1.00 57.25 408 GLY A O 1
ATOM 3496 N N . ARG A 1 409 ? 109.197 -29.908 -141.531 1.00 51.69 409 ARG A N 1
ATOM 3497 C CA . ARG A 1 409 ? 109.501 -30.379 -142.903 1.00 51.69 409 ARG A CA 1
ATOM 3498 C C . ARG A 1 409 ? 109.936 -29.234 -143.823 1.00 51.69 409 ARG A C 1
ATOM 3500 O O . ARG A 1 409 ? 109.097 -28.539 -144.378 1.00 51.69 409 ARG A O 1
ATOM 3507 N N . GLY A 1 410 ? 111.253 -29.067 -143.987 1.00 42.31 410 GLY A N 1
ATOM 3508 C CA . GLY A 1 410 ? 111.843 -28.089 -144.913 1.00 42.31 410 GLY A CA 1
ATOM 3509 C C . GLY A 1 410 ? 113.361 -27.890 -144.787 1.00 42.31 410 GLY A C 1
ATOM 3510 O O . GLY A 1 410 ? 113.815 -26.756 -144.730 1.00 42.31 410 GLY A O 1
ATOM 3511 N N . LYS A 1 411 ? 114.139 -28.980 -144.703 1.00 40.81 411 LYS A N 1
ATOM 3512 C CA . LYS A 1 411 ? 115.568 -29.032 -145.067 1.00 40.81 411 LYS A CA 1
ATOM 3513 C C . LYS A 1 411 ? 115.717 -30.099 -146.152 1.00 40.81 411 LYS A C 1
ATOM 3515 O O . LYS A 1 411 ? 115.685 -31.277 -145.804 1.00 40.81 411 LYS A O 1
ATOM 3520 N N . ILE A 1 412 ? 115.821 -29.672 -147.411 1.00 42.56 412 ILE A N 1
ATOM 3521 C CA . ILE A 1 412 ? 116.891 -29.992 -148.376 1.00 42.56 412 ILE A CA 1
ATOM 3522 C C . ILE A 1 412 ? 117.103 -28.712 -149.177 1.00 42.56 412 ILE A C 1
ATOM 3524 O O . ILE A 1 412 ? 116.075 -28.154 -149.624 1.00 42.56 412 ILE A O 1
#

Organism: NCBI:txid62062